Protein AF-A0A833E7H6-F1 (afdb_monomer_lite)

Structure (mmCIF, N/CA/C/O backbone):
data_AF-A0A833E7H6-F1
#
_entry.id   AF-A0A833E7H6-F1
#
loop_
_atom_site.group_PDB
_atom_site.id
_atom_site.type_symbol
_atom_site.label_atom_id
_atom_site.label_alt_id
_atom_site.label_comp_id
_atom_site.label_asym_id
_atom_site.label_entity_id
_atom_site.label_seq_id
_atom_site.pdbx_PDB_ins_code
_atom_site.Cartn_x
_atom_site.Cartn_y
_atom_site.Cartn_z
_atom_site.occupancy
_atom_site.B_iso_or_equiv
_atom_site.auth_seq_id
_atom_site.auth_comp_id
_atom_site.auth_asym_id
_atom_site.auth_atom_id
_atom_site.pdbx_PDB_model_num
ATOM 1 N N . MET A 1 1 ? -9.357 -17.100 -26.228 1.00 89.88 1 MET A N 1
ATOM 2 C CA . MET A 1 1 ? -10.561 -17.830 -25.745 1.00 89.88 1 MET A CA 1
ATOM 3 C C . MET A 1 1 ? -11.397 -16.851 -24.946 1.00 89.88 1 MET A C 1
ATOM 5 O O . MET A 1 1 ? -10.799 -16.116 -24.176 1.00 89.88 1 MET A O 1
ATOM 9 N N . GLU A 1 2 ? -12.723 -16.841 -25.092 1.00 95.12 2 GLU A N 1
ATOM 10 C CA . GLU A 1 2 ? -13.611 -16.024 -24.250 1.00 95.12 2 GLU A CA 1
ATOM 11 C C . GLU A 1 2 ? -14.343 -16.885 -23.213 1.00 95.12 2 GLU A C 1
ATOM 13 O O . GLU A 1 2 ? -14.851 -17.964 -23.531 1.00 95.12 2 GLU A O 1
ATOM 18 N N . ILE A 1 3 ? -14.388 -16.396 -21.975 1.00 95.19 3 ILE A N 1
ATOM 19 C CA . ILE A 1 3 ? -15.046 -17.022 -20.826 1.00 95.19 3 ILE A CA 1
ATOM 20 C C . ILE A 1 3 ? -16.090 -16.046 -20.305 1.00 95.19 3 ILE A C 1
ATOM 22 O O . ILE A 1 3 ? -15.765 -14.931 -19.905 1.00 95.19 3 ILE A O 1
ATOM 26 N N . VAL A 1 4 ? -17.347 -16.464 -20.287 1.00 94.62 4 VAL A N 1
ATOM 27 C CA . VAL A 1 4 ? -18.453 -15.667 -19.765 1.00 94.62 4 VAL A CA 1
ATOM 28 C C . VAL A 1 4 ? -18.667 -16.014 -18.297 1.00 94.62 4 VAL A C 1
ATOM 30 O O . VAL A 1 4 ? -18.978 -17.160 -17.964 1.00 94.62 4 VAL A O 1
ATOM 33 N N . THR A 1 5 ? -18.551 -15.017 -17.424 1.00 91.81 5 THR A N 1
ATOM 34 C CA . THR A 1 5 ? -18.746 -15.173 -15.984 1.00 91.81 5 THR A CA 1
ATOM 35 C C . THR A 1 5 ? -20.045 -14.539 -15.513 1.00 91.81 5 THR A C 1
ATOM 37 O O . THR A 1 5 ? -20.437 -13.461 -15.969 1.00 91.81 5 THR A O 1
ATOM 40 N N . ASN A 1 6 ? -20.688 -15.188 -14.544 1.00 88.00 6 ASN A N 1
ATOM 41 C CA . ASN A 1 6 ? -21.868 -14.642 -13.876 1.00 88.00 6 ASN A CA 1
ATOM 42 C C . ASN A 1 6 ? -21.517 -13.387 -13.050 1.00 88.00 6 ASN A C 1
ATOM 44 O O . ASN A 1 6 ? -20.356 -13.234 -12.646 1.00 88.00 6 ASN A O 1
ATOM 48 N N . PRO A 1 7 ? -22.502 -12.508 -12.775 1.00 88.62 7 PRO A N 1
ATOM 49 C CA . PRO A 1 7 ? -22.343 -11.418 -11.817 1.00 88.62 7 PRO A CA 1
ATOM 50 C C . PRO A 1 7 ? -21.903 -11.931 -10.440 1.00 88.62 7 PRO A C 1
ATOM 52 O O . PRO A 1 7 ? -22.218 -13.058 -10.051 1.00 88.62 7 PRO A O 1
ATOM 55 N N . VAL A 1 8 ? -21.186 -11.092 -9.695 1.00 88.44 8 VAL A N 1
ATOM 56 C CA . VAL A 1 8 ? -20.686 -11.421 -8.354 1.00 88.44 8 VAL A CA 1
ATOM 57 C C . VAL A 1 8 ? -21.486 -10.646 -7.319 1.00 88.44 8 VAL A C 1
ATOM 59 O O . VAL A 1 8 ? -21.563 -9.414 -7.379 1.00 88.44 8 VAL A O 1
ATOM 62 N N . CYS A 1 9 ? -22.040 -11.367 -6.346 1.00 89.25 9 CYS A N 1
ATOM 63 C CA . CYS A 1 9 ? -22.824 -10.801 -5.259 1.00 89.25 9 CYS A CA 1
ATOM 64 C C . CYS A 1 9 ? -22.307 -11.231 -3.891 1.00 89.25 9 CYS A C 1
ATOM 66 O O . CYS A 1 9 ? -21.754 -12.316 -3.724 1.00 89.25 9 CYS A O 1
ATOM 68 N N . ILE A 1 10 ? -22.523 -10.361 -2.910 1.00 91.31 10 ILE A N 1
ATOM 69 C CA . ILE A 1 10 ? -22.258 -10.617 -1.492 1.00 91.31 10 ILE A CA 1
ATOM 70 C C . ILE A 1 10 ? -23.527 -10.386 -0.683 1.00 91.31 10 ILE A C 1
ATOM 72 O O . ILE A 1 10 ? -24.433 -9.674 -1.126 1.00 91.31 10 ILE A O 1
ATOM 76 N N . ARG A 1 11 ? -23.589 -10.970 0.511 1.00 91.44 11 ARG A N 1
ATOM 77 C CA . ARG A 1 11 ? -24.744 -10.825 1.397 1.00 91.44 11 ARG A CA 1
ATOM 78 C C . ARG A 1 11 ? -24.795 -9.435 2.038 1.00 91.44 11 ARG A C 1
ATOM 80 O O . ARG A 1 11 ? -23.822 -8.978 2.648 1.00 91.44 11 ARG A O 1
ATOM 87 N N . SER A 1 12 ? -25.940 -8.767 1.919 1.00 89.94 12 SER A N 1
ATOM 88 C CA . SER A 1 12 ? -26.261 -7.599 2.743 1.00 89.94 12 SER A CA 1
ATOM 89 C C . SER A 1 12 ? -26.571 -8.038 4.172 1.00 89.94 12 SER A C 1
ATOM 91 O O . SER A 1 12 ? -27.183 -9.082 4.396 1.00 89.94 12 SER A O 1
ATOM 93 N N . GLY A 1 13 ? -26.144 -7.228 5.128 1.00 89.62 13 GLY A N 1
ATOM 94 C CA . GLY A 1 13 ? -26.447 -7.385 6.538 1.00 89.62 13 GLY A CA 1
ATOM 95 C C . GLY A 1 13 ? -27.828 -6.840 6.918 1.00 89.62 13 GLY A C 1
ATOM 96 O O . GLY A 1 13 ? -28.670 -6.537 6.066 1.00 89.62 13 GLY A O 1
ATOM 97 N N . LYS A 1 14 ? -28.063 -6.742 8.224 1.00 90.81 14 LYS A N 1
ATOM 98 C CA . LYS A 1 14 ? -29.302 -6.279 8.865 1.00 90.81 14 LYS A CA 1
ATOM 99 C C . LYS A 1 14 ? -29.195 -4.861 9.441 1.00 90.81 14 LYS A C 1
ATOM 101 O O . LYS A 1 14 ? -30.201 -4.158 9.520 1.00 90.81 14 LYS A O 1
ATOM 106 N N . ILE A 1 15 ? -28.003 -4.450 9.851 1.00 89.69 15 ILE A N 1
ATOM 107 C CA . ILE A 1 15 ? -27.682 -3.182 10.491 1.00 89.69 15 ILE A CA 1
ATOM 108 C C . ILE A 1 15 ? -27.697 -2.074 9.447 1.00 89.69 15 ILE A C 1
ATOM 110 O O . ILE A 1 15 ? -27.092 -2.155 8.372 1.00 89.69 15 ILE A O 1
ATOM 114 N N . ARG A 1 16 ? -28.399 -1.002 9.798 1.00 90.25 16 ARG A N 1
ATOM 115 C CA . ARG A 1 16 ? -28.539 0.196 8.986 1.00 90.25 16 ARG A CA 1
ATOM 116 C C . ARG A 1 16 ? -27.966 1.380 9.744 1.00 90.25 16 ARG A C 1
ATOM 118 O O . ARG A 1 16 ? -28.232 1.558 10.927 1.00 90.25 16 ARG A O 1
ATOM 125 N N . VAL A 1 17 ? -27.177 2.179 9.043 1.00 88.50 17 VAL A N 1
ATOM 126 C CA . VAL A 1 17 ? -26.609 3.425 9.547 1.00 88.50 17 VAL A CA 1
ATOM 127 C C . VAL A 1 17 ? -27.271 4.555 8.786 1.00 88.50 17 VAL A C 1
ATOM 129 O O . VAL A 1 17 ? -27.134 4.645 7.562 1.00 88.50 17 VAL A O 1
ATOM 132 N N . GLN A 1 18 ? -28.002 5.408 9.499 1.00 89.69 18 GLN A N 1
ATOM 133 C CA . GLN A 1 18 ? -28.675 6.550 8.900 1.00 89.69 18 GLN A CA 1
ATOM 134 C C . GLN A 1 18 ? -28.070 7.853 9.400 1.00 89.69 18 GLN A C 1
ATOM 136 O O . GLN A 1 18 ? -28.061 8.147 10.594 1.00 89.69 18 GLN A O 1
ATOM 141 N N . GLY A 1 19 ? -27.605 8.661 8.455 1.00 87.19 19 GLY A N 1
ATOM 142 C CA . GLY A 1 19 ? -27.121 10.005 8.715 1.00 87.19 19 GLY A CA 1
ATOM 143 C C . GLY A 1 19 ? -28.239 11.029 8.915 1.00 87.19 19 GLY A C 1
ATOM 144 O O . GLY A 1 19 ? -29.383 10.835 8.494 1.00 87.19 19 GLY A O 1
ATOM 145 N N . SER A 1 20 ? -27.901 12.184 9.487 1.00 85.69 20 SER A N 1
ATOM 146 C CA . SER A 1 20 ? -28.828 13.320 9.615 1.00 85.69 20 SER A CA 1
ATOM 147 C C . SER A 1 20 ? -29.348 13.838 8.266 1.00 85.69 20 SER A C 1
ATOM 149 O O . SER A 1 20 ? -30.483 14.310 8.195 1.00 85.69 20 SER A O 1
ATOM 151 N N . SER A 1 21 ? -28.573 13.654 7.190 1.00 84.69 21 SER A N 1
ATOM 152 C CA . SER A 1 21 ? -28.958 13.926 5.795 1.00 84.69 21 SER A CA 1
ATOM 153 C C . SER A 1 21 ? -30.099 13.039 5.275 1.00 84.69 21 SER A C 1
ATOM 155 O O . SER A 1 21 ? -30.602 13.271 4.180 1.00 84.69 21 SER A O 1
ATOM 157 N N . GLY A 1 22 ? -30.487 11.999 6.022 1.00 82.94 22 GLY A N 1
ATOM 158 C CA . GLY A 1 22 ? -31.432 10.971 5.585 1.00 82.94 22 GLY A CA 1
ATOM 159 C C . GLY A 1 22 ? -30.791 9.861 4.750 1.00 82.94 22 GLY A C 1
ATOM 160 O O . GLY A 1 22 ? -31.457 8.865 4.473 1.00 82.94 22 GLY A O 1
ATOM 161 N N . HIS A 1 23 ? -29.506 9.987 4.393 1.00 86.81 23 HIS A N 1
ATOM 162 C CA . HIS A 1 23 ? -28.776 8.944 3.678 1.00 86.81 23 HIS A CA 1
ATOM 163 C C . HIS A 1 23 ? -28.646 7.685 4.543 1.00 86.81 23 HIS A C 1
ATOM 165 O O . HIS A 1 23 ? -28.210 7.760 5.694 1.00 86.81 23 HIS A O 1
ATOM 171 N N . LEU A 1 24 ? -29.023 6.542 3.971 1.00 87.44 24 LEU A N 1
ATOM 172 C CA . LEU A 1 24 ? -29.066 5.244 4.633 1.00 87.44 24 LEU A CA 1
ATOM 173 C C . LEU A 1 24 ? -28.024 4.312 4.013 1.00 87.44 24 LEU A C 1
ATOM 175 O O . LEU A 1 24 ? -28.060 4.052 2.811 1.00 87.44 24 LEU A O 1
ATOM 179 N N . ILE A 1 25 ? -27.134 3.774 4.841 1.00 88.94 25 ILE A N 1
ATOM 180 C CA . ILE A 1 25 ? -26.169 2.745 4.454 1.00 88.94 25 ILE A CA 1
ATOM 181 C C . ILE A 1 25 ? -26.565 1.452 5.160 1.00 88.94 25 ILE A C 1
ATOM 183 O O . ILE A 1 25 ? -26.648 1.410 6.383 1.00 88.94 25 ILE A O 1
ATOM 187 N N . THR A 1 26 ? -26.813 0.390 4.396 1.00 90.88 26 THR A N 1
ATOM 188 C CA . THR A 1 26 ? -26.965 -0.960 4.961 1.00 90.88 26 THR A CA 1
ATOM 189 C C . THR A 1 26 ? -25.595 -1.618 4.991 1.00 90.88 26 THR A C 1
ATOM 191 O O . THR A 1 26 ? -24.917 -1.660 3.959 1.00 90.88 26 THR A O 1
ATOM 194 N N . LEU A 1 27 ? -25.175 -2.094 6.163 1.00 92.06 27 LEU A N 1
ATOM 195 C CA . LEU A 1 27 ? -23.913 -2.810 6.296 1.00 92.06 27 LEU A CA 1
ATOM 196 C C . LEU A 1 27 ? -23.989 -4.132 5.534 1.00 92.06 27 LEU A C 1
ATOM 198 O O . LEU A 1 27 ? -25.047 -4.739 5.398 1.00 92.06 27 LEU A O 1
ATOM 202 N N . ARG A 1 28 ? -22.858 -4.582 5.003 1.00 93.62 28 ARG A N 1
ATOM 203 C CA . ARG A 1 28 ? -22.706 -5.929 4.437 1.00 93.62 28 ARG A CA 1
ATOM 204 C C . ARG A 1 28 ? -22.421 -6.909 5.563 1.00 93.62 28 ARG A C 1
ATOM 206 O O . ARG A 1 28 ? -21.828 -6.521 6.562 1.00 93.62 28 ARG A O 1
ATOM 213 N N . GLU A 1 29 ? -22.744 -8.184 5.378 1.00 93.94 29 GLU A N 1
ATOM 214 C CA . GLU A 1 29 ? -22.600 -9.189 6.442 1.00 93.94 29 GLU A CA 1
ATOM 215 C C . GLU A 1 29 ? -21.179 -9.233 7.038 1.00 93.94 29 GLU A C 1
ATOM 217 O O . GLU A 1 29 ? -21.009 -9.265 8.251 1.00 93.94 29 GLU A O 1
ATOM 222 N N . PHE A 1 30 ? -20.135 -9.157 6.208 1.00 93.94 30 PHE A N 1
ATOM 223 C CA . PHE A 1 30 ? -18.754 -9.137 6.709 1.00 93.94 30 PHE A CA 1
ATOM 224 C C . PHE A 1 30 ? -18.414 -7.857 7.492 1.00 93.94 30 PHE A C 1
ATOM 226 O O . PHE A 1 30 ? -17.558 -7.885 8.371 1.00 93.94 30 PHE A O 1
ATOM 233 N N . GLN A 1 31 ? -19.059 -6.730 7.169 1.00 95.00 31 GLN A N 1
ATOM 234 C CA . GLN A 1 31 ? -18.886 -5.474 7.900 1.00 95.00 31 GLN A CA 1
ATOM 235 C C . GLN A 1 31 ? -19.543 -5.587 9.279 1.00 95.00 31 GLN A C 1
ATOM 237 O O . GLN A 1 31 ? -18.989 -5.092 10.248 1.00 95.00 31 GLN A O 1
ATOM 242 N N . GLU A 1 32 ? -20.668 -6.299 9.384 1.00 93.69 32 GLU A N 1
ATOM 243 C CA . GLU A 1 32 ? -21.316 -6.602 10.668 1.00 93.69 32 GLU A CA 1
ATOM 244 C C . GLU A 1 32 ? -20.514 -7.580 11.513 1.00 93.69 32 GLU A C 1
ATOM 246 O O . GLU A 1 32 ? -20.383 -7.370 12.711 1.00 93.69 32 GLU A O 1
ATOM 251 N N . LYS A 1 33 ? -19.928 -8.615 10.900 1.00 94.44 33 LYS A N 1
ATOM 252 C CA . LYS A 1 33 ? -18.997 -9.515 11.598 1.00 94.44 33 LYS A CA 1
ATOM 253 C C . LYS A 1 33 ? -17.810 -8.741 12.167 1.00 94.44 33 LYS A C 1
ATOM 255 O O . LYS A 1 33 ? -17.403 -8.972 13.297 1.00 94.44 33 LYS A O 1
ATOM 260 N N . LEU A 1 34 ? -17.284 -7.783 11.404 1.00 93.75 34 LEU A N 1
ATOM 261 C CA . LEU A 1 34 ? -16.202 -6.931 11.883 1.00 93.75 34 LEU A CA 1
ATOM 262 C C . LEU A 1 34 ? -16.662 -5.946 12.966 1.00 93.75 34 LEU A C 1
ATOM 264 O O . LEU A 1 34 ? -15.915 -5.682 13.899 1.00 93.75 34 LEU A O 1
ATOM 268 N N . LEU A 1 35 ? -17.880 -5.419 12.870 1.00 91.88 35 LEU A N 1
ATOM 269 C CA . LEU A 1 35 ? -18.483 -4.614 13.929 1.00 91.88 35 LEU A CA 1
ATOM 270 C C . LEU A 1 35 ? -18.613 -5.417 15.235 1.00 91.88 35 LEU A C 1
ATOM 272 O O . LEU A 1 35 ? -18.211 -4.931 16.284 1.00 91.88 35 LEU A O 1
ATOM 276 N N . ASP A 1 36 ? -19.098 -6.659 15.157 1.00 90.62 36 ASP A N 1
ATOM 277 C CA . ASP A 1 36 ? -19.193 -7.584 16.292 1.00 90.62 36 ASP A CA 1
ATOM 278 C C . ASP A 1 36 ? -17.819 -7.907 16.902 1.00 90.62 36 ASP A C 1
ATOM 280 O O . ASP A 1 36 ? -17.668 -7.905 18.123 1.00 90.62 36 ASP A O 1
ATOM 284 N N . PHE A 1 37 ? -16.792 -8.097 16.068 1.00 91.31 37 PHE A N 1
ATOM 285 C CA . PHE A 1 37 ? -15.405 -8.233 16.524 1.00 91.31 37 PHE A CA 1
ATOM 286 C C . PHE A 1 37 ? -14.963 -7.046 17.395 1.00 91.31 37 PHE A C 1
ATOM 288 O O . PHE A 1 37 ? -14.320 -7.247 18.425 1.00 91.31 37 PHE A O 1
ATOM 295 N N . PHE A 1 38 ? -15.339 -5.815 17.031 1.00 88.81 38 PHE A N 1
ATOM 296 C CA . PHE A 1 38 ? -15.018 -4.632 17.832 1.00 88.81 38 PHE A CA 1
ATOM 297 C C . PHE A 1 38 ? -15.827 -4.531 19.130 1.00 88.81 38 PHE A C 1
ATOM 299 O O . PHE A 1 38 ? -15.328 -3.926 20.075 1.00 88.81 38 PHE A O 1
ATOM 306 N N . SER A 1 39 ? -17.013 -5.142 19.205 1.00 84.88 39 SER A N 1
ATOM 307 C CA . SER A 1 39 ? -17.846 -5.182 20.417 1.00 84.88 39 SER A CA 1
ATOM 308 C C . SER A 1 39 ? -17.448 -6.271 21.424 1.00 84.88 39 SER A C 1
ATOM 310 O O . SER A 1 39 ? -17.945 -6.282 22.549 1.00 84.88 39 SER A O 1
ATOM 312 N N . ARG A 1 40 ? -16.572 -7.213 21.054 1.00 83.25 40 ARG A N 1
ATOM 313 C CA . ARG A 1 40 ? -16.075 -8.280 21.943 1.00 83.25 40 ARG A CA 1
ATOM 314 C C . ARG A 1 40 ? -14.717 -7.919 22.511 1.00 83.25 40 ARG A C 1
ATOM 316 O O . ARG A 1 40 ? -13.913 -7.343 21.806 1.00 83.25 40 ARG A O 1
ATOM 323 N N . THR A 1 41 ? -14.360 -8.344 23.725 1.00 76.06 41 THR A N 1
ATOM 324 C CA . THR A 1 41 ? -13.006 -8.113 24.288 1.00 76.06 41 THR A CA 1
ATOM 325 C C . THR A 1 41 ? -11.910 -8.923 23.590 1.00 76.06 41 THR A C 1
ATOM 327 O O . THR A 1 41 ? -10.779 -8.455 23.465 1.00 76.06 41 THR A O 1
ATOM 330 N N . ARG A 1 42 ? -12.236 -10.108 23.067 1.00 78.00 42 ARG A N 1
ATOM 331 C CA . ARG A 1 42 ? -11.350 -10.950 22.252 1.00 78.00 42 ARG A CA 1
ATOM 332 C C . ARG A 1 42 ? -12.106 -11.567 21.074 1.00 78.00 42 ARG A C 1
ATOM 334 O O . ARG A 1 42 ? -13.311 -11.805 21.204 1.00 78.00 42 ARG A O 1
ATOM 341 N N . PRO A 1 43 ? -11.408 -11.883 19.973 1.00 82.25 43 PRO A N 1
ATOM 342 C CA . PRO A 1 43 ? -9.961 -11.734 19.738 1.00 82.25 43 PRO A CA 1
ATOM 343 C C . PRO A 1 43 ? -9.524 -10.294 19.425 1.00 82.25 43 PRO A C 1
ATOM 345 O O . PRO A 1 43 ? -10.357 -9.464 19.083 1.00 82.25 43 PRO A O 1
ATOM 348 N N . SER A 1 44 ? -8.236 -9.964 19.571 1.00 81.12 44 SER A N 1
ATOM 349 C CA . SER A 1 44 ? -7.692 -8.616 19.306 1.00 81.12 44 SER A CA 1
ATOM 350 C C . SER A 1 44 ? -7.217 -8.393 17.867 1.00 81.12 44 SER A C 1
ATOM 352 O O . SER A 1 44 ? -7.002 -7.245 17.466 1.00 81.12 44 SER A O 1
ATOM 354 N N . VAL A 1 45 ? -7.103 -9.460 17.068 1.00 86.69 45 VAL A N 1
ATOM 355 C CA . VAL A 1 45 ? -6.690 -9.403 15.660 1.00 86.69 45 VAL A CA 1
ATOM 356 C C . VAL A 1 45 ? -7.765 -9.985 14.747 1.00 86.69 45 VAL A C 1
ATOM 358 O O . VAL A 1 45 ? -8.261 -11.081 14.994 1.00 86.69 45 VAL A O 1
ATOM 361 N N . ALA A 1 46 ? -8.074 -9.291 13.652 1.00 90.81 46 ALA A N 1
ATOM 362 C CA . ALA A 1 46 ? -8.947 -9.784 12.592 1.00 90.81 46 ALA A CA 1
ATOM 363 C C . ALA A 1 46 ? -8.235 -9.821 11.231 1.00 90.81 46 ALA A C 1
ATOM 365 O O . ALA A 1 46 ? -7.596 -8.848 10.822 1.00 90.81 46 ALA A O 1
ATOM 366 N N . PHE A 1 47 ? -8.412 -10.911 10.486 1.00 90.50 47 PHE A N 1
ATOM 367 C CA . PHE A 1 47 ? -8.102 -11.004 9.060 1.00 90.50 47 PHE A CA 1
ATOM 368 C C . PHE A 1 47 ? -9.377 -10.828 8.249 1.00 90.50 47 PHE A C 1
ATOM 370 O O . PHE A 1 47 ? -10.209 -11.728 8.168 1.00 90.50 47 PHE A O 1
ATOM 377 N N . LEU A 1 48 ? -9.523 -9.663 7.629 1.00 92.12 48 LEU A N 1
ATOM 378 C CA . LEU A 1 48 ? -10.631 -9.350 6.746 1.00 92.12 48 LEU A CA 1
ATOM 379 C C . LEU A 1 48 ? -10.274 -9.709 5.297 1.00 92.12 48 LEU A C 1
ATOM 381 O O . LEU A 1 48 ? -9.471 -9.033 4.651 1.00 92.12 48 LEU A O 1
ATOM 385 N N . SER A 1 49 ? -10.942 -10.728 4.761 1.00 90.25 49 SER A N 1
ATOM 386 C CA . SER A 1 49 ? -10.870 -11.106 3.350 1.00 90.25 49 SER A CA 1
ATOM 387 C C . SER A 1 49 ? -12.161 -10.726 2.632 1.00 90.25 49 SER A C 1
ATOM 389 O O . SER A 1 49 ? -13.227 -11.277 2.915 1.00 90.25 49 SER A O 1
ATOM 391 N N . ALA A 1 50 ? -12.099 -9.776 1.693 1.00 88.25 50 ALA A N 1
ATOM 392 C CA . ALA A 1 50 ? -13.273 -9.414 0.898 1.00 88.25 50 ALA A CA 1
ATOM 393 C C . ALA A 1 50 ? -12.921 -8.956 -0.532 1.00 88.25 50 ALA A C 1
ATOM 395 O O . ALA A 1 50 ? -11.954 -8.202 -0.715 1.00 88.25 50 ALA A O 1
ATOM 396 N N . PRO A 1 51 ? -13.733 -9.321 -1.550 1.00 83.81 51 PRO A N 1
ATOM 397 C CA . PRO A 1 51 ? -13.469 -8.991 -2.953 1.00 83.81 51 PRO A CA 1
ATOM 398 C C . PRO A 1 51 ? -13.245 -7.495 -3.218 1.00 83.81 51 PRO A C 1
ATOM 400 O O . PRO A 1 51 ? -13.727 -6.619 -2.499 1.00 83.81 51 PRO A O 1
ATOM 403 N N . THR A 1 52 ? -12.540 -7.156 -4.296 1.00 81.19 52 THR A N 1
ATOM 404 C CA . THR A 1 52 ? -12.424 -5.757 -4.741 1.00 81.19 52 THR A CA 1
ATOM 405 C C . THR A 1 52 ? -13.808 -5.159 -5.018 1.00 81.19 52 THR A C 1
ATOM 407 O O . THR A 1 52 ? -14.641 -5.802 -5.651 1.00 81.19 52 THR A O 1
ATOM 410 N N . GLY A 1 53 ? -14.060 -3.928 -4.565 1.00 77.38 53 GLY A N 1
ATOM 411 C CA . GLY A 1 53 ? -15.367 -3.275 -4.730 1.00 77.38 53 GLY A CA 1
ATOM 412 C C . GLY A 1 53 ? -16.435 -3.691 -3.707 1.00 77.38 53 GLY A C 1
ATOM 413 O O . GLY A 1 53 ? -17.510 -3.101 -3.685 1.00 77.38 53 GLY A O 1
ATOM 414 N N . SER A 1 54 ? -16.134 -4.616 -2.787 1.00 83.38 54 SER A N 1
ATOM 415 C CA . SER A 1 54 ? -17.021 -4.986 -1.671 1.00 83.38 54 SER A CA 1
ATOM 416 C C . SER A 1 54 ? -17.133 -3.912 -0.581 1.00 83.38 54 SER A C 1
ATOM 418 O O . SER A 1 54 ? -17.763 -4.156 0.438 1.00 83.38 54 SER A O 1
ATOM 420 N N . GLY A 1 55 ? -16.494 -2.749 -0.771 1.00 84.81 55 GLY A N 1
ATOM 421 C CA . GLY A 1 55 ? -16.419 -1.613 0.153 1.00 84.81 55 GLY A CA 1
ATOM 422 C C . GLY A 1 55 ? -15.723 -1.894 1.483 1.00 84.81 55 GLY A C 1
ATOM 423 O O . GLY A 1 55 ? -16.216 -1.481 2.532 1.00 84.81 55 GLY A O 1
ATOM 424 N N . LYS A 1 56 ? -14.546 -2.526 1.407 1.00 88.88 56 LYS A N 1
ATOM 425 C CA . LYS A 1 56 ? -13.570 -2.612 2.505 1.00 88.88 56 LYS A CA 1
ATOM 426 C C . LYS A 1 56 ? -13.193 -1.240 3.066 1.00 88.88 56 LYS A C 1
ATOM 428 O O . LYS A 1 56 ? -13.106 -1.095 4.264 1.00 88.88 56 LYS A O 1
ATOM 433 N N . THR A 1 57 ? -13.101 -0.188 2.252 1.00 86.88 57 THR A N 1
ATOM 434 C CA . THR A 1 57 ? -12.824 1.176 2.746 1.00 86.88 57 THR A CA 1
ATOM 435 C C . THR A 1 57 ? -13.724 1.586 3.916 1.00 86.88 57 THR A C 1
ATOM 437 O O . THR A 1 57 ? -13.243 2.109 4.916 1.00 86.88 57 THR A O 1
ATOM 440 N N . PHE A 1 58 ? -15.026 1.282 3.837 1.00 89.62 58 PHE A N 1
ATOM 441 C CA . PHE A 1 58 ? -15.988 1.628 4.886 1.00 89.62 58 PHE A CA 1
ATOM 442 C C . PHE A 1 58 ? -15.708 0.912 6.216 1.00 89.62 58 PHE A C 1
ATOM 444 O O . PHE A 1 58 ? -16.149 1.382 7.261 1.00 89.62 58 PHE A O 1
ATOM 451 N N . THR A 1 59 ? -14.958 -0.198 6.214 1.00 92.25 59 THR A N 1
ATOM 452 C CA . THR A 1 59 ? -14.664 -0.927 7.449 1.00 92.25 59 THR A CA 1
ATOM 453 C C . THR A 1 59 ? -13.735 -0.186 8.398 1.00 92.25 59 THR A C 1
ATOM 455 O O . THR A 1 59 ? -13.735 -0.480 9.588 1.00 92.25 59 THR A O 1
ATOM 458 N N . THR A 1 60 ? -13.000 0.813 7.909 1.00 91.12 60 THR A N 1
ATOM 459 C CA . THR A 1 60 ? -12.216 1.725 8.760 1.00 91.12 60 THR A CA 1
ATOM 460 C C . THR A 1 60 ? -13.083 2.506 9.755 1.00 91.12 60 THR A C 1
ATOM 462 O O . THR A 1 60 ? -12.575 2.970 10.768 1.00 91.12 60 THR A O 1
ATOM 465 N N . LEU A 1 61 ? -14.395 2.617 9.505 1.00 91.50 61 LEU A N 1
ATOM 466 C CA . LEU A 1 61 ? -15.361 3.251 10.406 1.00 91.50 61 LEU A CA 1
ATOM 467 C C . LEU A 1 61 ? -16.006 2.273 11.397 1.00 91.50 61 LEU A C 1
ATOM 469 O O . LEU A 1 61 ? -16.763 2.719 12.256 1.00 91.50 61 LEU A O 1
ATOM 473 N N . MET A 1 62 ? -15.749 0.961 11.303 1.00 92.69 62 MET A N 1
ATOM 474 C CA . MET A 1 62 ? -16.380 -0.011 12.211 1.00 92.69 62 MET A CA 1
ATOM 475 C C . MET A 1 62 ? -16.081 0.250 13.689 1.00 92.69 62 MET A C 1
ATOM 477 O O . MET A 1 62 ? -17.029 0.155 14.463 1.00 92.69 62 MET A O 1
ATOM 481 N N . PRO A 1 63 ? -14.859 0.631 14.114 1.00 90.56 63 PRO A N 1
ATOM 482 C CA . PRO A 1 63 ? -14.622 0.882 15.533 1.00 90.56 63 PRO A CA 1
ATOM 483 C C . PRO A 1 63 ? -15.388 2.105 16.041 1.00 90.56 63 PRO A C 1
ATOM 485 O O . PRO A 1 63 ? -15.926 2.075 17.141 1.00 90.56 63 PRO A O 1
ATOM 488 N N . LEU A 1 64 ? -15.514 3.158 15.220 1.00 90.00 64 LEU A N 1
ATOM 489 C CA . LEU A 1 64 ? -16.372 4.303 15.537 1.00 90.00 64 LEU A CA 1
ATOM 490 C C . LEU A 1 64 ? -17.826 3.855 15.718 1.00 90.00 64 LEU A C 1
ATOM 492 O O . LEU A 1 64 ? -18.462 4.210 16.705 1.00 90.00 64 LEU A O 1
ATOM 496 N N . LEU A 1 65 ? -18.358 3.067 14.781 1.00 89.50 65 LEU A N 1
ATOM 497 C CA . LEU A 1 65 ? -19.733 2.575 14.872 1.00 89.50 65 LEU A CA 1
ATOM 498 C C . LEU A 1 65 ? -19.943 1.658 16.083 1.00 89.50 65 LEU A C 1
ATOM 500 O O . LEU A 1 65 ? -20.987 1.767 16.718 1.00 89.50 65 LEU A O 1
ATOM 504 N N . ALA A 1 66 ? -18.968 0.810 16.423 1.00 88.25 66 ALA A N 1
ATOM 505 C CA . ALA A 1 66 ? -19.007 -0.041 17.611 1.00 88.25 66 ALA A CA 1
ATOM 506 C C . ALA A 1 66 ? -19.074 0.802 18.894 1.00 88.25 66 ALA A C 1
ATOM 508 O O . ALA A 1 66 ? -19.989 0.607 19.692 1.00 88.25 66 ALA A O 1
ATOM 509 N N . SER A 1 67 ? -18.199 1.808 19.038 1.00 84.50 67 SER A N 1
ATOM 510 C CA . SER A 1 67 ? -18.229 2.753 20.168 1.00 84.50 67 SER A CA 1
ATOM 511 C C . SER A 1 67 ? -19.581 3.460 20.302 1.00 84.50 67 SER A C 1
ATOM 513 O O . SER A 1 67 ? -20.089 3.649 21.402 1.00 84.50 67 SER A O 1
ATOM 515 N N . LEU A 1 68 ? -20.191 3.863 19.183 1.00 85.12 68 LEU A N 1
ATOM 516 C CA . LEU A 1 68 ? -21.494 4.534 19.208 1.00 85.12 68 LEU A CA 1
ATOM 517 C C . LEU A 1 68 ? -22.641 3.578 19.566 1.00 85.12 68 LEU A C 1
ATOM 519 O O . LEU A 1 68 ? -23.602 3.996 20.204 1.00 85.12 68 LEU A O 1
ATOM 523 N N . LEU A 1 69 ? -22.555 2.315 19.148 1.00 80.81 69 LEU A N 1
ATOM 524 C CA . LEU A 1 69 ? -23.578 1.294 19.374 1.00 80.81 69 LEU A CA 1
ATOM 525 C C . LEU A 1 69 ? -23.587 0.739 20.796 1.00 80.81 69 LEU A C 1
ATOM 527 O O . LEU A 1 69 ? -24.660 0.477 21.334 1.00 80.81 69 LEU A O 1
ATOM 531 N N . ASN A 1 70 ? -22.411 0.567 21.397 1.00 73.94 70 ASN A N 1
ATOM 532 C CA . ASN A 1 70 ? -22.275 -0.041 22.720 1.00 73.94 70 ASN A CA 1
ATOM 533 C C . ASN A 1 70 ? -22.547 0.956 23.867 1.00 73.94 70 ASN A C 1
ATOM 535 O O . ASN A 1 70 ? -22.610 0.551 25.023 1.00 73.94 70 ASN A O 1
ATOM 539 N N . GLY A 1 71 ? -22.743 2.248 23.568 1.00 61.59 71 GLY A N 1
ATOM 540 C CA . GLY A 1 71 ? -23.126 3.275 24.548 1.00 61.59 71 GLY A CA 1
ATOM 541 C C . GLY A 1 71 ? -21.983 3.811 25.421 1.00 61.59 71 GLY A C 1
ATOM 542 O O . GLY A 1 71 ? -22.192 4.773 26.158 1.00 61.59 71 GLY A O 1
ATOM 543 N N . GLU A 1 72 ? -20.773 3.262 25.292 1.00 60.12 72 GLU A N 1
ATOM 544 C CA . GLU A 1 72 ? -19.543 3.741 25.926 1.00 60.12 72 GLU A CA 1
ATOM 545 C C . GLU A 1 72 ? -18.457 3.955 24.859 1.00 60.12 72 GLU A C 1
ATOM 547 O O . GLU A 1 72 ? -18.318 3.169 23.919 1.00 60.12 72 GLU A O 1
ATOM 552 N N . LYS A 1 73 ? -17.672 5.037 24.979 1.00 60.25 73 LYS A N 1
ATOM 553 C CA . LYS A 1 73 ? -16.533 5.292 24.082 1.00 60.25 73 LYS A CA 1
ATOM 554 C C . LYS A 1 73 ? -15.414 4.291 24.386 1.00 60.25 73 LYS A C 1
ATOM 556 O O . LYS A 1 73 ? -14.557 4.571 25.219 1.00 60.25 73 LYS A O 1
ATOM 561 N N . GLU A 1 74 ? -15.425 3.145 23.711 1.00 70.31 74 GLU A N 1
ATOM 562 C CA . GLU A 1 74 ? -14.358 2.141 23.838 1.00 70.31 74 GLU A CA 1
ATOM 563 C C . GLU A 1 74 ? -13.107 2.502 23.032 1.00 70.31 74 GLU A C 1
ATOM 565 O O . GLU A 1 74 ? -12.000 2.224 23.492 1.00 70.31 74 GLU A O 1
ATOM 570 N N . TYR A 1 75 ? -13.281 3.134 21.864 1.00 81.31 75 TYR A N 1
ATOM 571 C CA . TYR A 1 75 ? -12.186 3.447 20.941 1.00 81.31 75 TYR A CA 1
ATOM 572 C C . TYR A 1 75 ? -11.988 4.951 20.735 1.00 81.31 75 TYR A C 1
ATOM 574 O O . TYR A 1 75 ? -12.948 5.665 20.428 1.00 81.31 75 TYR A O 1
ATOM 582 N N . VAL A 1 76 ? -10.740 5.417 20.832 1.00 79.81 76 VAL A N 1
ATOM 583 C CA . VAL A 1 76 ? -10.352 6.825 20.619 1.00 79.81 76 VAL A CA 1
ATOM 584 C C . VAL A 1 76 ? -9.948 7.137 19.175 1.00 79.81 76 VAL A C 1
ATOM 586 O O . VAL A 1 76 ? -9.994 8.299 18.764 1.00 79.81 76 VAL A O 1
ATOM 589 N N . GLY A 1 77 ? -9.585 6.131 18.368 1.00 87.12 77 GLY A N 1
ATOM 590 C CA . GLY A 1 77 ? -9.284 6.367 16.957 1.00 87.12 77 GLY A CA 1
ATOM 591 C C . GLY A 1 77 ? -8.770 5.171 16.160 1.00 87.12 77 GLY A C 1
ATOM 592 O O . GLY A 1 77 ? -8.405 4.134 16.701 1.00 87.12 77 GLY A O 1
ATOM 593 N N . THR A 1 78 ? -8.687 5.340 14.842 1.00 90.62 78 THR A N 1
ATOM 594 C CA . THR A 1 78 ? -8.097 4.364 13.917 1.00 90.62 78 THR A CA 1
ATOM 595 C C . THR A 1 78 ? -6.865 4.932 13.225 1.00 90.62 78 THR A C 1
ATOM 597 O O . THR A 1 78 ? -6.945 5.927 12.507 1.00 90.62 78 THR A O 1
ATOM 600 N N . LEU A 1 79 ? -5.743 4.227 13.335 1.00 89.75 79 LEU A N 1
ATOM 601 C CA . LEU A 1 79 ? -4.582 4.371 12.473 1.00 89.75 79 LEU A CA 1
ATOM 602 C C . LEU A 1 79 ? -4.730 3.453 11.250 1.00 89.75 79 LEU A C 1
ATOM 604 O O . LEU A 1 79 ? -4.464 2.252 11.309 1.00 89.75 79 LEU A O 1
ATOM 608 N N . ALA A 1 80 ? -5.156 4.025 10.129 1.00 92.88 80 ALA A N 1
ATOM 609 C CA . ALA A 1 80 ? -5.319 3.336 8.859 1.00 92.88 80 ALA A CA 1
ATOM 610 C C . ALA A 1 80 ? -4.033 3.409 8.017 1.00 92.88 80 ALA A C 1
ATOM 612 O O . ALA A 1 80 ? -3.595 4.485 7.598 1.00 92.88 80 ALA A O 1
ATOM 613 N N . VAL A 1 81 ? -3.433 2.250 7.753 1.00 90.19 81 VAL A N 1
ATOM 614 C CA . VAL A 1 81 ? -2.141 2.094 7.089 1.00 90.19 81 VAL A CA 1
ATOM 615 C C . VAL A 1 81 ? -2.298 1.441 5.718 1.00 90.19 81 VAL A C 1
ATOM 617 O O . VAL A 1 81 ? -2.869 0.360 5.590 1.00 90.19 81 VAL A O 1
ATOM 620 N N . TYR A 1 82 ? -1.737 2.083 4.695 1.00 87.88 82 TYR A N 1
ATOM 621 C CA . TYR A 1 82 ? -1.898 1.719 3.288 1.00 87.88 82 TYR A CA 1
ATOM 622 C C . TYR A 1 82 ? -0.539 1.537 2.588 1.00 87.88 82 TYR A C 1
ATOM 624 O O . TYR A 1 82 ? 0.435 2.187 2.961 1.00 87.88 82 TYR A O 1
ATOM 632 N N . PRO A 1 83 ? -0.441 0.720 1.520 1.00 77.38 83 PRO A N 1
ATOM 633 C CA . PRO A 1 83 ? 0.816 0.465 0.799 1.00 77.38 83 PRO A CA 1
ATOM 634 C C . PRO A 1 83 ? 1.475 1.716 0.206 1.00 77.38 83 PRO A C 1
ATOM 636 O O . PRO A 1 83 ? 2.701 1.824 0.142 1.00 77.38 83 PRO A O 1
ATOM 639 N N . THR A 1 84 ? 0.668 2.657 -0.287 1.00 75.56 84 THR A N 1
ATOM 640 C CA . THR A 1 84 ? 1.149 3.805 -1.064 1.00 75.56 84 THR A CA 1
ATOM 641 C C . THR A 1 84 ? 0.518 5.099 -0.575 1.00 75.56 84 THR A C 1
ATOM 643 O O . THR A 1 84 ? -0.635 5.116 -0.152 1.00 75.56 84 THR A O 1
ATOM 646 N N . ARG A 1 85 ? 1.249 6.215 -0.701 1.00 77.62 85 ARG A N 1
ATOM 647 C CA . ARG A 1 85 ? 0.723 7.550 -0.366 1.00 77.62 85 ARG A CA 1
ATOM 648 C C . ARG A 1 85 ? -0.481 7.931 -1.233 1.00 77.62 85 ARG A C 1
ATOM 650 O O . ARG A 1 85 ? -1.404 8.570 -0.754 1.00 77.62 85 ARG A O 1
ATOM 657 N N . ALA A 1 86 ? -0.509 7.488 -2.491 1.00 74.31 86 ALA A N 1
ATOM 658 C CA . ALA A 1 86 ? -1.661 7.708 -3.362 1.00 74.31 86 ALA A CA 1
ATOM 659 C C . ALA A 1 86 ? -2.930 7.041 -2.804 1.00 74.31 86 ALA A C 1
ATOM 661 O O . ALA A 1 86 ? -3.986 7.667 -2.792 1.00 74.31 86 ALA A O 1
ATOM 662 N N . LEU A 1 87 ? -2.819 5.808 -2.291 1.00 80.62 87 LEU A N 1
ATOM 663 C CA . LEU A 1 87 ? -3.943 5.142 -1.637 1.00 80.62 87 LEU A CA 1
ATOM 664 C C . LEU A 1 87 ? -4.319 5.833 -0.323 1.00 80.62 87 LEU A C 1
ATOM 666 O O . LEU A 1 87 ? -5.501 6.027 -0.089 1.00 80.62 87 LEU A O 1
ATOM 670 N N . VAL A 1 88 ? -3.349 6.282 0.484 1.00 85.88 88 VAL A N 1
ATOM 671 C CA . VAL A 1 88 ? -3.622 7.100 1.687 1.00 85.88 88 VAL A CA 1
ATOM 672 C C . VAL A 1 88 ? -4.554 8.267 1.356 1.00 85.88 88 VAL A C 1
ATOM 674 O O . VAL A 1 88 ? -5.570 8.452 2.020 1.00 85.88 88 VAL A O 1
ATOM 677 N N . TYR A 1 89 ? -4.229 9.032 0.312 1.00 83.88 89 TYR A N 1
ATOM 678 C CA . TYR A 1 89 ? -4.995 10.214 -0.083 1.00 83.88 89 TYR A CA 1
ATOM 679 C C . TYR A 1 89 ? -6.392 9.862 -0.608 1.00 83.88 89 TYR A C 1
ATOM 681 O O . TYR A 1 89 ? -7.371 10.496 -0.217 1.00 83.88 89 TYR A O 1
ATOM 689 N N . ASP A 1 90 ? -6.503 8.832 -1.450 1.00 81.00 90 ASP A N 1
ATOM 690 C CA . ASP A 1 90 ? -7.793 8.366 -1.972 1.00 81.00 90 ASP A CA 1
ATOM 691 C C . ASP A 1 90 ? -8.714 7.864 -0.852 1.00 81.00 90 ASP A C 1
ATOM 693 O O . ASP A 1 90 ? -9.894 8.213 -0.811 1.00 81.00 90 ASP A O 1
ATOM 697 N N . GLN A 1 91 ? -8.174 7.107 0.106 1.00 88.44 91 GLN A N 1
ATOM 698 C CA . GLN A 1 91 ? -8.952 6.568 1.221 1.00 88.44 91 GLN A CA 1
ATOM 699 C C . GLN A 1 91 ? -9.355 7.665 2.212 1.00 88.44 91 GLN A C 1
ATOM 701 O O . GLN A 1 91 ? -10.510 7.691 2.639 1.00 88.44 91 GLN A O 1
ATOM 706 N N . ALA A 1 92 ? -8.469 8.625 2.503 1.00 89.88 92 ALA A N 1
ATOM 707 C CA . ALA A 1 92 ? -8.805 9.801 3.308 1.00 89.88 92 ALA A CA 1
ATOM 708 C C . ALA A 1 92 ? -9.962 10.601 2.687 1.00 89.88 92 ALA A C 1
ATOM 710 O O . ALA A 1 92 ? -10.944 10.927 3.362 1.00 89.88 92 ALA A O 1
ATOM 711 N N . LEU A 1 93 ? -9.895 10.848 1.375 1.00 86.62 93 LEU A N 1
ATOM 712 C CA . LEU A 1 93 ? -10.951 11.541 0.643 1.00 86.62 93 LEU A CA 1
ATOM 713 C C . LEU A 1 93 ? -12.258 10.734 0.622 1.00 86.62 93 LEU A C 1
ATOM 715 O O . LEU A 1 93 ? -13.330 11.299 0.848 1.00 86.62 93 LEU A O 1
ATOM 719 N N . ALA A 1 94 ? -12.189 9.422 0.383 1.00 87.25 94 ALA A N 1
ATOM 720 C CA . ALA A 1 94 ? -13.356 8.543 0.361 1.00 87.25 94 ALA A CA 1
ATOM 721 C C . ALA A 1 94 ? -14.087 8.521 1.713 1.00 87.25 94 ALA A C 1
ATOM 723 O O . ALA A 1 94 ? -15.320 8.580 1.745 1.00 87.25 94 ALA A O 1
ATOM 724 N N . ILE A 1 95 ? -13.348 8.492 2.825 1.00 92.38 95 ILE A N 1
ATOM 725 C CA . ILE A 1 95 ? -13.922 8.556 4.173 1.00 92.38 95 ILE A CA 1
ATOM 726 C C . ILE A 1 95 ? -14.516 9.935 4.465 1.00 92.38 95 ILE A C 1
ATOM 728 O O . ILE A 1 95 ? -15.679 9.997 4.864 1.00 92.38 95 ILE A O 1
ATOM 732 N N . SER A 1 96 ? -13.806 11.033 4.171 1.00 91.44 96 SER A N 1
ATOM 733 C CA . SER A 1 96 ? -14.348 12.399 4.316 1.00 91.44 96 SER A CA 1
ATOM 734 C C . SER A 1 96 ? -15.666 12.567 3.548 1.00 91.44 96 SER A C 1
ATOM 736 O O . SER A 1 96 ? -16.675 13.016 4.098 1.00 91.44 96 SER A O 1
ATOM 738 N N . GLN A 1 97 ? -15.711 12.123 2.287 1.00 89.31 97 GLN A N 1
ATOM 739 C CA . GLN A 1 97 ? -16.921 12.176 1.461 1.00 89.31 97 GLN A CA 1
ATOM 740 C C . GLN A 1 97 ? -18.046 11.292 2.004 1.00 89.31 97 GLN A C 1
ATOM 742 O O . GLN A 1 97 ? -19.214 11.674 1.935 1.00 89.31 97 GLN A O 1
ATOM 747 N N . THR A 1 98 ? -17.721 10.115 2.538 1.00 90.38 98 THR A N 1
ATOM 748 C CA . THR A 1 98 ? -18.716 9.208 3.120 1.00 90.38 98 THR A CA 1
ATOM 749 C C . THR A 1 98 ? -19.344 9.806 4.377 1.00 90.38 98 THR A C 1
ATOM 751 O O . THR A 1 98 ? -20.569 9.815 4.498 1.00 90.38 98 THR A O 1
ATOM 754 N N . LEU A 1 99 ? -18.535 10.386 5.265 1.00 91.81 99 LEU A N 1
ATOM 755 C CA . LEU A 1 99 ? -19.018 11.090 6.454 1.00 91.81 99 LEU A CA 1
ATOM 756 C C . LEU A 1 99 ? -19.908 12.281 6.065 1.00 91.81 99 LEU A C 1
ATOM 758 O O . LEU A 1 99 ? -21.015 12.418 6.582 1.00 91.81 99 LEU A O 1
ATOM 762 N N . LYS A 1 100 ? -19.497 13.087 5.078 1.00 90.94 100 LYS A N 1
ATOM 763 C CA . LYS A 1 100 ? -20.308 14.199 4.542 1.00 90.94 100 LYS A CA 1
ATOM 764 C C . LYS A 1 100 ? -21.643 13.727 3.956 1.00 90.94 100 LYS A C 1
ATOM 766 O O . LYS A 1 100 ? -22.669 14.360 4.189 1.00 90.94 100 LYS A O 1
ATOM 771 N N . LYS A 1 101 ? -21.673 12.585 3.256 1.00 89.25 101 LYS A N 1
ATOM 772 C CA . LYS A 1 101 ? -22.923 11.972 2.760 1.00 89.25 101 LYS A CA 1
ATOM 773 C C . LYS A 1 101 ? -23.850 11.535 3.891 1.00 89.25 101 LYS A C 1
ATOM 775 O O . LYS A 1 101 ? -25.061 11.699 3.763 1.00 89.25 101 LYS A O 1
ATOM 780 N N . LEU A 1 102 ? -23.301 11.059 5.007 1.00 88.62 102 LEU A N 1
ATOM 781 C CA . LEU A 1 102 ? -24.040 10.798 6.249 1.00 88.62 102 LEU A CA 1
ATOM 782 C C . LEU A 1 102 ? -24.434 12.089 7.002 1.00 88.62 102 LEU A C 1
ATOM 784 O O . LEU A 1 102 ? -25.008 12.035 8.087 1.00 88.62 102 LEU A O 1
ATOM 788 N N . GLY A 1 103 ? -24.186 13.265 6.423 1.00 88.25 103 GLY A N 1
ATOM 789 C CA . GLY A 1 103 ? -24.580 14.555 6.982 1.00 88.25 103 GLY A CA 1
ATOM 790 C C . GLY A 1 103 ? -23.545 15.175 7.914 1.00 88.25 103 GLY A C 1
ATOM 791 O O . GLY A 1 103 ? -23.893 16.104 8.642 1.00 88.25 103 GLY A O 1
ATOM 792 N N . ALA A 1 104 ? -22.297 14.692 7.909 1.00 91.12 104 ALA A N 1
ATOM 793 C CA . ALA A 1 104 ? -21.238 15.330 8.675 1.00 91.12 104 ALA A CA 1
ATOM 794 C C . ALA A 1 104 ? -20.901 16.721 8.120 1.00 91.12 104 ALA A C 1
ATOM 796 O O . ALA A 1 104 ? -20.818 16.910 6.902 1.00 91.12 104 ALA A O 1
ATOM 797 N N . LYS A 1 105 ? -20.686 17.691 9.011 1.00 90.75 105 LYS A N 1
ATOM 798 C CA . LYS A 1 105 ? -20.364 19.080 8.653 1.00 90.75 105 LYS A CA 1
ATOM 799 C C . LYS A 1 105 ? -18.963 19.450 9.139 1.00 90.75 105 LYS A C 1
ATOM 801 O O . LYS A 1 105 ? -18.629 19.099 10.267 1.00 90.75 105 LYS A O 1
ATOM 806 N N . PRO A 1 106 ? -18.149 20.154 8.337 1.00 88.19 106 PRO A N 1
ATOM 807 C CA . PRO A 1 106 ? -16.831 20.587 8.781 1.00 88.19 106 PRO A CA 1
ATOM 808 C C . PRO A 1 106 ? -16.925 21.611 9.916 1.00 88.19 106 PRO A C 1
ATOM 810 O O . PRO A 1 106 ? -17.734 22.538 9.859 1.00 88.19 106 PRO A O 1
ATOM 813 N N . ILE A 1 107 ? -16.080 21.431 10.929 1.00 85.81 107 ILE A N 1
ATOM 814 C CA . ILE A 1 107 ? -15.822 22.389 12.003 1.00 85.81 107 ILE A CA 1
ATOM 815 C C . ILE A 1 107 ? -14.522 23.120 11.652 1.00 85.81 107 ILE A C 1
ATOM 817 O O . ILE A 1 107 ? -13.473 22.498 11.496 1.00 85.81 107 ILE A O 1
ATOM 821 N N . GLY A 1 108 ? -14.587 24.446 11.528 1.00 80.44 108 GLY A N 1
ATOM 822 C CA . GLY A 1 108 ? -13.436 25.263 11.140 1.00 80.44 108 GLY A CA 1
ATOM 823 C C . GLY A 1 108 ? -13.038 25.114 9.665 1.00 80.44 108 GLY A C 1
ATOM 824 O O . GLY A 1 108 ? -13.757 24.530 8.850 1.00 80.44 108 GLY A O 1
ATOM 825 N N . LYS A 1 109 ? -11.891 25.701 9.298 1.00 78.81 109 LYS A N 1
ATOM 826 C CA . LYS A 1 109 ? -11.334 25.597 7.941 1.00 78.81 109 LYS A CA 1
ATOM 827 C C . LYS A 1 109 ? -10.382 24.397 7.864 1.00 78.81 109 LYS A C 1
ATOM 829 O O . LYS A 1 109 ? -9.411 24.376 8.619 1.00 78.81 109 LYS A O 1
ATOM 834 N N . PRO A 1 110 ? -10.598 23.437 6.947 1.00 82.75 110 PRO A N 1
ATOM 835 C CA . PRO A 1 110 ? -9.677 22.322 6.776 1.00 82.75 110 PRO A CA 1
ATOM 836 C C . PRO A 1 110 ? -8.323 22.796 6.234 1.00 82.75 110 PRO A C 1
ATOM 838 O O . PRO A 1 110 ? -8.238 23.730 5.427 1.00 82.75 110 PRO A O 1
ATOM 841 N N . ILE A 1 111 ? -7.249 22.108 6.624 1.00 81.62 111 ILE A N 1
ATOM 842 C CA . ILE A 1 111 ? -5.930 22.305 6.022 1.00 81.62 111 ILE A CA 1
ATOM 843 C C . ILE A 1 111 ? -5.889 21.514 4.718 1.00 81.62 111 ILE A C 1
ATOM 845 O O . ILE A 1 111 ? -5.710 20.301 4.715 1.00 81.62 111 ILE A O 1
ATOM 849 N N . MET A 1 112 ? -6.052 22.214 3.598 1.00 82.62 112 MET A N 1
ATOM 850 C CA . MET A 1 112 ? -5.984 21.611 2.261 1.00 82.62 112 MET A CA 1
ATOM 851 C C . MET A 1 112 ? -4.543 21.439 1.781 1.00 82.62 112 MET A C 1
ATOM 853 O O . MET A 1 112 ? -3.703 22.303 2.067 1.00 82.62 112 MET A O 1
ATOM 857 N N . SER A 1 113 ? -4.281 20.379 1.014 1.00 77.50 113 SER A N 1
ATOM 858 C CA . SER A 1 113 ? -2.984 20.186 0.361 1.00 77.50 113 SER A CA 1
ATOM 859 C C . SER A 1 113 ? -2.753 21.211 -0.753 1.00 77.50 113 SER A C 1
ATOM 861 O O . SER A 1 113 ? -3.646 21.457 -1.563 1.00 77.50 113 SER A O 1
ATOM 863 N N . LYS A 1 114 ? -1.536 21.762 -0.833 1.00 71.56 114 LYS A N 1
ATOM 864 C CA . LYS A 1 114 ? -1.064 22.603 -1.950 1.00 71.56 114 LYS A CA 1
ATOM 865 C C . LYS A 1 114 ? -0.979 21.796 -3.248 1.00 71.56 114 LYS A C 1
ATOM 867 O O . LYS A 1 114 ? -1.330 22.281 -4.316 1.00 71.56 114 LYS A O 1
ATOM 872 N N . SER A 1 115 ? -0.533 20.546 -3.138 1.00 63.16 115 SER A N 1
ATOM 873 C CA . SER A 1 115 ? -0.337 19.648 -4.281 1.00 63.16 115 SER A CA 1
ATOM 874 C C . SER A 1 115 ? -1.641 18.975 -4.732 1.00 63.16 115 SER A C 1
ATOM 876 O O . SER A 1 115 ? -1.789 18.622 -5.899 1.00 63.16 115 SER A O 1
ATOM 878 N N . HIS A 1 116 ? -2.604 18.809 -3.818 1.00 65.69 116 HIS A N 1
ATOM 879 C CA . HIS A 1 116 ? -3.884 18.144 -4.068 1.00 65.69 116 HIS A CA 1
ATOM 880 C C . HIS A 1 116 ? -5.037 18.986 -3.504 1.00 65.69 116 HIS A C 1
ATOM 882 O O . HIS A 1 116 ? -5.540 18.718 -2.418 1.00 65.69 116 HIS A O 1
ATOM 888 N N . HIS A 1 117 ? -5.487 19.992 -4.255 1.00 61.50 117 HIS A N 1
ATOM 889 C CA . HIS A 1 117 ? -6.444 21.016 -3.802 1.00 61.50 117 HIS A CA 1
ATOM 890 C C . HIS A 1 117 ? -7.769 20.489 -3.214 1.00 61.50 117 HIS A C 1
ATOM 892 O O . HIS A 1 117 ? -8.425 21.202 -2.462 1.00 61.50 117 HIS A O 1
ATOM 898 N N . GLN A 1 118 ? -8.178 19.257 -3.538 1.00 69.88 118 GLN A N 1
ATOM 899 C CA . GLN A 1 118 ? -9.394 18.621 -3.006 1.00 69.88 118 GLN A CA 1
ATOM 900 C C . GLN A 1 118 ? -9.149 17.749 -1.765 1.00 69.88 118 GLN A C 1
ATOM 902 O O . GLN A 1 118 ? -10.107 17.277 -1.155 1.00 69.88 118 GLN A O 1
ATOM 907 N N . LEU A 1 119 ? -7.889 17.511 -1.398 1.00 78.31 119 LEU A N 1
ATOM 908 C CA . LEU A 1 119 ? -7.513 16.649 -0.288 1.00 78.31 119 LEU A CA 1
ATOM 909 C C . LEU A 1 119 ? -7.365 17.475 0.999 1.00 78.31 119 LEU A C 1
ATOM 911 O O . LEU A 1 119 ? -6.427 18.277 1.097 1.00 78.31 119 LEU A O 1
ATOM 915 N N . PRO A 1 120 ? -8.234 17.269 2.003 1.00 80.81 120 PRO A N 1
ATOM 916 C CA . PRO A 1 120 ? -7.953 17.747 3.345 1.00 80.81 120 PRO A CA 1
ATOM 917 C C . PRO A 1 120 ? -6.809 16.915 3.937 1.00 80.81 120 PRO A C 1
ATOM 919 O O . PRO A 1 120 ? -6.929 15.703 4.102 1.00 80.81 120 PRO A O 1
ATOM 922 N N . LEU A 1 121 ? -5.693 17.568 4.254 1.00 83.06 121 LEU A N 1
ATOM 923 C CA . LEU A 1 121 ? -4.621 16.980 5.061 1.00 83.06 121 LEU A CA 1
ATOM 924 C C . LEU A 1 121 ? -5.030 16.893 6.533 1.00 83.06 121 LEU A C 1
ATOM 926 O O . LEU A 1 121 ? -4.584 15.995 7.247 1.00 83.06 121 LEU A O 1
ATOM 930 N N . LEU A 1 122 ? -5.883 17.828 6.959 1.00 85.00 122 LEU A N 1
ATOM 931 C CA . LEU A 1 122 ? -6.483 17.865 8.280 1.00 85.00 122 LEU A CA 1
ATOM 932 C C . LEU A 1 122 ? -7.895 18.450 8.212 1.00 85.00 122 LEU A C 1
ATOM 934 O O . LEU A 1 122 ? -8.086 19.547 7.682 1.00 85.00 122 LEU A O 1
ATOM 938 N N . GLU A 1 123 ? -8.877 17.729 8.744 1.00 89.06 123 GLU A N 1
ATOM 939 C CA . GLU A 1 123 ? -10.282 18.150 8.783 1.00 89.06 123 GLU A CA 1
ATOM 940 C C . GLU A 1 123 ? -10.966 17.601 10.041 1.00 89.06 123 GLU A C 1
ATOM 942 O O . GLU A 1 123 ? -10.755 16.449 10.405 1.00 89.06 123 GLU A O 1
ATOM 947 N N . VAL A 1 124 ? -11.806 18.410 10.689 1.00 89.12 124 VAL A N 1
ATOM 948 C CA . VAL A 1 124 ? -12.666 17.972 11.798 1.00 89.12 124 VAL A CA 1
ATOM 949 C C . VAL A 1 124 ? -14.116 18.040 11.334 1.00 89.12 124 VAL A C 1
ATOM 951 O O . VAL A 1 124 ? -14.547 19.053 10.785 1.00 89.12 124 VAL A O 1
ATOM 954 N N . LEU A 1 125 ? -14.870 16.960 11.527 1.00 91.38 125 LEU A N 1
ATOM 955 C CA . LEU A 1 125 ? -16.246 16.808 11.062 1.00 91.38 125 LEU A CA 1
ATOM 956 C C . LEU A 1 125 ? -17.192 16.528 12.237 1.00 91.38 125 LEU A C 1
ATOM 958 O O . LEU A 1 125 ? -16.991 15.569 12.972 1.00 91.38 125 LEU A O 1
ATOM 962 N N . GLU A 1 126 ? -18.265 17.305 12.378 1.00 91.88 126 GLU A N 1
ATOM 963 C CA . GLU A 1 126 ? -19.387 16.991 13.272 1.00 91.88 126 GLU A CA 1
ATOM 964 C C . GLU A 1 126 ? -20.339 16.015 12.567 1.00 91.88 126 GLU A C 1
ATOM 966 O O . GLU A 1 126 ? -21.046 16.406 11.636 1.00 91.88 126 GLU A O 1
ATOM 971 N N . LEU A 1 127 ? -20.363 14.750 12.989 1.00 90.56 127 LEU A N 1
ATOM 972 C CA . LEU A 1 127 ? -21.232 13.703 12.457 1.00 90.56 127 LEU A CA 1
ATOM 973 C C . LEU A 1 127 ? -22.448 13.495 13.367 1.00 90.56 127 LEU A C 1
ATOM 975 O O . LEU A 1 127 ? -22.314 13.090 14.519 1.00 90.56 127 LEU A O 1
ATOM 979 N N . LYS A 1 128 ? -23.644 13.679 12.798 1.00 87.69 128 LYS A N 1
ATOM 980 C CA . LYS A 1 128 ? -24.930 13.383 13.448 1.00 87.69 128 LYS A CA 1
ATOM 981 C C . LYS A 1 128 ? -25.573 12.161 12.805 1.00 87.69 128 LYS A C 1
ATOM 983 O O . LYS A 1 128 ? -25.980 12.231 11.641 1.00 87.69 128 LYS A O 1
ATOM 988 N N . LEU A 1 129 ? -25.672 11.068 13.555 1.00 85.50 129 LEU A N 1
ATOM 989 C CA . LEU A 1 129 ? -26.351 9.836 13.148 1.00 85.50 129 LEU A CA 1
ATOM 990 C C . LEU A 1 129 ? -27.745 9.783 13.773 1.00 85.50 129 LEU A C 1
ATOM 992 O O . LEU A 1 129 ? -27.886 10.070 14.953 1.00 85.50 129 LEU A O 1
ATOM 996 N N . LYS A 1 130 ? -28.760 9.397 12.994 1.00 83.81 130 LYS A N 1
ATOM 997 C CA . LYS A 1 130 ? -30.128 9.134 13.476 1.00 83.81 130 LYS A CA 1
ATOM 998 C C . LYS A 1 130 ? -30.256 7.705 13.997 1.00 83.81 130 LYS A C 1
ATOM 1000 O O . LYS A 1 130 ? -30.726 7.488 15.106 1.00 83.81 130 LYS A O 1
ATOM 1005 N N . GLU A 1 131 ? -29.764 6.750 13.214 1.00 76.75 131 GLU A N 1
ATOM 1006 C CA . GLU A 1 131 ? -29.713 5.326 13.547 1.00 76.75 131 GLU A CA 1
ATOM 1007 C C . GLU A 1 131 ? -28.265 4.837 13.381 1.00 76.75 131 GLU A C 1
ATOM 1009 O O . GLU A 1 131 ? -27.601 5.250 12.422 1.00 76.75 131 GLU A O 1
ATOM 1014 N N . PRO A 1 132 ? -27.750 3.992 14.291 1.00 64.38 132 PRO A N 1
ATOM 1015 C CA . PRO A 1 132 ? -28.505 3.245 15.303 1.00 64.38 132 PRO A CA 1
ATOM 1016 C C . PRO A 1 132 ? -28.604 3.912 16.690 1.00 64.38 132 PRO A C 1
ATOM 1018 O O . PRO A 1 132 ? -29.398 3.462 17.506 1.00 64.38 132 PRO A O 1
ATOM 1021 N N . ALA A 1 133 ? -27.825 4.960 16.975 1.00 67.19 133 ALA A N 1
ATOM 1022 C CA . ALA A 1 133 ? -27.616 5.435 18.352 1.00 67.19 133 ALA A CA 1
ATOM 1023 C C . ALA A 1 133 ? -28.034 6.894 18.625 1.00 67.19 133 ALA A C 1
ATOM 1025 O O . ALA A 1 133 ? -27.705 7.414 19.684 1.00 67.19 133 ALA A O 1
ATOM 1026 N N . ASN A 1 134 ? -28.715 7.571 17.686 1.00 80.12 134 ASN A N 1
ATOM 1027 C CA . ASN A 1 134 ? -28.995 9.016 17.748 1.00 80.12 134 ASN A CA 1
ATOM 1028 C C . ASN A 1 134 ? -27.820 9.831 18.343 1.00 80.12 134 ASN A C 1
ATOM 1030 O O . ASN A 1 134 ? -27.951 10.483 19.379 1.00 80.12 134 ASN A O 1
ATOM 1034 N N . ALA A 1 135 ? -26.643 9.715 17.728 1.00 82.31 135 ALA A N 1
ATOM 1035 C CA . ALA A 1 135 ? -25.387 10.190 18.296 1.00 82.31 135 ALA A CA 1
ATOM 1036 C C . ALA A 1 135 ? -24.845 11.414 17.552 1.00 82.31 135 ALA A C 1
ATOM 1038 O O . ALA A 1 135 ? -24.984 11.532 16.331 1.00 82.31 135 ALA A O 1
ATOM 1039 N N . ASN A 1 136 ? -24.178 12.299 18.295 1.00 86.75 136 ASN A N 1
ATOM 1040 C CA . ASN A 1 136 ? -23.386 13.396 17.751 1.00 86.75 136 ASN A CA 1
ATOM 1041 C C . ASN A 1 136 ? -21.921 13.180 18.134 1.00 86.75 136 ASN A C 1
ATOM 1043 O O . ASN A 1 136 ? -21.621 13.071 19.320 1.00 86.75 136 ASN A O 1
ATOM 1047 N N . VAL A 1 137 ? -21.034 13.098 17.146 1.00 88.69 137 VAL A N 1
ATOM 1048 C CA . VAL A 1 137 ? -19.618 12.787 17.361 1.00 88.69 137 VAL A CA 1
ATOM 1049 C C . VAL A 1 137 ? -18.740 13.650 16.463 1.00 88.69 137 VAL A C 1
ATOM 1051 O O . VAL A 1 137 ? -19.039 13.851 15.285 1.00 88.69 137 VAL A O 1
ATOM 1054 N N . ARG A 1 138 ? -17.644 14.170 17.006 1.00 89.81 138 ARG A N 1
ATOM 1055 C CA . ARG A 1 138 ? -16.647 14.954 16.278 1.00 89.81 138 ARG A CA 1
ATOM 1056 C C . ARG A 1 138 ? -15.513 14.046 15.822 1.00 89.81 138 ARG A C 1
ATOM 1058 O O . ARG A 1 138 ? -14.762 13.515 16.637 1.00 89.81 138 ARG A O 1
ATOM 1065 N N . VAL A 1 139 ? -15.393 13.872 14.510 1.00 91.00 139 VAL A N 1
ATOM 1066 C CA . VAL A 1 139 ? -14.406 12.997 13.874 1.00 91.00 139 VAL A CA 1
ATOM 1067 C C . VAL A 1 139 ? -13.276 13.831 13.280 1.00 91.00 139 VAL A C 1
ATOM 1069 O O . VAL A 1 139 ? -13.513 14.639 12.383 1.00 91.00 139 VAL A O 1
ATOM 1072 N N . GLY A 1 140 ? -12.050 13.627 13.753 1.00 89.44 140 GLY A N 1
ATOM 1073 C CA . GLY A 1 140 ? -10.840 14.190 13.157 1.00 89.44 140 GLY A CA 1
ATOM 1074 C C . GLY A 1 140 ? -10.295 13.281 12.056 1.00 89.44 140 GLY A C 1
ATOM 1075 O O . GLY A 1 140 ? -10.171 12.078 12.255 1.00 89.44 140 GLY A O 1
ATOM 1076 N N . LEU A 1 141 ? -9.950 13.840 10.901 1.00 91.12 141 LEU A N 1
ATOM 1077 C CA . LEU A 1 141 ? -9.286 13.146 9.798 1.00 91.12 141 LEU A CA 1
ATOM 1078 C C . LEU A 1 141 ? -7.893 13.746 9.610 1.00 91.12 141 LEU A C 1
ATOM 1080 O O . LEU A 1 141 ? -7.782 14.944 9.354 1.00 91.12 141 LEU A O 1
ATOM 1084 N N . LEU A 1 142 ? -6.848 12.924 9.715 1.00 88.38 142 LEU A N 1
ATOM 1085 C CA . LEU A 1 142 ? -5.450 13.361 9.656 1.00 88.38 142 LEU A CA 1
ATOM 1086 C C . LEU A 1 142 ? -4.659 12.537 8.635 1.00 88.38 142 LEU A C 1
ATOM 1088 O O . LEU A 1 142 ? -4.612 11.313 8.712 1.00 88.38 142 LEU A O 1
ATOM 1092 N N . VAL A 1 143 ? -3.988 13.201 7.695 1.00 89.06 143 VAL A N 1
ATOM 1093 C CA . VAL A 1 143 ? -3.092 12.556 6.725 1.00 89.06 143 VAL A CA 1
ATOM 1094 C C . VAL A 1 143 ? -1.643 12.659 7.203 1.00 89.06 143 VAL A C 1
ATOM 1096 O O . VAL A 1 143 ? -1.100 13.748 7.361 1.00 89.06 143 VAL A O 1
ATOM 1099 N N . LEU A 1 144 ? -0.989 11.511 7.385 1.00 83.00 144 LEU A N 1
ATOM 1100 C CA . LEU A 1 144 ? 0.375 11.396 7.904 1.00 83.00 144 LEU A CA 1
ATOM 1101 C C . LEU A 1 144 ? 1.330 10.881 6.826 1.00 83.00 144 LEU A C 1
ATOM 1103 O O . LEU A 1 144 ? 1.642 9.690 6.756 1.00 83.00 144 LEU A O 1
ATOM 1107 N N . THR A 1 145 ? 1.815 11.797 5.992 1.00 78.12 145 THR A N 1
ATOM 1108 C CA . THR A 1 145 ? 2.965 11.588 5.092 1.00 78.12 145 THR A CA 1
ATOM 1109 C C . THR A 1 145 ? 3.979 12.713 5.291 1.00 78.12 145 THR A C 1
ATOM 1111 O O . THR A 1 145 ? 3.670 13.703 5.949 1.00 78.12 145 THR A O 1
ATOM 1114 N N . SER A 1 146 ? 5.189 12.602 4.735 1.00 70.50 146 SER A N 1
ATOM 1115 C CA . SER A 1 146 ? 6.195 13.674 4.851 1.00 70.50 146 SER A CA 1
ATOM 1116 C C . SER A 1 146 ? 5.701 14.985 4.254 1.00 70.50 146 SER A C 1
ATOM 1118 O O . SER A 1 146 ? 5.872 16.032 4.863 1.00 70.50 146 SER A O 1
ATOM 1120 N N . GLU A 1 147 ? 5.064 14.917 3.087 1.00 69.75 147 GLU A N 1
ATOM 1121 C CA . GLU A 1 147 ? 4.524 16.081 2.381 1.00 69.75 147 GLU A CA 1
ATOM 1122 C C . GLU A 1 147 ? 3.410 16.717 3.207 1.00 69.75 147 GLU A C 1
ATOM 1124 O O . GLU A 1 147 ? 3.443 17.914 3.469 1.00 69.75 147 GLU A O 1
ATOM 1129 N N . ALA A 1 148 ? 2.472 15.893 3.686 1.00 75.56 148 ALA A N 1
ATOM 1130 C CA . ALA A 1 148 ? 1.361 16.355 4.501 1.00 75.56 148 ALA A CA 1
ATOM 1131 C C . ALA A 1 148 ? 1.846 17.009 5.800 1.00 75.56 148 ALA A C 1
ATOM 1133 O O . ALA A 1 148 ? 1.418 18.109 6.128 1.00 75.56 148 ALA A O 1
ATOM 1134 N N . LEU A 1 149 ? 2.781 16.368 6.510 1.00 73.88 149 LEU A N 1
ATOM 1135 C CA . LEU A 1 149 ? 3.351 16.899 7.746 1.00 73.88 149 LEU A CA 1
ATOM 1136 C C . LEU A 1 149 ? 4.091 18.216 7.511 1.00 73.88 149 LEU A C 1
ATOM 1138 O O . LEU A 1 149 ? 3.901 19.145 8.286 1.00 73.88 149 LEU A O 1
ATOM 1142 N N . ASN A 1 150 ? 4.892 18.323 6.447 1.00 71.75 150 ASN A N 1
ATOM 1143 C CA . ASN A 1 150 ? 5.585 19.567 6.114 1.00 71.75 150 ASN A CA 1
ATOM 1144 C C . ASN A 1 150 ? 4.591 20.691 5.795 1.00 71.75 150 ASN A C 1
ATOM 1146 O O . ASN A 1 150 ? 4.716 21.777 6.351 1.00 71.75 150 ASN A O 1
ATOM 1150 N N . GLU A 1 151 ? 3.576 20.429 4.966 1.00 78.62 151 GLU A N 1
ATOM 1151 C CA . GLU A 1 151 ? 2.553 21.425 4.620 1.00 78.62 151 GLU A CA 1
ATOM 1152 C C . GLU A 1 151 ? 1.717 21.851 5.839 1.00 78.62 151 GLU A C 1
ATOM 1154 O O . GLU A 1 151 ? 1.398 23.032 5.989 1.00 78.62 151 GLU A O 1
ATOM 1159 N N . ILE A 1 152 ? 1.379 20.909 6.727 1.00 74.19 152 ILE A N 1
ATOM 1160 C CA . ILE A 1 152 ? 0.684 21.189 7.989 1.00 74.19 152 ILE A CA 1
ATOM 1161 C C . ILE A 1 152 ? 1.566 22.059 8.895 1.00 74.19 152 ILE A C 1
ATOM 1163 O O . ILE A 1 152 ? 1.111 23.100 9.364 1.00 74.19 152 ILE A O 1
ATOM 1167 N N . ILE A 1 153 ? 2.832 21.676 9.106 1.00 70.81 153 ILE A N 1
ATOM 1168 C CA . ILE A 1 153 ? 3.784 22.421 9.944 1.00 70.81 153 ILE A CA 1
ATOM 1169 C C . ILE A 1 153 ? 4.008 23.830 9.392 1.00 70.81 153 ILE A C 1
ATOM 1171 O O . ILE A 1 153 ? 3.990 24.784 10.161 1.00 70.81 153 ILE A O 1
ATOM 1175 N N . GLU A 1 154 ? 4.189 23.980 8.077 1.00 71.94 154 GLU A N 1
ATOM 1176 C CA . GLU A 1 154 ? 4.333 25.286 7.426 1.00 71.94 154 GLU A CA 1
ATOM 1177 C C . GLU A 1 154 ? 3.127 26.189 7.690 1.00 71.94 154 GLU A C 1
ATOM 1179 O O . GLU A 1 154 ? 3.308 27.352 8.051 1.00 71.94 154 GLU A O 1
ATOM 1184 N N . LYS A 1 155 ? 1.901 25.667 7.543 1.00 72.81 155 LYS A N 1
ATOM 1185 C CA . LYS A 1 155 ? 0.692 26.463 7.784 1.00 72.81 155 LYS A CA 1
ATOM 1186 C C . LYS A 1 155 ? 0.538 26.848 9.248 1.00 72.81 155 LYS A C 1
ATOM 1188 O O . LYS A 1 155 ? 0.274 28.015 9.528 1.00 72.81 155 LYS A O 1
ATOM 1193 N N . ILE A 1 156 ? 0.749 25.909 10.167 1.00 68.44 156 ILE A N 1
ATOM 1194 C CA . ILE A 1 156 ? 0.676 26.204 11.601 1.00 68.44 156 ILE A CA 1
ATOM 1195 C C . ILE A 1 156 ? 1.750 27.229 11.972 1.00 68.44 156 ILE A C 1
ATOM 1197 O O . ILE A 1 156 ? 1.445 28.220 12.625 1.00 68.44 156 ILE A O 1
ATOM 1201 N N . HIS A 1 157 ? 2.986 27.073 11.486 1.00 67.75 157 HIS A N 1
ATOM 1202 C CA . HIS A 1 157 ? 4.036 28.075 11.680 1.00 67.75 157 HIS A CA 1
ATOM 1203 C C . HIS A 1 157 ? 3.627 29.452 11.150 1.00 67.75 157 HIS A C 1
ATOM 1205 O O . HIS A 1 157 ? 3.821 30.432 11.864 1.00 67.75 157 HIS A O 1
ATOM 1211 N N . SER A 1 158 ? 3.060 29.546 9.940 1.00 67.31 158 SER A N 1
ATOM 1212 C CA . SER A 1 158 ? 2.627 30.838 9.389 1.00 67.31 158 SER A CA 1
ATOM 1213 C C . SER A 1 158 ? 1.571 31.518 10.265 1.00 67.31 158 SER A C 1
ATOM 1215 O O . SER A 1 158 ? 1.721 32.692 10.582 1.00 67.31 158 SER A O 1
ATOM 1217 N N . GLN A 1 159 ? 0.588 30.761 10.764 1.00 64.75 159 GLN A N 1
ATOM 1218 C CA . GLN A 1 159 ? -0.450 31.275 11.664 1.00 64.75 159 GLN A CA 1
ATOM 1219 C C . GLN A 1 159 ? 0.125 31.708 13.024 1.00 64.75 159 GLN A C 1
ATOM 1221 O O . GLN A 1 159 ? -0.200 32.778 13.529 1.00 64.75 159 GLN A O 1
ATOM 1226 N N . PHE A 1 160 ? 1.032 30.920 13.609 1.00 58.03 160 PHE A N 1
ATOM 1227 C CA . PHE A 1 160 ? 1.630 31.226 14.914 1.00 58.03 160 PHE A CA 1
ATOM 1228 C C . PHE A 1 160 ? 2.587 32.423 14.898 1.00 58.03 160 PHE A C 1
ATOM 1230 O O . PHE A 1 160 ? 2.657 33.164 15.884 1.00 58.03 160 PHE A O 1
ATOM 1237 N N . VAL A 1 161 ? 3.354 32.593 13.818 1.00 58.78 161 VAL A N 1
ATOM 1238 C CA . VAL A 1 161 ? 4.272 33.731 13.665 1.00 58.78 161 VAL A CA 1
ATOM 1239 C C . VAL A 1 161 ? 3.484 35.030 13.487 1.00 58.78 161 VAL A C 1
ATOM 1241 O O . VAL A 1 161 ? 3.856 36.031 14.099 1.00 58.78 161 VAL A O 1
ATOM 1244 N N . GLU A 1 162 ? 2.385 35.000 12.727 1.00 56.75 162 GLU A N 1
ATOM 1245 C CA . GLU A 1 162 ? 1.493 36.151 12.534 1.00 56.75 162 GLU A CA 1
ATOM 1246 C C . GLU A 1 162 ? 0.748 36.544 13.822 1.00 56.75 162 GLU A C 1
ATOM 1248 O O . GLU A 1 162 ? 0.715 37.726 14.158 1.00 56.75 162 GLU A O 1
ATOM 1253 N N . ASP A 1 163 ? 0.229 35.581 14.594 1.00 54.56 163 ASP A N 1
ATOM 1254 C CA . ASP A 1 163 ? -0.619 35.887 15.757 1.00 54.56 163 ASP A CA 1
ATOM 1255 C C . ASP A 1 163 ? 0.146 36.222 17.050 1.00 54.56 163 ASP A C 1
ATOM 1257 O O . ASP A 1 163 ? -0.403 36.886 17.932 1.00 54.56 163 ASP A O 1
ATOM 1261 N N . LYS A 1 164 ? 1.384 35.730 17.240 1.00 51.81 164 LYS A N 1
ATOM 1262 C CA . LYS A 1 164 ? 2.050 35.792 18.564 1.00 51.81 164 LYS A CA 1
ATOM 1263 C C . LYS A 1 164 ? 3.479 36.328 18.583 1.00 51.81 164 LYS A C 1
ATOM 1265 O O . LYS A 1 164 ? 4.028 36.471 19.675 1.00 51.81 164 LYS A O 1
ATOM 1270 N N . GLY A 1 165 ? 4.104 36.618 17.438 1.00 45.88 165 GLY A N 1
ATOM 1271 C CA . GLY A 1 165 ? 5.463 37.190 17.385 1.00 45.88 165 GLY A CA 1
ATOM 1272 C C . GLY A 1 165 ? 6.546 36.354 18.093 1.00 45.88 165 GLY A C 1
ATOM 1273 O O . GLY A 1 165 ? 7.604 36.871 18.451 1.00 45.88 165 GLY A O 1
ATOM 1274 N N . LEU A 1 166 ? 6.284 35.066 18.339 1.00 44.75 166 LEU A N 1
ATOM 1275 C CA . LEU A 1 166 ? 7.189 34.155 19.038 1.00 44.75 166 LEU A CA 1
ATOM 1276 C C . LEU A 1 166 ? 8.118 33.447 18.038 1.00 44.75 166 LEU A C 1
ATOM 1278 O O . LEU A 1 166 ? 7.690 33.122 16.929 1.00 44.75 166 LEU A O 1
ATOM 1282 N N . PRO A 1 167 ? 9.379 33.154 18.412 1.00 40.56 167 PRO A N 1
ATOM 1283 C CA . PRO A 1 167 ? 10.290 32.421 17.544 1.00 40.56 167 PRO A CA 1
ATOM 1284 C C . PRO A 1 167 ? 9.756 31.006 17.268 1.00 40.56 167 PRO A C 1
ATOM 1286 O O . PRO A 1 167 ? 9.166 30.390 18.165 1.00 40.56 167 PRO A O 1
ATOM 1289 N N . PRO A 1 168 ? 9.987 30.459 16.060 1.00 42.59 168 PRO A N 1
ATOM 1290 C CA . PRO A 1 168 ? 9.439 29.174 15.648 1.00 42.59 168 PRO A CA 1
ATOM 1291 C C . PRO A 1 168 ? 9.950 28.059 16.567 1.00 42.59 168 PRO A C 1
ATOM 1293 O O . PRO A 1 168 ? 11.106 27.635 16.496 1.00 42.59 168 PRO A O 1
ATOM 1296 N N . ARG A 1 169 ? 9.084 27.563 17.458 1.00 45.09 169 ARG A N 1
ATOM 1297 C CA . ARG A 1 169 ? 9.329 26.292 18.143 1.00 45.09 169 ARG A CA 1
ATOM 1298 C C . ARG A 1 169 ? 9.137 25.184 17.120 1.00 45.09 169 ARG A C 1
ATOM 1300 O O . ARG A 1 169 ? 8.151 25.170 16.400 1.00 45.09 169 ARG A O 1
ATOM 1307 N N . ARG A 1 170 ? 10.072 24.236 17.080 1.00 46.09 170 ARG A N 1
ATOM 1308 C CA . ARG A 1 170 ? 9.991 23.037 16.237 1.00 46.09 170 ARG A CA 1
ATOM 1309 C C . ARG A 1 170 ? 8.694 22.287 16.586 1.00 46.09 170 ARG A C 1
ATOM 1311 O O . ARG A 1 170 ? 8.645 21.651 17.638 1.00 46.09 170 ARG A O 1
ATOM 1318 N N . ILE A 1 171 ? 7.652 22.401 15.758 1.00 49.38 171 ILE A N 1
ATOM 1319 C CA . ILE A 1 171 ? 6.382 21.692 15.966 1.00 49.38 171 ILE A CA 1
ATOM 1320 C C . ILE A 1 171 ? 6.664 20.186 15.949 1.00 49.38 171 ILE A C 1
ATOM 1322 O O . ILE A 1 171 ? 7.163 19.630 14.969 1.00 49.38 171 ILE A O 1
ATOM 1326 N N . VAL A 1 172 ? 6.389 19.527 17.072 1.00 55.31 172 VAL A N 1
ATOM 1327 C CA . VAL A 1 172 ? 6.377 18.063 17.200 1.00 55.31 172 VAL A CA 1
ATOM 1328 C C . VAL A 1 172 ? 4.947 17.596 16.911 1.00 55.31 172 VAL A C 1
ATOM 1330 O O . VAL A 1 172 ? 4.021 18.351 17.185 1.00 55.31 172 VAL A O 1
ATOM 1333 N N . LEU A 1 173 ? 4.728 16.378 16.389 1.00 54.56 173 LEU A N 1
ATOM 1334 C CA . LEU A 1 173 ? 3.368 15.853 16.142 1.00 54.56 173 LEU A CA 1
ATOM 1335 C C . LEU A 1 173 ? 2.469 15.977 17.384 1.00 54.56 173 LEU A C 1
ATOM 1337 O O . LEU A 1 173 ? 1.280 16.225 17.261 1.00 54.56 173 LEU A O 1
ATOM 1341 N N . LYS A 1 174 ? 3.055 15.890 18.581 1.00 52.81 174 LYS A N 1
ATOM 1342 C CA . LYS A 1 174 ? 2.373 16.188 19.837 1.00 52.81 174 LYS A CA 1
ATOM 1343 C C . LYS A 1 174 ? 1.709 17.570 19.853 1.00 52.81 174 LYS A C 1
ATOM 1345 O O . LYS A 1 174 ? 0.560 17.636 20.239 1.00 52.81 174 LYS A O 1
ATOM 1350 N N . ASN A 1 175 ? 2.370 18.632 19.394 1.00 56.53 175 ASN A N 1
ATOM 1351 C CA . ASN A 1 175 ? 1.760 19.963 19.328 1.00 56.53 175 ASN A CA 1
ATOM 1352 C C . ASN A 1 175 ? 0.639 20.006 18.286 1.00 56.53 175 ASN A C 1
ATOM 1354 O O . ASN A 1 175 ? -0.372 20.638 18.532 1.00 56.53 175 ASN A O 1
ATOM 1358 N N . LEU A 1 176 ? 0.787 19.299 17.157 1.00 60.22 176 LEU A N 1
ATOM 1359 C CA . LEU A 1 176 ? -0.289 19.172 16.169 1.00 60.22 176 LEU A CA 1
ATOM 1360 C C . LEU A 1 176 ? -1.521 18.485 16.778 1.00 60.22 176 LEU A C 1
ATOM 1362 O O . LEU A 1 176 ? -2.642 18.936 16.582 1.00 60.22 176 LEU A O 1
ATOM 1366 N N . VAL A 1 177 ? -1.302 17.399 17.523 1.00 56.19 177 VAL A N 1
ATOM 1367 C CA . VAL A 1 177 ? -2.335 16.666 18.265 1.00 56.19 177 VAL A CA 1
ATOM 1368 C C . VAL A 1 177 ? -2.917 17.556 19.373 1.00 56.19 177 VAL A C 1
ATOM 1370 O O . VAL A 1 177 ? -4.120 17.721 19.449 1.00 56.19 177 VAL A O 1
ATOM 1373 N N . GLU A 1 178 ? -2.110 18.222 20.190 1.00 58.12 178 GLU A N 1
ATOM 1374 C CA . GLU A 1 178 ? -2.596 19.115 21.253 1.00 58.12 178 GLU A CA 1
ATOM 1375 C C . GLU A 1 178 ? -3.365 20.332 20.702 1.00 58.12 178 GLU A C 1
ATOM 1377 O O . GLU A 1 178 ? -4.362 20.736 21.291 1.00 58.12 178 GLU A O 1
ATOM 1382 N N . GLU A 1 179 ? -2.967 20.884 19.552 1.00 58.03 179 GLU A N 1
ATOM 1383 C CA . GLU A 1 179 ? -3.691 21.963 18.862 1.00 58.03 179 GLU A CA 1
ATOM 1384 C C . GLU A 1 179 ? -5.021 21.481 18.266 1.00 58.03 179 GLU A C 1
ATOM 1386 O O . GLU A 1 179 ? -6.032 22.187 18.325 1.00 58.03 179 GLU A O 1
ATOM 1391 N N . LEU A 1 180 ? -5.041 20.254 17.738 1.00 56.75 180 LEU A N 1
ATOM 1392 C CA . LEU A 1 180 ? -6.258 19.577 17.293 1.00 56.75 180 LEU A CA 1
ATOM 1393 C C . LEU A 1 180 ? -7.211 19.208 18.428 1.00 56.75 180 LEU A C 1
ATOM 1395 O O . LEU A 1 180 ? -8.405 19.046 18.192 1.00 56.75 180 LEU A O 1
ATOM 1399 N N . TRP A 1 181 ? -6.688 19.073 19.642 1.00 56.91 181 TRP A N 1
ATOM 1400 C CA . TRP A 1 181 ? -7.435 18.798 20.865 1.00 56.91 181 TRP A CA 1
ATOM 1401 C C . TRP A 1 181 ? -7.572 20.053 21.742 1.00 56.91 181 TRP A C 1
ATOM 1403 O O . TRP A 1 181 ? -7.598 19.973 22.970 1.00 56.91 181 TRP A O 1
ATOM 1413 N N . THR A 1 182 ? -7.689 21.231 21.124 1.00 55.56 182 THR A N 1
ATOM 1414 C CA . THR A 1 182 ? -8.075 22.453 21.844 1.00 55.56 182 THR A CA 1
ATOM 1415 C C . THR A 1 182 ? -9.493 22.329 22.415 1.00 55.56 182 THR A C 1
ATOM 1417 O O . THR A 1 182 ? -10.342 21.613 21.872 1.00 55.56 182 THR A O 1
ATOM 1420 N N . GLU A 1 183 ? -9.780 23.050 23.507 1.00 47.22 183 GLU A N 1
ATOM 1421 C CA . GLU A 1 183 ? -11.110 23.060 24.150 1.00 47.22 183 GLU A CA 1
ATOM 1422 C C . GLU A 1 183 ? -12.241 23.450 23.177 1.00 47.22 183 G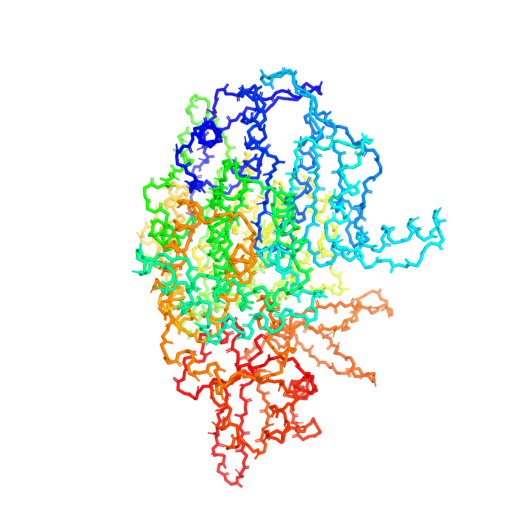LU A C 1
ATOM 1424 O O . GLU A 1 183 ? -13.377 23.010 23.341 1.00 47.22 183 GLU A O 1
ATOM 1429 N N . GLU A 1 184 ? -11.932 24.212 22.123 1.00 46.19 184 GLU A N 1
ATOM 1430 C CA . GLU A 1 184 ? -12.888 24.623 21.089 1.00 46.19 184 GLU A CA 1
ATOM 1431 C C . GLU A 1 184 ? -13.216 23.502 20.081 1.00 46.19 184 GLU A C 1
ATOM 1433 O O . GLU A 1 184 ? -14.351 23.409 19.601 1.00 46.19 184 GLU A O 1
ATOM 1438 N N . THR A 1 185 ? -12.264 22.610 19.775 1.00 59.12 185 THR A N 1
ATOM 1439 C CA . THR A 1 185 ? -12.432 21.560 18.753 1.00 59.12 185 THR A CA 1
ATOM 1440 C C . THR A 1 185 ? -12.886 20.215 19.317 1.00 59.12 185 THR A C 1
ATOM 1442 O O . THR A 1 185 ? -13.674 19.563 18.633 1.00 59.12 185 THR A O 1
ATOM 1445 N N . GLN A 1 186 ? -12.510 19.835 20.550 1.00 70.81 186 GLN A N 1
ATOM 1446 C CA . GLN A 1 186 ? -12.897 18.583 21.245 1.00 70.81 186 GLN A CA 1
ATOM 1447 C C . GLN A 1 186 ? -13.168 17.396 20.297 1.00 70.81 186 GLN A C 1
ATOM 1449 O O . GLN A 1 186 ? -14.315 17.051 20.025 1.00 70.81 186 GLN A O 1
ATOM 1454 N N . ILE A 1 187 ? -12.118 16.778 19.756 1.00 79.94 187 ILE A N 1
ATOM 1455 C CA . ILE A 1 187 ? -12.261 15.608 18.879 1.00 79.94 187 ILE A CA 1
ATOM 1456 C C . ILE A 1 187 ? -12.641 14.382 19.717 1.00 79.94 187 ILE A C 1
ATOM 1458 O O . ILE A 1 187 ? -11.946 14.029 20.671 1.00 79.94 187 ILE A O 1
ATOM 1462 N N . ASP A 1 188 ? -13.732 13.717 19.336 1.00 84.12 188 ASP A N 1
ATOM 1463 C CA . ASP A 1 188 ? -14.220 12.505 19.996 1.00 84.12 188 ASP A CA 1
ATOM 1464 C C . ASP A 1 188 ? -13.573 11.232 19.439 1.00 84.12 188 ASP A C 1
ATOM 1466 O O . ASP A 1 188 ? -13.455 10.244 20.161 1.00 84.12 188 ASP A O 1
ATOM 1470 N N . TYR A 1 189 ? -13.202 11.245 18.155 1.00 87.56 189 TYR A N 1
ATOM 1471 C CA . TYR A 1 189 ? -12.625 10.104 17.448 1.00 87.56 189 TYR A CA 1
ATOM 1472 C C . TYR A 1 189 ? -11.691 10.566 16.325 1.00 87.56 189 TYR A C 1
ATOM 1474 O O . TYR A 1 189 ? -12.083 11.412 15.522 1.00 87.56 189 TYR A O 1
ATOM 1482 N N . ILE A 1 190 ? -10.485 10.007 16.215 1.00 87.81 190 ILE A N 1
ATOM 1483 C CA . ILE A 1 190 ? -9.538 10.351 15.138 1.00 87.81 190 ILE A CA 1
ATOM 1484 C C . ILE A 1 190 ? -9.357 9.208 14.137 1.00 87.81 190 ILE A C 1
ATOM 1486 O O . ILE A 1 190 ? -9.291 8.041 14.507 1.00 87.81 190 ILE A O 1
ATOM 1490 N N . ILE A 1 191 ? -9.238 9.535 12.852 1.00 92.12 191 ILE A N 1
ATOM 1491 C CA . ILE A 1 191 ? -8.818 8.606 11.804 1.00 92.12 191 ILE A CA 1
ATOM 1492 C C . ILE A 1 191 ? -7.557 9.161 11.153 1.00 92.12 191 ILE A C 1
ATOM 1494 O O . ILE A 1 191 ? -7.591 10.172 10.447 1.00 92.12 191 ILE A O 1
ATOM 1498 N N . SER A 1 192 ? -6.444 8.477 11.389 1.00 90.62 192 SER A N 1
ATOM 1499 C CA . SER A 1 192 ? -5.136 8.813 10.841 1.00 90.62 192 SER A CA 1
ATOM 1500 C C . SER A 1 192 ? -4.844 7.942 9.620 1.00 90.62 192 SER A C 1
ATOM 1502 O O . SER A 1 192 ? -4.826 6.722 9.727 1.00 90.62 192 SER A O 1
ATOM 1504 N N . PHE A 1 193 ? -4.581 8.542 8.461 1.00 92.06 193 PHE A N 1
ATOM 1505 C CA . PHE A 1 193 ? -4.266 7.841 7.213 1.00 92.06 193 PHE A CA 1
ATOM 1506 C C . PHE A 1 193 ? -2.770 7.930 6.931 1.00 92.06 193 PHE A C 1
ATOM 1508 O O . PHE A 1 193 ? -2.207 9.025 6.883 1.00 92.06 193 PHE A O 1
ATOM 1515 N N . THR A 1 194 ? -2.105 6.798 6.709 1.00 89.31 194 THR A N 1
ATOM 1516 C CA . THR A 1 194 ? -0.645 6.785 6.573 1.00 89.31 194 THR A CA 1
ATOM 1517 C C . THR A 1 194 ? -0.103 5.600 5.776 1.00 89.31 194 THR A C 1
ATOM 1519 O O . THR A 1 194 ? -0.834 4.689 5.400 1.00 89.31 194 THR A O 1
ATOM 1522 N N . VAL A 1 195 ? 1.203 5.614 5.521 1.00 83.25 195 VAL A N 1
ATOM 1523 C CA . VAL A 1 195 ? 1.967 4.462 5.024 1.00 83.25 195 VAL A CA 1
ATOM 1524 C C . VAL A 1 195 ? 2.821 3.877 6.167 1.00 83.25 195 VAL A C 1
ATOM 1526 O O . VAL A 1 195 ? 3.085 4.594 7.138 1.00 83.25 195 VAL A O 1
ATOM 1529 N N . PRO A 1 196 ? 3.249 2.601 6.090 1.00 77.00 196 PRO A N 1
ATOM 1530 C CA . PRO A 1 196 ? 3.828 1.848 7.206 1.00 77.00 196 PRO A CA 1
ATOM 1531 C C . PRO A 1 196 ? 4.913 2.543 8.028 1.00 77.00 196 PRO A C 1
ATOM 1533 O O . PRO A 1 196 ? 4.995 2.325 9.233 1.00 77.00 196 PRO A O 1
ATOM 1536 N N . GLU A 1 197 ? 5.757 3.363 7.408 1.00 70.88 197 GLU A N 1
ATOM 1537 C CA . GLU A 1 197 ? 6.928 3.939 8.062 1.00 70.88 197 GLU A CA 1
ATOM 1538 C C . GLU A 1 197 ? 6.635 5.115 9.010 1.00 70.88 197 GLU A C 1
ATOM 1540 O O . GLU A 1 197 ? 7.362 5.308 9.987 1.00 70.88 197 GLU A O 1
ATOM 1545 N N . TYR A 1 198 ? 5.598 5.919 8.757 1.00 73.94 198 TYR A N 1
ATOM 1546 C CA . TYR A 1 198 ? 5.413 7.182 9.488 1.00 73.94 198 TYR A CA 1
ATOM 1547 C C . TYR A 1 198 ? 4.946 7.025 10.930 1.00 73.94 198 TYR A C 1
ATOM 1549 O O . TYR A 1 198 ? 5.492 7.757 11.759 1.00 73.94 198 TYR A O 1
ATOM 1557 N N . PRO A 1 199 ? 4.029 6.098 11.279 1.00 74.38 199 PRO A N 1
ATOM 1558 C CA . PRO A 1 199 ? 3.646 5.876 12.673 1.00 74.38 199 PRO A CA 1
ATOM 1559 C C . PRO A 1 199 ? 4.859 5.732 13.587 1.00 74.38 199 PRO A C 1
ATOM 1561 O O . PRO A 1 199 ? 4.924 6.339 14.651 1.00 74.38 199 PRO A O 1
ATOM 1564 N N . TYR A 1 200 ? 5.883 5.024 13.116 1.00 67.69 200 TYR A N 1
ATOM 1565 C CA . TYR A 1 200 ? 7.128 4.848 13.848 1.00 67.69 200 TYR A CA 1
ATOM 1566 C C . TYR A 1 200 ? 8.045 6.029 13.815 1.00 67.69 200 TYR A C 1
ATOM 1568 O O . TYR A 1 200 ? 8.618 6.353 14.846 1.00 67.69 200 TYR A O 1
ATOM 1576 N N . LEU A 1 201 ? 8.266 6.633 12.646 1.00 65.00 201 LEU A N 1
ATOM 1577 C CA . LEU A 1 201 ? 9.149 7.792 12.561 1.00 65.00 201 LEU A CA 1
ATOM 1578 C C . LEU A 1 201 ? 8.688 8.842 13.567 1.00 65.00 201 LEU A C 1
ATOM 1580 O O . LEU A 1 201 ? 9.498 9.347 14.343 1.00 65.00 201 LEU A O 1
ATOM 1584 N N . VAL A 1 202 ? 7.376 9.046 13.641 1.00 66.12 202 VAL A N 1
ATOM 1585 C CA . VAL A 1 202 ? 6.735 9.858 14.662 1.00 66.12 202 VAL A CA 1
ATOM 1586 C C . VAL A 1 202 ? 6.967 9.278 16.069 1.00 66.12 202 VAL A C 1
ATOM 1588 O O . VAL A 1 202 ? 7.558 9.961 16.907 1.00 66.12 202 VAL A O 1
ATOM 1591 N N . ALA A 1 203 ? 6.566 8.031 16.332 1.00 63.41 203 ALA A N 1
ATOM 1592 C CA . ALA A 1 203 ? 6.612 7.410 17.662 1.00 63.41 203 ALA A CA 1
ATOM 1593 C C . ALA A 1 203 ? 8.015 7.067 18.192 1.00 63.41 203 ALA A C 1
ATOM 1595 O O . ALA A 1 203 ? 8.167 6.624 19.320 1.00 63.41 203 ALA A O 1
ATOM 1596 N N . SER A 1 204 ? 9.068 7.237 17.405 1.00 59.09 204 SER A N 1
ATOM 1597 C CA . SER A 1 204 ? 10.448 6.954 17.817 1.00 59.09 204 SER A CA 1
ATOM 1598 C C . SER A 1 204 ? 11.293 8.224 17.914 1.00 59.09 204 SER A C 1
ATOM 1600 O O . SER A 1 204 ? 12.440 8.176 18.363 1.00 59.09 204 SER A O 1
ATOM 1602 N N . ARG A 1 205 ? 10.749 9.378 17.485 1.00 61.03 205 ARG A N 1
ATOM 1603 C CA . ARG A 1 205 ? 11.455 10.670 17.379 1.00 61.03 205 ARG A CA 1
ATOM 1604 C C . ARG A 1 205 ? 12.782 10.585 16.611 1.00 61.03 205 ARG A C 1
ATOM 1606 O O . ARG A 1 205 ? 13.610 11.493 16.705 1.00 61.03 205 ARG A O 1
ATOM 1613 N N . LEU A 1 206 ? 12.985 9.526 15.818 1.00 56.53 206 LEU A N 1
ATOM 1614 C CA . LEU A 1 206 ? 14.208 9.299 15.040 1.00 56.53 206 LEU A CA 1
ATOM 1615 C C . LEU A 1 206 ? 14.461 10.425 14.029 1.00 56.53 206 LEU A C 1
ATOM 1617 O O . LEU A 1 206 ? 15.607 10.691 13.673 1.00 56.53 206 LEU A O 1
ATOM 1621 N N . TYR A 1 207 ? 13.404 11.124 13.612 1.00 52.88 207 TYR A N 1
ATOM 1622 C CA . TYR A 1 207 ? 13.486 12.260 12.695 1.00 52.88 207 TYR A CA 1
ATOM 1623 C C . TYR A 1 207 ? 14.022 13.551 13.341 1.00 52.88 207 TYR A C 1
ATOM 1625 O O . TYR A 1 207 ? 14.554 14.407 12.636 1.00 52.88 207 TYR A O 1
ATOM 1633 N N . SER A 1 208 ? 13.898 13.721 14.664 1.00 50.41 208 SER A N 1
ATOM 1634 C CA . SER A 1 208 ? 14.129 15.012 15.336 1.00 50.41 208 SER A CA 1
ATOM 1635 C C . SER A 1 208 ? 15.120 14.971 16.503 1.00 50.41 208 SER A C 1
ATOM 1637 O O . SER A 1 208 ? 15.640 16.027 16.877 1.00 50.41 208 SER A O 1
ATOM 1639 N N . ASN A 1 209 ? 15.413 13.792 17.065 1.00 54.91 209 ASN A N 1
ATOM 1640 C CA . ASN A 1 209 ? 16.185 13.650 18.298 1.00 54.91 209 ASN A CA 1
ATOM 1641 C C . ASN A 1 209 ? 17.695 13.429 18.043 1.00 54.91 209 ASN A C 1
ATOM 1643 O O . ASN A 1 209 ? 18.069 12.407 17.470 1.00 54.91 209 ASN A O 1
ATOM 1647 N N . PRO A 1 210 ? 18.598 14.296 18.540 1.00 56.94 210 PRO A N 1
ATOM 1648 C CA . PRO A 1 210 ? 20.046 14.089 18.414 1.00 56.94 210 PRO A CA 1
ATOM 1649 C C . PRO A 1 210 ? 20.572 12.848 19.166 1.00 56.94 210 PRO A C 1
ATOM 1651 O O . PRO A 1 210 ? 21.662 12.370 18.866 1.00 56.94 210 PRO A O 1
ATOM 1654 N N . TYR A 1 211 ? 19.808 12.292 20.115 1.00 56.41 211 TYR A N 1
ATOM 1655 C CA . TYR A 1 211 ? 20.155 11.085 20.880 1.00 56.41 211 TYR A CA 1
ATOM 1656 C C . TYR A 1 211 ? 19.594 9.786 20.285 1.00 56.41 211 TYR A C 1
ATOM 1658 O O . TYR A 1 211 ? 20.017 8.702 20.691 1.00 56.41 211 TYR A O 1
ATOM 1666 N N . ALA A 1 212 ? 18.687 9.872 19.306 1.00 60.28 212 ALA A N 1
ATOM 1667 C CA . ALA A 1 212 ? 18.159 8.715 18.584 1.00 60.28 212 ALA A CA 1
ATOM 1668 C C . ALA A 1 212 ? 19.261 7.788 18.031 1.00 60.28 212 ALA A C 1
ATOM 1670 O O . ALA A 1 212 ? 19.158 6.578 18.227 1.00 60.28 212 ALA A O 1
ATOM 1671 N N . PRO A 1 213 ? 20.360 8.303 17.441 1.00 62.09 213 PRO A N 1
ATOM 1672 C CA . PRO A 1 213 ? 21.450 7.456 16.969 1.00 62.09 213 PRO A CA 1
ATOM 1673 C C . PRO A 1 213 ? 22.130 6.663 18.086 1.00 62.09 213 PRO A C 1
ATOM 1675 O O . PRO A 1 213 ? 22.518 5.522 17.866 1.00 62.09 213 PRO A O 1
ATOM 1678 N N . LYS A 1 214 ? 22.250 7.232 19.293 1.00 67.38 214 LYS A N 1
ATOM 1679 C CA . LYS A 1 214 ? 22.852 6.550 20.449 1.00 67.38 214 LYS A CA 1
ATOM 1680 C C . LYS A 1 214 ? 21.934 5.454 20.992 1.00 67.38 214 LYS A C 1
ATOM 1682 O O . LYS A 1 214 ? 22.416 4.382 21.345 1.00 67.38 214 LYS A O 1
ATOM 1687 N N . LEU A 1 215 ? 20.622 5.703 21.022 1.00 64.62 215 LEU A N 1
ATOM 1688 C CA . LEU A 1 215 ? 19.622 4.699 21.399 1.00 64.62 215 LEU A CA 1
ATOM 1689 C C . LEU A 1 215 ? 19.579 3.551 20.386 1.00 64.62 215 LEU A C 1
ATOM 1691 O O . LEU A 1 215 ? 19.635 2.394 20.788 1.00 64.62 215 LEU A O 1
ATOM 1695 N N . LEU A 1 216 ? 19.565 3.872 19.089 1.00 66.56 216 LEU A N 1
ATOM 1696 C CA . LEU A 1 216 ? 19.653 2.896 18.001 1.00 66.56 216 LEU A CA 1
ATOM 1697 C C . LEU A 1 216 ? 20.940 2.080 18.085 1.00 66.56 216 LEU A C 1
ATOM 1699 O O . LEU A 1 216 ? 20.894 0.856 18.036 1.00 66.56 216 LEU A O 1
ATOM 1703 N N . PHE A 1 217 ? 22.082 2.746 18.248 1.00 69.88 217 PHE A N 1
ATOM 1704 C CA . PHE A 1 217 ? 23.372 2.082 18.370 1.00 69.88 217 PHE A CA 1
ATOM 1705 C C . PHE A 1 217 ? 23.375 1.111 19.553 1.00 69.88 217 PHE A C 1
ATOM 1707 O O . PHE A 1 217 ? 23.672 -0.063 19.375 1.00 69.88 217 PHE A O 1
ATOM 1714 N N . ASN A 1 218 ? 22.964 1.553 20.743 1.00 68.62 218 ASN A N 1
ATOM 1715 C CA . ASN A 1 218 ? 22.958 0.697 21.929 1.00 68.62 218 ASN A CA 1
ATOM 1716 C C . ASN A 1 218 ? 21.952 -0.455 21.832 1.00 68.62 218 ASN A C 1
ATOM 1718 O O . ASN A 1 218 ? 22.265 -1.572 22.242 1.00 68.62 218 ASN A O 1
ATOM 1722 N N . ALA A 1 219 ? 20.772 -0.206 21.261 1.00 68.38 219 ALA A N 1
ATOM 1723 C CA . ALA A 1 219 ? 19.807 -1.248 20.952 1.00 68.38 219 ALA A CA 1
ATOM 1724 C C . ALA A 1 219 ? 20.450 -2.328 20.083 1.00 68.38 219 ALA A C 1
ATOM 1726 O O . ALA A 1 219 ? 20.486 -3.496 20.477 1.00 68.38 219 ALA A O 1
ATOM 1727 N N . LEU A 1 220 ? 20.979 -1.923 18.930 1.00 66.56 220 LEU A N 1
ATOM 1728 C CA . LEU A 1 220 ? 21.542 -2.826 17.938 1.00 66.56 220 LEU A CA 1
ATOM 1729 C C . LEU A 1 220 ? 22.770 -3.577 18.489 1.00 66.56 220 LEU A C 1
ATOM 1731 O O . LEU A 1 220 ? 22.951 -4.755 18.196 1.00 66.56 220 LEU A O 1
ATOM 1735 N N . MET A 1 221 ? 23.562 -2.951 19.364 1.00 66.88 221 MET A N 1
ATOM 1736 C CA . MET A 1 221 ? 24.688 -3.587 20.063 1.00 66.88 221 MET A CA 1
ATOM 1737 C C . MET A 1 221 ? 24.265 -4.679 21.070 1.00 66.88 221 MET A C 1
ATOM 1739 O O . MET A 1 221 ? 25.121 -5.277 21.720 1.00 66.88 221 MET A O 1
ATOM 1743 N N . GLY A 1 222 ? 22.967 -4.980 21.193 1.00 66.00 222 GLY A N 1
ATOM 1744 C CA . GLY A 1 222 ? 22.427 -6.076 22.000 1.00 66.00 222 GLY A CA 1
ATOM 1745 C C . GLY A 1 222 ? 22.307 -5.763 23.489 1.00 66.00 222 GLY A C 1
ATOM 1746 O O . GLY A 1 222 ? 21.949 -6.649 24.259 1.00 66.00 222 GLY A O 1
ATOM 1747 N N . LEU A 1 223 ? 22.563 -4.515 23.900 1.00 63.50 223 LEU A N 1
ATOM 1748 C CA . LEU A 1 223 ? 22.417 -4.091 25.295 1.00 63.50 223 LEU A CA 1
ATOM 1749 C C . LEU A 1 223 ? 20.972 -4.289 25.767 1.00 63.50 223 LEU A C 1
ATOM 1751 O O . LEU A 1 223 ? 20.745 -4.810 26.850 1.00 63.50 223 LEU A O 1
ATOM 1755 N N . VAL A 1 224 ? 19.986 -3.949 24.929 1.00 65.94 224 VAL A N 1
ATOM 1756 C CA . VAL A 1 224 ? 18.557 -4.094 25.267 1.00 65.94 224 VAL A CA 1
ATOM 1757 C C . VAL A 1 224 ? 18.184 -5.550 25.494 1.00 65.94 224 VAL A C 1
ATOM 1759 O O . VAL A 1 224 ? 17.631 -5.874 26.539 1.00 65.94 224 VAL A O 1
ATOM 1762 N N . GLU A 1 225 ? 18.500 -6.434 24.548 1.00 68.69 225 GLU A N 1
ATOM 1763 C CA . GLU A 1 225 ? 18.234 -7.863 24.703 1.00 68.69 225 GLU A CA 1
ATOM 1764 C C . GLU A 1 225 ? 18.921 -8.430 25.948 1.00 68.69 225 GLU A C 1
ATOM 1766 O O . GLU A 1 225 ? 18.283 -9.137 26.722 1.00 68.69 225 GLU A O 1
ATOM 1771 N N . GLU A 1 226 ? 20.188 -8.089 26.183 1.00 68.94 226 GLU A N 1
ATOM 1772 C CA . GLU A 1 226 ? 20.934 -8.570 27.344 1.00 68.94 226 GLU A CA 1
ATOM 1773 C C . GLU A 1 226 ? 20.300 -8.105 28.665 1.00 68.94 226 GLU A C 1
ATOM 1775 O O . GLU A 1 226 ? 20.121 -8.910 29.583 1.00 68.94 226 GLU A O 1
ATOM 1780 N N . TYR A 1 227 ? 19.906 -6.833 28.758 1.00 67.00 227 TYR A N 1
ATOM 1781 C CA . TYR A 1 227 ? 19.229 -6.291 29.934 1.00 67.00 227 TYR A CA 1
ATOM 1782 C C . TYR A 1 227 ? 17.839 -6.902 30.133 1.00 67.00 227 TYR A C 1
ATOM 1784 O O . TYR A 1 227 ? 17.479 -7.253 31.257 1.00 67.00 227 TYR A O 1
ATOM 1792 N N . VAL A 1 228 ? 17.081 -7.114 29.056 1.00 66.88 228 VAL A N 1
ATOM 1793 C CA . VAL A 1 228 ? 15.757 -7.744 29.116 1.00 66.88 228 VAL A CA 1
ATOM 1794 C C . VAL A 1 228 ? 15.858 -9.229 29.477 1.00 66.88 228 VAL A C 1
ATOM 1796 O O . VAL A 1 228 ? 15.093 -9.709 30.309 1.00 66.88 228 VAL A O 1
ATOM 1799 N N . LEU A 1 229 ? 16.813 -9.972 28.913 1.00 70.62 229 LEU A N 1
ATOM 1800 C CA . LEU A 1 229 ? 17.065 -11.371 29.267 1.00 70.62 229 LEU A CA 1
ATOM 1801 C C . LEU A 1 229 ? 17.448 -11.507 30.739 1.00 70.62 229 LEU A C 1
ATOM 1803 O O . LEU A 1 229 ? 16.959 -12.420 31.405 1.00 70.62 229 LEU A O 1
ATOM 1807 N N . LYS A 1 230 ? 18.287 -10.599 31.254 1.00 65.94 230 LYS A N 1
ATOM 1808 C CA . LYS A 1 230 ? 18.604 -10.525 32.686 1.00 65.94 230 LYS A CA 1
ATOM 1809 C C . LYS A 1 230 ? 17.338 -10.260 33.508 1.00 65.94 230 LYS A C 1
ATOM 1811 O O . LYS A 1 230 ? 17.089 -11.001 34.453 1.00 65.94 230 LYS A O 1
ATOM 1816 N N . ALA A 1 231 ? 16.503 -9.301 33.105 1.00 62.88 231 ALA A N 1
ATOM 1817 C CA . ALA A 1 231 ? 15.256 -8.966 33.799 1.00 62.88 231 ALA A CA 1
ATOM 1818 C C . ALA A 1 231 ? 14.210 -10.101 33.789 1.00 62.88 231 ALA A C 1
ATOM 1820 O O . ALA A 1 231 ? 13.522 -10.307 34.781 1.00 62.88 231 ALA A O 1
ATOM 1821 N N . VAL A 1 232 ? 14.086 -10.861 32.694 1.00 66.75 232 VAL A N 1
ATOM 1822 C CA . VAL A 1 232 ? 13.086 -11.940 32.557 1.00 66.75 232 VAL A CA 1
ATOM 1823 C C . VAL A 1 232 ? 13.538 -13.253 33.209 1.00 66.75 232 VAL A C 1
ATOM 1825 O O . VAL A 1 232 ? 12.699 -14.024 33.677 1.00 66.75 232 VAL A O 1
ATOM 1828 N N . ARG A 1 233 ? 14.847 -13.546 33.227 1.00 64.31 233 ARG A N 1
ATOM 1829 C CA . ARG A 1 233 ? 15.396 -14.790 33.807 1.00 64.31 233 ARG A CA 1
ATOM 1830 C C . ARG A 1 233 ? 15.506 -14.746 35.326 1.00 64.31 233 ARG A C 1
ATOM 1832 O O . ARG A 1 233 ? 15.439 -15.793 35.966 1.00 64.31 233 ARG A O 1
ATOM 1839 N N . LEU A 1 234 ? 15.702 -13.564 35.897 1.00 55.69 234 LEU A N 1
ATOM 1840 C CA . LEU A 1 234 ? 15.835 -13.402 37.334 1.00 55.69 234 LEU A CA 1
ATOM 1841 C C . LEU A 1 234 ? 14.436 -13.294 37.942 1.00 55.69 234 LEU A C 1
ATOM 1843 O O . LEU A 1 234 ? 13.785 -12.260 37.865 1.00 55.69 234 LEU A O 1
ATOM 1847 N N . LYS A 1 235 ? 13.976 -14.381 38.571 1.00 54.91 235 LYS A N 1
ATOM 1848 C CA . LYS A 1 235 ? 12.849 -14.325 39.517 1.00 54.91 235 LYS A CA 1
ATOM 1849 C C . LYS A 1 235 ? 13.202 -13.534 40.799 1.00 54.91 235 LYS A C 1
ATOM 1851 O O . LYS A 1 235 ? 12.307 -13.315 41.606 1.00 54.91 235 LYS A O 1
ATOM 1856 N N . ASP A 1 236 ? 14.454 -13.074 40.945 1.00 48.28 236 ASP A N 1
ATOM 1857 C CA . ASP A 1 236 ? 14.982 -12.325 42.093 1.00 48.28 236 ASP A CA 1
ATOM 1858 C C . ASP A 1 236 ? 15.358 -10.862 41.777 1.00 48.28 236 ASP A C 1
ATOM 1860 O O . ASP A 1 236 ? 16.333 -10.583 41.079 1.00 48.28 236 ASP A O 1
ATOM 1864 N N . TYR A 1 237 ? 14.536 -9.977 42.353 1.00 56.41 237 TYR A N 1
ATOM 1865 C CA . TYR A 1 237 ? 14.810 -8.802 43.198 1.00 56.41 237 TYR A CA 1
ATOM 1866 C C . TYR A 1 237 ? 15.719 -7.604 42.740 1.00 56.41 237 TYR A C 1
ATOM 1868 O O . TYR A 1 237 ? 16.660 -7.736 41.964 1.00 56.41 237 TYR A O 1
ATOM 1876 N N . PRO A 1 238 ? 15.415 -6.377 43.229 1.00 58.88 238 PRO A N 1
ATOM 1877 C CA . PRO A 1 238 ? 15.536 -5.055 42.578 1.00 58.88 238 PRO A CA 1
ATOM 1878 C C . PRO A 1 238 ? 16.900 -4.489 42.163 1.00 58.88 238 PRO A C 1
ATOM 1880 O O . PRO A 1 238 ? 16.911 -3.529 41.398 1.00 58.88 238 PRO A O 1
ATOM 1883 N N . GLU A 1 239 ? 18.037 -4.990 42.644 1.00 60.09 239 GLU A N 1
ATOM 1884 C CA . GLU A 1 239 ? 19.323 -4.273 42.502 1.00 60.09 239 GLU A CA 1
ATOM 1885 C C . GLU A 1 239 ? 19.852 -4.251 41.062 1.00 60.09 239 GLU A C 1
ATOM 1887 O O . GLU A 1 239 ? 20.202 -3.194 40.540 1.00 60.09 239 GLU A O 1
ATOM 1892 N N . LYS A 1 240 ? 19.820 -5.394 40.364 1.00 59.72 240 LYS A N 1
ATOM 1893 C CA . LYS A 1 240 ? 20.172 -5.461 38.932 1.00 59.72 240 LYS A CA 1
ATOM 1894 C C . LYS A 1 240 ? 19.167 -4.716 38.057 1.00 59.72 240 LYS A C 1
ATOM 1896 O O . LYS A 1 240 ? 19.517 -4.223 36.989 1.00 59.72 240 LYS A O 1
ATOM 1901 N N . LEU A 1 241 ? 17.914 -4.625 38.502 1.00 60.31 241 LEU A N 1
ATOM 1902 C CA . LEU A 1 241 ? 16.899 -3.813 37.834 1.00 60.31 241 LEU A CA 1
ATOM 1903 C C . LEU A 1 241 ? 17.185 -2.326 38.020 1.00 60.31 241 LEU A C 1
ATOM 1905 O O . LEU A 1 241 ? 16.991 -1.564 37.081 1.00 60.31 241 LEU A O 1
ATOM 1909 N N . GLU A 1 242 ? 17.677 -1.913 39.185 1.00 65.44 242 GLU A N 1
ATOM 1910 C CA . GLU A 1 242 ? 18.090 -0.534 39.422 1.00 65.44 242 GLU A CA 1
ATOM 1911 C C . GLU A 1 242 ? 19.366 -0.180 38.651 1.00 65.44 242 GLU A C 1
ATOM 1913 O O . GLU A 1 242 ? 19.476 0.934 38.154 1.00 65.44 242 GLU A O 1
ATOM 1918 N N . GLU A 1 243 ? 20.275 -1.132 38.433 1.00 70.31 243 GLU A N 1
ATOM 1919 C CA . GLU A 1 243 ? 21.410 -0.976 37.513 1.00 70.31 243 GLU A CA 1
ATOM 1920 C C . GLU A 1 243 ? 20.934 -0.773 36.063 1.00 70.31 243 GLU A C 1
ATOM 1922 O O . GLU A 1 243 ? 21.318 0.201 35.412 1.00 70.31 243 GLU A O 1
ATOM 1927 N N . ILE A 1 244 ? 20.027 -1.635 35.579 1.00 66.12 244 ILE A N 1
ATOM 1928 C CA . ILE A 1 244 ? 19.408 -1.506 34.248 1.00 66.12 244 ILE A CA 1
ATOM 1929 C C . ILE A 1 244 ? 18.681 -0.167 34.127 1.00 66.12 244 ILE A C 1
ATOM 1931 O O . ILE A 1 244 ? 18.840 0.536 33.131 1.00 66.12 244 ILE A O 1
ATOM 1935 N N . ARG A 1 245 ? 17.901 0.216 35.143 1.00 67.62 245 ARG A N 1
ATOM 1936 C CA . ARG A 1 245 ? 17.207 1.505 35.193 1.00 67.62 245 ARG A CA 1
ATOM 1937 C C . ARG A 1 245 ? 18.184 2.652 35.210 1.00 67.62 245 ARG A C 1
ATOM 1939 O O . ARG A 1 245 ? 17.944 3.611 34.504 1.00 67.62 245 ARG A O 1
ATOM 1946 N N . SER A 1 246 ? 19.247 2.594 35.998 1.00 72.12 246 SER A N 1
ATOM 1947 C CA . SER A 1 246 ? 20.249 3.652 36.078 1.00 72.12 246 SER A CA 1
ATOM 1948 C C . SER A 1 246 ? 20.916 3.846 34.726 1.00 72.12 246 SER A C 1
ATOM 1950 O O . SER A 1 246 ? 21.027 4.974 34.260 1.00 72.12 246 SER A O 1
ATOM 1952 N N . GLU A 1 247 ? 21.246 2.761 34.028 1.00 70.88 247 GLU A N 1
ATOM 1953 C CA . GLU A 1 247 ? 21.857 2.823 32.706 1.00 70.88 247 GLU A CA 1
ATOM 1954 C C . GLU A 1 247 ? 20.869 3.303 31.633 1.00 70.88 247 GLU A C 1
ATOM 1956 O O . GLU A 1 247 ? 21.175 4.222 30.875 1.00 70.88 247 GLU A O 1
ATOM 1961 N N . VAL A 1 248 ? 19.644 2.770 31.603 1.00 66.31 248 VAL A N 1
ATOM 1962 C CA . VAL A 1 248 ? 18.587 3.222 30.684 1.00 66.31 248 VAL A CA 1
ATOM 1963 C C . VAL A 1 248 ? 18.187 4.665 30.984 1.00 66.31 248 VAL A C 1
ATOM 1965 O O . VAL A 1 248 ? 18.093 5.463 30.058 1.00 66.31 248 VAL A O 1
ATOM 1968 N N . ARG A 1 249 ? 18.038 5.055 32.254 1.00 69.12 249 ARG A N 1
ATOM 1969 C CA . ARG A 1 249 ? 17.848 6.447 32.677 1.00 69.12 249 ARG A CA 1
ATOM 1970 C C . ARG A 1 249 ? 19.050 7.272 32.280 1.00 69.12 249 ARG A C 1
ATOM 1972 O O . ARG A 1 249 ? 18.833 8.343 31.777 1.00 69.12 249 ARG A O 1
ATOM 1979 N N . ARG A 1 250 ? 20.297 6.830 32.399 1.00 70.38 250 ARG A N 1
ATOM 1980 C CA . ARG A 1 250 ? 21.469 7.595 31.936 1.00 70.38 250 ARG A CA 1
ATOM 1981 C C . ARG A 1 250 ? 21.441 7.806 30.421 1.00 70.38 250 ARG A C 1
ATOM 1983 O O . ARG A 1 250 ? 21.774 8.891 29.944 1.00 70.38 250 ARG A O 1
ATOM 1990 N N . LEU A 1 251 ? 21.002 6.801 29.660 1.00 62.38 251 LEU A N 1
ATOM 1991 C CA . LEU A 1 251 ? 20.778 6.903 28.214 1.00 62.38 251 LEU A CA 1
ATOM 1992 C C . LEU A 1 251 ? 19.603 7.828 27.869 1.00 62.38 251 LEU A C 1
ATOM 1994 O O . LEU A 1 251 ? 19.670 8.564 26.886 1.00 62.38 251 LEU A O 1
ATOM 1998 N N . LEU A 1 252 ? 18.564 7.823 28.701 1.00 62.06 252 LEU A N 1
ATOM 1999 C CA . LEU A 1 252 ? 17.327 8.588 28.570 1.00 62.06 252 LEU A CA 1
ATOM 2000 C C . LEU A 1 252 ? 17.278 9.807 29.513 1.00 62.06 252 LEU A C 1
ATOM 2002 O O . LEU A 1 252 ? 16.194 10.304 29.789 1.00 62.06 252 LEU A O 1
ATOM 2006 N N . GLY A 1 253 ? 18.408 10.306 30.028 1.00 52.09 253 GLY A N 1
ATOM 2007 C CA . GLY A 1 253 ? 18.518 11.027 31.323 1.00 52.09 253 GLY A CA 1
ATOM 2008 C C . GLY A 1 253 ? 17.847 12.376 31.481 1.00 52.09 253 GLY A C 1
ATOM 2009 O O . GLY A 1 253 ? 18.140 13.098 32.426 1.00 52.09 253 GLY A O 1
ATOM 2010 N N . ARG A 1 254 ? 16.941 12.730 30.575 1.00 50.84 254 ARG A N 1
ATOM 2011 C CA . ARG A 1 254 ? 16.085 13.917 30.628 1.00 50.84 254 ARG A CA 1
ATOM 2012 C C . ARG A 1 254 ? 14.638 13.638 30.182 1.00 50.84 254 ARG A C 1
ATOM 2014 O O . ARG A 1 254 ? 13.916 14.568 29.849 1.00 50.84 254 ARG A O 1
ATOM 2021 N N . ALA A 1 255 ? 14.205 12.375 30.125 1.00 52.75 255 ALA A N 1
ATOM 2022 C CA . ALA A 1 255 ? 13.168 11.951 29.183 1.00 52.75 255 ALA A CA 1
ATOM 2023 C C . ALA A 1 255 ? 11.900 11.300 29.781 1.00 52.75 255 ALA A C 1
ATOM 2025 O O . ALA A 1 255 ? 11.208 10.600 29.048 1.00 52.75 255 ALA A O 1
ATOM 2026 N N . ARG A 1 256 ? 11.506 11.565 31.043 1.00 52.09 256 ARG A N 1
ATOM 2027 C CA . ARG A 1 256 ? 10.132 11.213 31.505 1.00 52.09 256 ARG A CA 1
ATOM 2028 C C . ARG A 1 256 ? 9.063 11.791 30.564 1.00 52.09 256 ARG A C 1
ATOM 2030 O O . ARG A 1 256 ? 8.063 11.138 30.284 1.00 52.09 256 ARG A O 1
ATOM 2037 N N . PHE A 1 257 ? 9.325 12.992 30.041 1.00 56.00 257 PHE A N 1
ATOM 2038 C CA . PHE A 1 257 ? 8.533 13.625 28.988 1.00 56.00 257 PHE A CA 1
ATOM 2039 C C . PHE A 1 257 ? 8.442 12.754 27.732 1.00 56.00 257 PHE A C 1
ATOM 2041 O O . PHE A 1 257 ? 7.358 12.616 27.196 1.00 56.00 257 PHE A O 1
ATOM 2048 N N . VAL A 1 258 ? 9.535 12.103 27.321 1.00 55.62 258 VAL A N 1
ATOM 2049 C CA . VAL A 1 258 ? 9.579 11.276 26.108 1.00 55.62 258 VAL A CA 1
ATOM 2050 C C . VAL A 1 258 ? 8.710 10.040 26.257 1.00 55.62 258 VAL A C 1
ATOM 2052 O O . VAL A 1 258 ? 7.936 9.770 25.362 1.00 55.62 258 VAL A O 1
ATOM 2055 N N . CYS A 1 259 ? 8.777 9.305 27.368 1.00 54.88 259 CYS A N 1
ATOM 2056 C CA . CYS A 1 259 ? 7.975 8.082 27.511 1.00 54.88 259 CYS A CA 1
ATOM 2057 C C . CYS A 1 259 ? 6.472 8.383 27.516 1.00 54.88 259 CYS A C 1
ATOM 2059 O O . CYS A 1 259 ? 5.706 7.700 26.842 1.00 54.88 259 CYS A O 1
ATOM 2061 N N . ARG A 1 260 ? 6.065 9.430 28.250 1.00 58.22 260 ARG A N 1
ATOM 2062 C CA . ARG A 1 260 ? 4.676 9.896 28.261 1.00 58.22 260 ARG A CA 1
ATOM 2063 C C . ARG A 1 260 ? 4.262 10.391 26.885 1.00 58.22 260 ARG A C 1
ATOM 2065 O O . ARG A 1 260 ? 3.228 9.992 26.397 1.00 58.22 260 ARG A O 1
ATOM 2072 N N . GLU A 1 261 ? 5.109 11.166 26.228 1.00 60.62 261 GLU A N 1
ATOM 2073 C CA . GLU A 1 261 ? 4.838 11.673 24.892 1.00 60.62 261 GLU A CA 1
ATOM 2074 C C . GLU A 1 261 ? 4.781 10.590 23.815 1.00 60.62 261 GLU A C 1
ATOM 2076 O O . GLU A 1 261 ? 3.987 10.716 22.898 1.00 60.62 261 GLU A O 1
ATOM 2081 N N . LEU A 1 262 ? 5.597 9.538 23.886 1.00 63.41 262 LEU A N 1
ATOM 2082 C CA . LEU A 1 262 ? 5.511 8.434 22.931 1.00 63.41 262 LEU A CA 1
ATOM 2083 C C . LEU A 1 262 ? 4.196 7.673 23.088 1.00 63.41 262 LEU A C 1
ATOM 2085 O O . LEU A 1 262 ? 3.584 7.313 22.086 1.00 63.41 262 LEU A O 1
ATOM 2089 N N . LEU A 1 263 ? 3.753 7.476 24.332 1.00 61.53 263 LEU A N 1
ATOM 2090 C CA . LEU A 1 263 ? 2.423 6.953 24.615 1.00 61.53 263 LEU A CA 1
ATOM 2091 C C . LEU A 1 263 ? 1.347 7.928 24.119 1.00 61.53 263 LEU A C 1
ATOM 2093 O O . LEU A 1 263 ? 0.516 7.495 23.338 1.00 61.53 263 LEU A O 1
ATOM 2097 N N . ASP A 1 264 ? 1.416 9.219 24.462 1.00 62.38 264 ASP A N 1
ATOM 2098 C CA . ASP A 1 264 ? 0.468 10.262 24.027 1.00 62.38 264 ASP A CA 1
ATOM 2099 C C . ASP A 1 264 ? 0.365 10.341 22.489 1.00 62.38 264 ASP A C 1
ATOM 2101 O O . ASP A 1 264 ? -0.715 10.517 21.937 1.00 62.38 264 ASP A O 1
ATOM 2105 N N . ILE A 1 265 ? 1.490 10.209 21.779 1.00 67.06 265 ILE A N 1
ATOM 2106 C CA . ILE A 1 265 ? 1.535 10.180 20.314 1.00 67.06 265 ILE A CA 1
ATOM 2107 C C . ILE A 1 265 ? 0.819 8.936 19.803 1.00 67.06 265 ILE A C 1
ATOM 2109 O O . ILE A 1 265 ? -0.025 9.042 18.924 1.00 67.06 265 ILE A O 1
ATOM 2113 N N . LEU A 1 266 ? 1.151 7.753 20.321 1.00 67.00 266 LEU A N 1
ATOM 2114 C CA . LEU A 1 266 ? 0.578 6.504 19.824 1.00 67.00 266 LEU A CA 1
ATOM 2115 C C . LEU A 1 266 ? -0.909 6.376 20.159 1.00 67.00 266 LEU A C 1
ATOM 2117 O O . LEU A 1 266 ? -1.662 5.906 19.313 1.00 67.00 266 LEU A O 1
ATOM 2121 N N . THR A 1 267 ? -1.341 6.847 21.329 1.00 64.06 267 THR A N 1
ATOM 2122 C CA . THR A 1 267 ? -2.764 6.944 21.676 1.00 64.06 267 THR A CA 1
ATOM 2123 C C . THR A 1 267 ? -3.474 8.006 20.844 1.00 64.06 267 THR A C 1
ATOM 2125 O O . THR A 1 267 ? -4.583 7.764 20.379 1.00 64.06 267 THR A O 1
ATOM 2128 N N . GLY A 1 268 ? -2.820 9.141 20.580 1.00 66.75 268 GLY A N 1
ATOM 2129 C CA . GLY A 1 268 ? -3.332 10.201 19.711 1.00 66.75 268 GLY A CA 1
ATOM 2130 C C . GLY A 1 268 ? -3.427 9.810 18.233 1.00 66.75 268 GLY A C 1
ATOM 2131 O O . GLY A 1 268 ? -4.147 10.458 17.482 1.00 66.75 268 GLY A O 1
ATOM 2132 N N . LEU A 1 269 ? -2.734 8.751 17.798 1.00 71.25 269 LEU A N 1
ATOM 2133 C CA . LEU A 1 269 ? -2.855 8.202 16.444 1.00 71.25 269 LEU A CA 1
ATOM 2134 C C . LEU A 1 269 ? -4.036 7.232 16.286 1.00 71.25 269 LEU A C 1
ATOM 2136 O O . LEU A 1 269 ? -4.532 7.077 15.167 1.00 71.25 269 LEU A O 1
ATOM 2140 N N . GLY A 1 270 ? -4.481 6.609 17.380 1.00 76.38 270 GLY A N 1
ATOM 2141 C CA . GLY A 1 270 ? -5.583 5.651 17.421 1.00 76.38 270 GLY A CA 1
ATOM 2142 C C . GLY A 1 270 ? -5.225 4.351 18.147 1.00 76.38 270 GLY A C 1
ATOM 2143 O O . GLY A 1 270 ? -4.084 3.889 18.123 1.00 76.38 270 GLY A O 1
ATOM 2144 N N . ASP A 1 271 ? -6.226 3.744 18.776 1.00 80.50 271 ASP A N 1
ATOM 2145 C CA . ASP A 1 271 ? -6.165 2.446 19.454 1.00 80.50 271 ASP A CA 1
ATOM 2146 C C . ASP A 1 271 ? -6.579 1.268 18.557 1.00 80.50 271 ASP A C 1
ATOM 2148 O O . ASP A 1 271 ? -6.446 0.106 18.943 1.00 80.50 271 ASP A O 1
ATOM 2152 N N . VAL A 1 272 ? -7.001 1.546 17.325 1.00 87.69 272 VAL A N 1
ATOM 2153 C CA . VAL A 1 272 ? -7.191 0.541 16.277 1.00 87.69 272 VAL A CA 1
ATOM 2154 C C . VAL A 1 272 ? -6.168 0.741 15.169 1.00 87.69 272 VAL A C 1
ATOM 2156 O O . VAL A 1 272 ? -6.045 1.834 14.628 1.00 87.69 272 VAL A O 1
ATOM 2159 N N . VAL A 1 273 ? -5.466 -0.317 14.766 1.00 88.81 273 VAL A N 1
ATOM 2160 C CA . VAL A 1 273 ? -4.605 -0.310 13.576 1.00 88.81 273 VAL A CA 1
ATOM 2161 C C . VAL A 1 273 ? -5.279 -1.091 12.458 1.00 88.81 273 VAL A C 1
ATOM 2163 O O . VAL A 1 273 ? -5.445 -2.308 12.534 1.00 88.81 273 VAL A O 1
ATOM 2166 N N . PHE A 1 274 ? -5.653 -0.379 11.398 1.00 91.88 274 PHE A N 1
ATOM 2167 C CA . PHE A 1 274 ? -6.262 -0.954 10.205 1.00 91.88 274 PHE A CA 1
ATOM 2168 C C . PHE A 1 274 ? -5.234 -1.002 9.077 1.00 91.88 274 PHE A C 1
ATOM 2170 O O . PHE A 1 274 ? -4.820 0.026 8.556 1.00 91.88 274 PHE A O 1
ATOM 2177 N N . VAL A 1 275 ? -4.815 -2.196 8.691 1.00 89.88 275 VAL A N 1
ATOM 2178 C CA . VAL A 1 275 ? -3.819 -2.453 7.654 1.00 89.88 275 VAL A CA 1
ATOM 2179 C C . VAL A 1 275 ? -4.529 -2.890 6.379 1.00 89.88 275 VAL A C 1
ATOM 2181 O O . VAL A 1 275 ? -5.094 -3.978 6.345 1.00 89.88 275 VAL A O 1
ATOM 2184 N N . ASP A 1 276 ? -4.487 -2.078 5.324 1.00 88.50 276 ASP A N 1
ATOM 2185 C CA . ASP A 1 276 ? -5.180 -2.379 4.067 1.00 88.50 276 ASP A CA 1
ATOM 2186 C C . ASP A 1 276 ? -4.243 -2.847 2.946 1.00 88.50 276 ASP A C 1
ATOM 2188 O O . ASP A 1 276 ? -3.071 -2.466 2.862 1.00 88.50 276 ASP A O 1
ATOM 2192 N N . GLU A 1 277 ? -4.793 -3.674 2.059 1.00 81.56 277 GLU A N 1
ATOM 2193 C CA . GLU A 1 277 ? -4.139 -4.278 0.896 1.00 81.56 277 GLU A CA 1
ATOM 2194 C C . GLU A 1 277 ? -2.757 -4.892 1.205 1.00 81.56 277 GLU A C 1
ATOM 2196 O O . GLU A 1 277 ? -1.858 -4.860 0.373 1.00 81.56 277 GLU A O 1
ATOM 2201 N N . TYR A 1 278 ? -2.557 -5.495 2.381 1.00 76.88 278 TYR A N 1
ATOM 2202 C CA . TYR A 1 278 ? -1.228 -5.949 2.839 1.00 76.88 278 TYR A CA 1
ATOM 2203 C C . TYR A 1 278 ? -0.535 -7.000 1.953 1.00 76.88 278 TYR A C 1
ATOM 2205 O O . TYR A 1 278 ? 0.660 -7.257 2.092 1.00 76.88 278 TYR A O 1
ATOM 2213 N N . HIS A 1 279 ? -1.260 -7.625 1.029 1.00 73.31 279 HIS A N 1
ATOM 2214 C CA . HIS A 1 279 ? -0.710 -8.577 0.066 1.00 73.31 279 HIS A CA 1
ATOM 2215 C C . HIS A 1 279 ? 0.140 -7.912 -1.026 1.00 73.31 279 HIS A C 1
ATOM 2217 O O . HIS A 1 279 ? 1.043 -8.556 -1.556 1.00 73.31 279 HIS A O 1
ATOM 2223 N N . VAL A 1 280 ? -0.111 -6.635 -1.356 1.00 69.06 280 VAL A N 1
ATOM 2224 C CA . VAL A 1 280 ? 0.691 -5.885 -2.349 1.00 69.06 280 VAL A CA 1
ATOM 2225 C C . VAL A 1 280 ? 1.980 -5.323 -1.754 1.00 69.06 280 VAL A C 1
ATOM 2227 O O . VAL A 1 280 ? 2.769 -4.680 -2.442 1.00 69.06 280 VAL A O 1
ATOM 2230 N N . TRP A 1 281 ? 2.191 -5.524 -0.457 1.00 67.75 281 TRP A N 1
ATOM 2231 C CA . TRP A 1 281 ? 3.322 -4.960 0.257 1.00 67.75 281 TRP A CA 1
ATOM 2232 C C . TRP A 1 281 ? 4.583 -5.711 -0.123 1.00 67.75 281 TRP A C 1
ATOM 2234 O O . TRP A 1 281 ? 4.602 -6.945 -0.173 1.00 67.75 281 TRP A O 1
ATOM 2244 N N . SER A 1 282 ? 5.655 -4.969 -0.390 1.00 59.81 282 SER A N 1
ATOM 2245 C CA . SER A 1 282 ? 6.932 -5.602 -0.682 1.00 59.81 282 SER A CA 1
ATOM 2246 C C . SER A 1 282 ? 7.510 -6.223 0.593 1.00 59.81 282 SER A C 1
ATOM 2248 O O . SER A 1 282 ? 6.989 -6.041 1.700 1.00 59.81 282 SER A O 1
ATOM 2250 N N . GLY A 1 283 ? 8.630 -6.941 0.465 1.00 57.84 283 GLY A N 1
ATOM 2251 C CA . GLY A 1 283 ? 9.320 -7.483 1.638 1.00 57.84 283 GLY A CA 1
ATOM 2252 C C . GLY A 1 283 ? 9.678 -6.405 2.671 1.00 57.84 283 GLY A C 1
ATOM 2253 O O . GLY A 1 283 ? 9.751 -6.681 3.865 1.00 57.84 283 GLY A O 1
ATOM 2254 N N . PHE A 1 284 ? 9.826 -5.163 2.212 1.00 60.16 284 PHE A N 1
ATOM 2255 C CA . PHE A 1 284 ? 10.132 -4.013 3.036 1.00 60.16 284 PHE A CA 1
ATOM 2256 C C . PHE A 1 284 ? 8.933 -3.520 3.885 1.00 60.16 284 PHE A C 1
ATOM 2258 O O . PHE A 1 284 ? 9.028 -3.435 5.115 1.00 60.16 284 PHE A O 1
ATOM 2265 N N . GLU A 1 285 ? 7.780 -3.237 3.271 1.00 68.25 285 GLU A N 1
ATOM 2266 C CA . GLU A 1 285 ? 6.578 -2.820 4.008 1.00 68.25 285 GLU A CA 1
ATOM 2267 C C . GLU A 1 285 ? 6.074 -3.924 4.951 1.00 68.25 285 GLU A C 1
ATOM 2269 O O . GLU A 1 285 ? 5.649 -3.630 6.070 1.00 68.25 285 GLU A O 1
ATOM 2274 N N . LYS A 1 286 ? 6.201 -5.200 4.557 1.00 69.25 286 LYS A N 1
ATOM 2275 C CA . LYS A 1 286 ? 5.844 -6.349 5.407 1.00 69.25 286 LYS A CA 1
ATOM 2276 C C . LYS A 1 286 ? 6.638 -6.372 6.719 1.00 69.25 286 LYS A C 1
ATOM 2278 O O . LYS A 1 286 ? 6.040 -6.527 7.782 1.00 69.25 286 LYS A O 1
ATOM 2283 N N . GLN A 1 287 ? 7.956 -6.149 6.675 1.00 66.75 287 GLN A N 1
ATOM 2284 C CA . GLN A 1 287 ? 8.787 -6.018 7.887 1.00 66.75 287 GLN A CA 1
ATOM 2285 C C . GLN A 1 287 ? 8.353 -4.832 8.750 1.00 66.75 287 GLN A C 1
ATOM 2287 O O . GLN A 1 287 ? 8.300 -4.933 9.976 1.00 66.75 287 GLN A O 1
ATOM 2292 N N . THR A 1 288 ? 8.010 -3.721 8.099 1.00 69.44 288 THR A N 1
ATOM 2293 C CA . THR A 1 288 ? 7.589 -2.494 8.776 1.00 69.44 288 THR A CA 1
ATOM 2294 C C . THR A 1 288 ? 6.285 -2.704 9.524 1.00 69.44 288 THR A C 1
ATOM 2296 O O . THR A 1 288 ? 6.113 -2.167 10.603 1.00 69.44 288 THR A O 1
ATOM 2299 N N . ILE A 1 289 ? 5.362 -3.511 9.021 1.00 73.94 289 ILE A N 1
ATOM 2300 C CA . ILE A 1 289 ? 4.090 -3.720 9.723 1.00 73.94 289 ILE A CA 1
ATOM 2301 C C . ILE A 1 289 ? 4.140 -4.846 10.713 1.00 73.94 289 ILE A C 1
ATOM 2303 O O . ILE A 1 289 ? 3.489 -4.750 11.754 1.00 73.94 289 ILE A O 1
ATOM 2307 N N . LEU A 1 290 ? 4.971 -5.850 10.457 1.00 72.19 290 LEU A N 1
ATOM 2308 C CA . LEU A 1 290 ? 5.320 -6.800 11.491 1.00 72.19 290 LEU A CA 1
ATOM 2309 C C . LEU A 1 290 ? 5.840 -6.051 12.718 1.00 72.19 290 LEU A C 1
ATOM 2311 O O . LEU A 1 290 ? 5.274 -6.192 13.794 1.00 72.19 290 LEU A O 1
ATOM 2315 N N . ALA A 1 291 ? 6.828 -5.169 12.555 1.00 72.44 291 ALA A N 1
ATOM 2316 C CA . ALA A 1 291 ? 7.317 -4.373 13.671 1.00 72.44 291 ALA A CA 1
ATOM 2317 C C . ALA A 1 291 ? 6.202 -3.512 14.323 1.00 72.44 291 ALA A C 1
ATOM 2319 O O . ALA A 1 291 ? 6.312 -3.209 15.508 1.00 72.44 291 ALA A O 1
ATOM 2320 N N . LEU A 1 292 ? 5.119 -3.146 13.608 1.00 74.56 292 LEU A N 1
ATOM 2321 C CA . LEU A 1 292 ? 4.160 -2.120 14.063 1.00 74.56 292 LEU A CA 1
ATOM 2322 C C . LEU A 1 292 ? 3.177 -2.829 14.954 1.00 74.56 292 LEU A C 1
ATOM 2324 O O . LEU A 1 292 ? 3.026 -2.501 16.123 1.00 74.56 292 LEU A O 1
ATOM 2328 N N . SER A 1 293 ? 2.634 -3.906 14.404 1.00 74.56 293 SER A N 1
ATOM 2329 C CA . SER A 1 293 ? 1.818 -4.891 15.093 1.00 74.56 293 SER A CA 1
ATOM 2330 C C . SER A 1 293 ? 2.502 -5.360 16.380 1.00 74.56 293 SER A C 1
ATOM 2332 O O . SER A 1 293 ? 1.888 -5.370 17.444 1.00 74.56 293 SER A O 1
ATOM 2334 N N . LEU A 1 294 ? 3.803 -5.663 16.314 1.00 72.12 294 LEU A N 1
ATOM 2335 C CA . LEU A 1 294 ? 4.600 -6.074 17.471 1.00 72.12 294 LEU A CA 1
ATOM 2336 C C . LEU A 1 294 ? 4.821 -4.953 18.493 1.00 72.12 294 LEU A C 1
ATOM 2338 O O . LEU A 1 294 ? 4.778 -5.197 19.697 1.00 72.12 294 LEU A O 1
ATOM 2342 N N . SER A 1 295 ? 5.043 -3.728 18.027 1.00 71.69 295 SER A N 1
ATOM 2343 C CA . SER A 1 295 ? 5.195 -2.552 18.886 1.00 71.69 295 SER A CA 1
ATOM 2344 C C . SER A 1 295 ? 3.923 -2.277 19.675 1.00 71.69 295 SER A C 1
ATOM 2346 O O . SER A 1 295 ? 3.969 -2.039 20.879 1.00 71.69 295 SER A O 1
ATOM 2348 N N . TYR A 1 296 ? 2.774 -2.373 19.018 1.00 71.44 296 TYR A N 1
ATOM 2349 C CA . TYR A 1 296 ? 1.492 -2.174 19.671 1.00 71.44 296 TYR A CA 1
ATOM 2350 C C . TYR A 1 296 ? 1.133 -3.310 20.635 1.00 71.44 296 TYR A C 1
ATOM 2352 O O . TYR A 1 296 ? 0.651 -3.030 21.729 1.00 71.44 296 TYR A O 1
ATOM 2360 N N . LEU A 1 297 ? 1.460 -4.568 20.318 1.00 67.81 297 LEU A N 1
ATOM 2361 C CA . LEU A 1 297 ? 1.358 -5.688 21.270 1.00 67.81 297 LEU A CA 1
ATOM 2362 C C . LEU A 1 297 ? 2.138 -5.450 22.565 1.00 67.81 297 LEU A C 1
ATOM 2364 O O . LEU A 1 297 ? 1.710 -5.839 23.653 1.00 67.81 297 LEU A O 1
ATOM 2368 N N . VAL A 1 298 ? 3.324 -4.867 22.418 1.00 65.31 298 VAL A N 1
ATOM 2369 C CA . VAL A 1 298 ? 4.219 -4.497 23.511 1.00 65.31 298 VAL A CA 1
ATOM 2370 C C . VAL A 1 298 ? 3.641 -3.340 24.331 1.00 65.31 298 VAL A C 1
ATOM 2372 O O . VAL A 1 298 ? 3.810 -3.295 25.545 1.00 65.31 298 VAL A O 1
ATOM 2375 N N . LEU A 1 299 ? 2.949 -2.404 23.690 1.00 67.06 299 LEU A N 1
ATOM 2376 C CA . LEU A 1 299 ? 2.421 -1.207 24.341 1.00 67.06 299 LEU A CA 1
ATOM 2377 C C . LEU A 1 299 ? 1.025 -1.390 24.937 1.00 67.06 299 LEU A C 1
ATOM 2379 O O . LEU A 1 299 ? 0.663 -0.638 25.841 1.00 67.06 299 LEU A O 1
ATOM 2383 N N . GLN A 1 300 ? 0.271 -2.389 24.474 1.00 66.75 300 GLN A N 1
ATOM 2384 C CA . GLN A 1 300 ? -1.103 -2.679 24.891 1.00 66.75 300 GLN A CA 1
ATOM 2385 C C . GLN A 1 300 ? -1.307 -2.582 26.417 1.00 66.75 300 GLN A C 1
ATOM 2387 O O . GLN A 1 300 ? -2.247 -1.905 26.836 1.00 66.75 300 GLN A O 1
ATOM 2392 N N . PRO A 1 301 ? -0.433 -3.138 27.283 1.00 61.78 301 PRO A N 1
ATOM 2393 C CA . PRO A 1 301 ? -0.681 -3.090 28.723 1.00 61.78 301 PRO A CA 1
ATOM 2394 C C . PRO A 1 301 ? -0.451 -1.715 29.370 1.00 61.78 301 PRO A C 1
ATOM 2396 O O . PRO A 1 301 ? -0.941 -1.471 30.468 1.00 61.78 301 PRO A O 1
ATOM 2399 N N . TYR A 1 302 ? 0.263 -0.803 28.702 1.00 60.47 302 TYR A N 1
ATOM 2400 C CA . TYR A 1 302 ? 0.539 0.550 29.205 1.00 60.47 302 TYR A CA 1
ATOM 2401 C C . TYR A 1 302 ? -0.508 1.575 28.806 1.00 60.47 302 TYR A C 1
ATOM 2403 O O . TYR A 1 302 ? -0.670 2.581 29.499 1.00 60.47 302 TYR A O 1
ATOM 2411 N N . ILE A 1 303 ? -1.170 1.336 27.677 1.00 58.72 303 ILE A N 1
ATOM 2412 C CA . ILE A 1 303 ? -2.164 2.245 27.119 1.00 58.72 303 ILE A CA 1
ATOM 2413 C C . ILE A 1 303 ? -3.501 2.098 27.862 1.00 58.72 303 ILE A C 1
ATOM 2415 O O . ILE A 1 303 ? -4.240 3.068 27.986 1.00 58.72 303 ILE A O 1
ATOM 2419 N N . GLY A 1 304 ? -3.788 0.919 28.429 1.00 53.69 304 GLY A N 1
ATOM 2420 C CA . GLY A 1 304 ? -5.002 0.691 29.219 1.00 53.69 304 GLY A CA 1
ATOM 2421 C C . GLY A 1 304 ? -6.297 0.680 28.397 1.00 53.69 304 GLY A C 1
ATOM 2422 O O . GLY A 1 304 ? -7.370 0.643 28.989 1.00 53.69 304 GLY A O 1
ATOM 2423 N N . THR A 1 305 ? -6.205 0.690 27.062 1.00 56.34 305 THR A N 1
ATOM 2424 C CA . THR A 1 305 ? -7.335 0.565 26.129 1.00 56.34 305 THR A CA 1
ATOM 2425 C C . THR A 1 305 ? -7.300 -0.773 25.384 1.00 56.34 305 THR A C 1
ATOM 2427 O O . THR A 1 305 ? -6.266 -1.451 25.315 1.00 56.34 305 THR A O 1
ATOM 2430 N N . TYR A 1 306 ? -8.445 -1.171 24.822 1.00 65.75 306 TYR A N 1
ATOM 2431 C CA . TYR A 1 306 ? -8.550 -2.351 23.968 1.00 65.75 306 TYR A CA 1
ATOM 2432 C C . TYR A 1 306 ? -7.917 -2.063 22.610 1.00 65.75 306 TYR A C 1
ATOM 2434 O O . TYR A 1 306 ? -8.550 -1.529 21.707 1.00 65.75 306 TYR A O 1
ATOM 2442 N N . PHE A 1 307 ? -6.647 -2.421 22.459 1.00 77.62 307 PHE A N 1
ATOM 2443 C CA . PHE A 1 307 ? -5.987 -2.317 21.166 1.00 77.62 307 PHE A CA 1
ATOM 2444 C C . PHE A 1 307 ? -6.495 -3.383 20.185 1.00 77.62 307 PHE A C 1
ATOM 2446 O O . PHE A 1 307 ? -6.609 -4.555 20.557 1.00 77.62 307 PHE A O 1
ATOM 2453 N N . ARG A 1 308 ? -6.753 -2.992 18.931 1.00 85.06 308 ARG A N 1
ATOM 2454 C CA . ARG A 1 308 ? -7.232 -3.895 17.869 1.00 85.06 308 ARG A CA 1
ATOM 2455 C C . ARG A 1 308 ? -6.402 -3.790 16.604 1.00 85.06 308 ARG A C 1
ATOM 2457 O O . ARG A 1 308 ? -6.056 -2.693 16.172 1.00 85.06 308 ARG A O 1
ATOM 2464 N N . LEU A 1 309 ? -6.168 -4.924 15.955 1.00 87.44 309 LEU A N 1
ATOM 2465 C CA . LEU A 1 309 ? -5.530 -5.006 14.642 1.00 87.44 309 LEU A CA 1
ATOM 2466 C C . LEU A 1 309 ? -6.497 -5.590 13.625 1.00 87.44 309 LEU A C 1
ATOM 2468 O O . LEU A 1 309 ? -7.100 -6.631 13.866 1.00 87.44 309 LEU A O 1
ATOM 2472 N N . VAL A 1 310 ? -6.592 -4.965 12.457 1.00 91.31 310 VAL A N 1
ATOM 2473 C CA . VAL A 1 310 ? -7.350 -5.508 11.327 1.00 91.31 310 VAL A CA 1
ATOM 2474 C C . VAL A 1 310 ? -6.466 -5.538 10.096 1.00 91.31 310 VAL A C 1
ATOM 2476 O O . VAL A 1 310 ? -5.998 -4.498 9.646 1.00 91.31 310 VAL A O 1
ATOM 2479 N N . PHE A 1 311 ? -6.268 -6.720 9.524 1.00 89.31 311 PHE A N 1
ATOM 2480 C CA . PHE A 1 311 ? -5.572 -6.924 8.260 1.00 89.31 311 PHE A CA 1
ATOM 2481 C C . PHE A 1 311 ? -6.597 -7.156 7.152 1.00 89.31 311 PHE A C 1
ATOM 2483 O O . PHE A 1 311 ? -7.228 -8.205 7.087 1.00 89.31 311 PHE A O 1
ATOM 2490 N N . SER A 1 312 ? -6.765 -6.171 6.279 1.00 90.88 312 SER A N 1
ATOM 2491 C CA . SER A 1 312 ? -7.726 -6.150 5.179 1.00 90.88 312 SER A CA 1
ATOM 2492 C C . SER A 1 312 ? -7.048 -6.458 3.845 1.00 90.88 312 SER A C 1
ATOM 2494 O O . SER A 1 312 ? -6.027 -5.866 3.494 1.00 90.88 312 SER A O 1
ATOM 2496 N N . SER A 1 313 ? -7.606 -7.398 3.077 1.00 86.25 313 SER A N 1
ATOM 2497 C CA . SER A 1 313 ? -7.100 -7.755 1.749 1.00 86.25 313 SER A CA 1
ATOM 2498 C C . SER A 1 313 ? -8.176 -8.407 0.876 1.00 86.25 313 SER A C 1
ATOM 2500 O O . SER A 1 313 ? -9.079 -9.076 1.368 1.00 86.25 313 SER A O 1
ATOM 2502 N N . ALA A 1 314 ? -8.092 -8.233 -0.447 1.00 79.44 314 ALA A N 1
ATOM 2503 C CA . ALA A 1 314 ? -8.861 -9.063 -1.388 1.00 79.44 314 ALA A CA 1
ATOM 2504 C C . ALA A 1 314 ? -8.245 -10.453 -1.606 1.00 79.44 314 ALA A C 1
ATOM 2506 O O . ALA A 1 314 ? -8.951 -11.397 -1.949 1.00 79.44 314 ALA A O 1
ATOM 2507 N N . THR A 1 315 ? -6.933 -10.560 -1.425 1.00 74.12 315 THR A N 1
ATOM 2508 C CA . THR A 1 315 ? -6.141 -11.773 -1.638 1.00 74.12 315 THR A CA 1
ATOM 2509 C C . THR A 1 315 ? -5.174 -11.895 -0.466 1.00 74.12 315 THR A C 1
ATOM 2511 O O . THR A 1 315 ? -4.027 -11.459 -0.580 1.00 74.12 315 THR A O 1
ATOM 2514 N N . PRO A 1 316 ? -5.645 -12.311 0.721 1.00 73.94 316 PRO A N 1
ATOM 2515 C CA . PRO A 1 316 ? -4.798 -12.410 1.905 1.00 73.94 316 PRO A CA 1
ATOM 2516 C C . PRO A 1 316 ? -3.591 -13.306 1.614 1.00 73.94 316 PRO A C 1
ATOM 2518 O O . PRO A 1 316 ? -3.745 -14.380 1.043 1.00 73.94 316 PRO A O 1
ATOM 2521 N N . ASP A 1 317 ? -2.394 -12.845 1.977 1.00 70.31 317 ASP A N 1
ATOM 2522 C CA . ASP A 1 317 ? -1.171 -13.639 1.847 1.00 70.31 317 ASP A CA 1
ATOM 2523 C C . ASP A 1 317 ? -1.136 -14.681 2.980 1.00 70.31 317 ASP A C 1
ATOM 2525 O O . ASP A 1 317 ? -0.984 -14.271 4.139 1.00 70.31 317 ASP A O 1
ATOM 2529 N N . PRO A 1 318 ? -1.279 -15.993 2.693 1.00 68.81 318 PRO A N 1
ATOM 2530 C CA . PRO A 1 318 ? -1.345 -17.020 3.731 1.00 68.81 318 PRO A CA 1
ATOM 2531 C C . PRO A 1 318 ? -0.092 -17.048 4.606 1.00 68.81 318 PRO A C 1
ATOM 2533 O O . PRO A 1 318 ? -0.187 -17.296 5.799 1.00 68.81 318 PRO A O 1
ATOM 2536 N N . GLU A 1 319 ? 1.076 -16.710 4.050 1.00 62.62 319 GLU A N 1
ATOM 2537 C CA . GLU A 1 319 ? 2.340 -16.721 4.795 1.00 62.62 319 GLU A CA 1
ATOM 2538 C C . GLU A 1 319 ? 2.375 -15.607 5.848 1.00 62.62 319 GLU A C 1
ATOM 2540 O O . GLU A 1 319 ? 2.880 -15.797 6.954 1.00 62.62 319 GLU A O 1
ATOM 2545 N N . VAL A 1 320 ? 1.806 -14.439 5.528 1.00 65.94 320 VAL A N 1
ATOM 2546 C CA . VAL A 1 320 ? 1.667 -13.331 6.486 1.00 65.94 320 VAL A CA 1
ATOM 2547 C C . VAL A 1 320 ? 0.636 -13.680 7.555 1.00 65.94 320 VAL A C 1
ATOM 2549 O O . VAL A 1 320 ? 0.868 -13.403 8.730 1.00 65.94 320 VAL A O 1
ATOM 2552 N N . VAL A 1 321 ? -0.474 -14.312 7.163 1.00 70.62 321 VAL A N 1
ATOM 2553 C CA . VAL A 1 321 ? -1.502 -14.789 8.098 1.00 70.62 321 VAL A CA 1
ATOM 2554 C C . VAL A 1 321 ? -0.903 -15.804 9.073 1.00 70.62 321 VAL A C 1
ATOM 2556 O O . VAL A 1 321 ? -1.055 -15.640 10.279 1.00 70.62 321 VAL A O 1
ATOM 2559 N N . ASP A 1 322 ? -0.153 -16.791 8.586 1.00 70.44 322 ASP A N 1
ATOM 2560 C CA . ASP A 1 322 ? 0.477 -17.821 9.416 1.00 70.44 322 ASP A CA 1
ATOM 2561 C C . ASP A 1 322 ? 1.575 -17.253 10.330 1.00 70.44 322 ASP A C 1
ATOM 2563 O O . ASP A 1 322 ? 1.665 -17.627 11.504 1.00 70.44 322 ASP A O 1
ATOM 2567 N N . LEU A 1 323 ? 2.370 -16.291 9.844 1.00 67.50 323 LEU A N 1
ATOM 2568 C CA . LEU A 1 323 ? 3.348 -15.575 10.670 1.00 67.50 323 LEU A CA 1
ATOM 2569 C C . LEU A 1 323 ? 2.663 -14.821 11.814 1.00 67.50 323 LEU A C 1
ATOM 2571 O O . LEU A 1 323 ? 3.095 -14.900 12.963 1.00 67.50 323 LEU A O 1
ATOM 2575 N N . LEU A 1 324 ? 1.593 -14.091 11.515 1.00 69.50 324 LEU A N 1
ATOM 2576 C CA . LEU A 1 324 ? 0.850 -13.336 12.516 1.00 69.50 324 LEU A CA 1
ATOM 2577 C C . LEU A 1 324 ? 0.111 -14.275 13.478 1.00 69.50 324 LEU A C 1
ATOM 2579 O O . LEU A 1 324 ? 0.183 -14.061 14.679 1.00 69.50 324 LEU A O 1
ATOM 2583 N N . ARG A 1 325 ? -0.485 -15.375 13.014 1.00 73.12 325 ARG A N 1
ATOM 2584 C CA . ARG A 1 325 ? -1.031 -16.424 13.896 1.00 73.12 325 ARG A CA 1
ATOM 2585 C C . ARG A 1 325 ? 0.030 -16.999 14.831 1.00 73.12 325 ARG A C 1
ATOM 2587 O O . ARG A 1 325 ? -0.245 -17.225 16.000 1.00 73.12 325 ARG A O 1
ATOM 2594 N N . THR A 1 326 ? 1.264 -17.170 14.359 1.00 67.00 326 THR A N 1
ATOM 2595 C CA . THR A 1 326 ? 2.381 -17.607 15.214 1.00 67.00 326 THR A CA 1
ATOM 2596 C C . THR A 1 326 ? 2.706 -16.577 16.305 1.00 67.00 326 THR A C 1
ATOM 2598 O O . THR A 1 326 ? 3.098 -16.941 17.410 1.00 67.00 326 THR A O 1
ATOM 2601 N N . VAL A 1 327 ? 2.556 -15.284 16.006 1.00 65.69 327 VAL A N 1
ATOM 2602 C CA . VAL A 1 327 ? 2.853 -14.177 16.930 1.00 65.69 327 VAL A CA 1
ATOM 2603 C C . VAL A 1 327 ? 1.712 -13.915 17.920 1.00 65.69 327 VAL A C 1
ATOM 2605 O O . VAL A 1 327 ? 1.978 -13.617 19.084 1.00 65.69 327 VAL A O 1
ATOM 2608 N N . PHE A 1 328 ? 0.465 -14.000 17.457 1.00 69.62 328 PHE A N 1
ATOM 2609 C CA . PHE A 1 328 ? -0.749 -13.641 18.195 1.00 69.62 328 PHE A CA 1
ATOM 2610 C C . PHE A 1 328 ? -1.509 -14.859 18.761 1.00 69.62 328 PHE A C 1
ATOM 2612 O O . PHE A 1 328 ? -2.432 -14.684 19.550 1.00 69.62 328 PHE A O 1
ATOM 2619 N N . GLU A 1 329 ? -1.086 -16.083 18.429 1.00 72.00 329 GLU A N 1
ATOM 2620 C CA . GLU A 1 329 ? -1.654 -17.355 18.904 1.00 72.00 329 GLU A CA 1
ATOM 2621 C C . GLU A 1 329 ? -3.188 -17.416 18.674 1.00 72.00 329 GLU A C 1
ATOM 2623 O O . GLU A 1 329 ? -3.651 -17.152 17.564 1.00 72.00 329 GLU A O 1
ATOM 2628 N N . GLU A 1 330 ? -3.989 -17.764 19.690 1.00 66.06 330 GLU A N 1
ATOM 2629 C CA . GLU A 1 330 ? -5.461 -17.888 19.603 1.00 66.06 330 GLU A CA 1
ATOM 2630 C C . GLU A 1 330 ? -6.208 -16.538 19.527 1.00 66.06 330 GLU A C 1
ATOM 2632 O O . GLU A 1 330 ? -7.436 -16.502 19.476 1.00 66.06 330 GLU A O 1
ATOM 2637 N N . ASP A 1 331 ? -5.496 -15.409 19.521 1.00 77.62 331 ASP A N 1
ATOM 2638 C CA . ASP A 1 331 ? -6.078 -14.062 19.556 1.00 77.62 331 ASP A CA 1
ATOM 2639 C C . ASP A 1 331 ? -6.405 -13.506 18.154 1.00 77.62 331 ASP A C 1
ATOM 2641 O O . ASP A 1 331 ? -6.287 -12.305 17.901 1.00 77.62 331 ASP A O 1
ATOM 2645 N N . VAL A 1 332 ? -6.797 -14.393 17.232 1.00 85.06 332 VAL A N 1
ATOM 2646 C CA . VAL A 1 332 ? -7.000 -14.112 15.803 1.00 85.06 332 VAL A CA 1
ATOM 2647 C C . VAL A 1 332 ? -8.365 -14.617 15.327 1.00 85.06 332 VAL A C 1
ATOM 2649 O O . VAL A 1 332 ? -8.714 -15.773 15.547 1.00 85.06 332 VAL A O 1
ATOM 2652 N N . GLU A 1 333 ? -9.095 -13.788 14.584 1.00 89.88 333 GLU A N 1
ATOM 2653 C CA . GLU A 1 333 ? -10.340 -14.154 13.896 1.00 89.88 333 GLU A CA 1
ATOM 2654 C C . GLU A 1 333 ? -10.262 -13.911 12.392 1.00 89.88 333 GLU A C 1
ATOM 2656 O O . GLU A 1 333 ? -9.687 -12.927 11.930 1.00 89.88 333 GLU A O 1
ATOM 2661 N N . GLU A 1 334 ? -10.872 -14.798 11.609 1.00 89.88 334 GLU A N 1
ATOM 2662 C CA . GLU A 1 334 ? -11.008 -14.621 10.167 1.00 89.88 334 GLU A CA 1
ATOM 2663 C C . GLU A 1 334 ? -12.417 -14.180 9.802 1.00 89.88 334 GLU A C 1
ATOM 2665 O O . GLU A 1 334 ? -13.408 -14.836 10.118 1.00 89.88 334 GLU A O 1
ATOM 2670 N N . ILE A 1 335 ? -12.495 -13.076 9.071 1.00 92.25 335 ILE A N 1
ATOM 2671 C CA . ILE A 1 335 ? -13.739 -12.486 8.606 1.00 92.25 335 ILE A CA 1
ATOM 2672 C C . ILE A 1 335 ? -13.707 -12.505 7.085 1.00 92.25 335 ILE A C 1
ATOM 2674 O O . ILE A 1 335 ? -13.018 -11.712 6.444 1.00 92.25 335 ILE A O 1
ATOM 2678 N N . VAL A 1 336 ? -14.461 -13.427 6.491 1.00 90.38 336 VAL A N 1
ATOM 2679 C CA . VAL A 1 336 ? -14.517 -13.607 5.036 1.00 90.38 336 VAL A CA 1
ATOM 2680 C C . VAL A 1 336 ? -15.865 -13.134 4.501 1.00 90.38 336 VAL A C 1
ATOM 2682 O O . VAL A 1 336 ? -16.922 -13.491 5.027 1.00 90.38 336 VAL A O 1
ATOM 2685 N N . ALA A 1 337 ? -15.842 -12.331 3.438 1.00 89.88 337 ALA A N 1
ATOM 2686 C CA . ALA A 1 337 ? -17.047 -11.966 2.707 1.00 89.88 337 ALA A CA 1
ATOM 2687 C C . ALA A 1 337 ? -17.538 -13.147 1.859 1.00 89.88 337 ALA A C 1
ATOM 2689 O O . ALA A 1 337 ? -16.898 -13.533 0.881 1.00 89.88 337 ALA A O 1
ATOM 2690 N N . GLU A 1 338 ? -18.695 -13.693 2.227 1.00 87.12 338 GLU A N 1
ATOM 2691 C CA . GLU A 1 338 ? -19.323 -14.805 1.518 1.00 87.12 338 GLU A CA 1
ATOM 2692 C C . GLU A 1 338 ? -19.851 -14.349 0.149 1.00 87.12 338 GLU A C 1
ATOM 2694 O O . GLU A 1 338 ? -20.602 -13.371 0.038 1.00 87.12 338 GLU A O 1
ATOM 2699 N N . LEU A 1 339 ? -19.452 -15.073 -0.900 1.00 87.06 339 LEU A N 1
ATOM 2700 C CA . LEU A 1 339 ? -20.021 -14.925 -2.233 1.00 87.06 339 LEU A CA 1
ATOM 2701 C C . LEU A 1 339 ? -21.309 -15.733 -2.311 1.00 87.06 339 LEU A C 1
ATOM 2703 O O . LEU A 1 339 ? -21.298 -16.939 -2.079 1.00 87.06 339 LEU A O 1
ATOM 2707 N N . ILE A 1 340 ? -22.401 -15.072 -2.680 1.00 87.50 340 ILE A N 1
ATOM 2708 C CA . ILE A 1 340 ? -23.715 -15.703 -2.793 1.00 87.50 340 ILE A CA 1
ATOM 2709 C C . ILE A 1 340 ? -24.260 -15.576 -4.217 1.00 87.50 340 ILE A C 1
ATOM 2711 O O . ILE A 1 340 ? -23.923 -14.621 -4.927 1.00 87.50 340 ILE A O 1
ATOM 2715 N N . PRO A 1 341 ? -25.137 -16.497 -4.649 1.00 86.12 341 PRO A N 1
ATOM 2716 C CA . PRO A 1 341 ? -25.860 -16.348 -5.903 1.00 86.12 341 PRO A CA 1
ATOM 2717 C C . PRO A 1 341 ? -26.632 -15.023 -5.945 1.00 86.12 341 PRO A C 1
ATOM 2719 O O . PRO A 1 341 ? -27.324 -14.667 -4.990 1.00 86.12 341 PRO A O 1
ATOM 2722 N N . CYS A 1 342 ? -26.553 -14.293 -7.059 1.00 85.44 342 CYS A N 1
ATOM 2723 C CA . CYS A 1 342 ? -27.186 -12.975 -7.188 1.00 85.44 342 CYS A CA 1
ATOM 2724 C C . CYS A 1 342 ? -28.723 -12.991 -7.175 1.00 85.44 342 CYS A C 1
ATOM 2726 O O . CYS A 1 342 ? -29.339 -11.945 -7.009 1.00 85.44 342 CYS A O 1
ATOM 2728 N N . ASN A 1 343 ? -29.345 -14.161 -7.332 1.00 84.69 343 ASN A N 1
ATOM 2729 C CA . ASN A 1 343 ? -30.787 -14.361 -7.176 1.00 84.69 343 ASN A CA 1
ATOM 2730 C C . ASN A 1 343 ? -31.220 -14.571 -5.710 1.00 84.69 343 ASN A C 1
ATOM 2732 O O . ASN A 1 343 ? -32.412 -14.709 -5.444 1.00 84.69 343 ASN A O 1
ATOM 2736 N N . THR A 1 344 ? -30.282 -14.607 -4.760 1.00 86.19 344 THR A N 1
ATOM 2737 C CA . THR A 1 344 ? -30.583 -14.745 -3.329 1.00 86.19 344 THR A CA 1
ATOM 2738 C C . THR A 1 344 ? -31.214 -13.460 -2.786 1.00 86.19 344 THR A C 1
ATOM 2740 O O . THR A 1 344 ? -30.796 -12.352 -3.127 1.00 86.19 344 THR A O 1
ATOM 2743 N N . GLN A 1 345 ? -32.192 -13.585 -1.887 1.00 78.12 345 GLN A N 1
ATOM 2744 C CA . GLN A 1 345 ? -32.749 -12.435 -1.171 1.00 78.12 345 GLN A CA 1
ATOM 2745 C C . GLN A 1 345 ? -31.638 -11.720 -0.376 1.00 78.12 345 GLN A C 1
ATOM 2747 O O . GLN A 1 345 ? -30.836 -12.369 0.291 1.00 78.12 345 GLN A O 1
ATOM 2752 N N . ASN A 1 346 ? -31.590 -10.384 -0.443 1.00 82.62 346 ASN A N 1
ATOM 2753 C CA . ASN A 1 346 ? -30.536 -9.537 0.145 1.00 82.62 346 ASN A CA 1
ATOM 2754 C C . ASN A 1 346 ? -29.144 -9.662 -0.510 1.00 82.62 346 ASN A C 1
ATOM 2756 O O . ASN A 1 346 ? -28.145 -9.270 0.097 1.00 82.62 346 ASN A O 1
ATOM 2760 N N . ALA A 1 347 ? -29.054 -10.159 -1.746 1.00 86.12 347 ALA A N 1
ATOM 2761 C CA . ALA A 1 347 ? -27.822 -10.097 -2.524 1.00 86.12 347 ALA A CA 1
ATOM 2762 C C . ALA A 1 347 ? -27.503 -8.666 -2.978 1.00 86.12 347 ALA A C 1
ATOM 2764 O O . ALA A 1 347 ? -28.337 -7.971 -3.556 1.00 86.12 347 ALA A O 1
ATOM 2765 N N . HIS A 1 348 ? -26.266 -8.232 -2.743 1.00 85.38 348 HIS A N 1
ATOM 2766 C CA . HIS A 1 348 ? -25.731 -6.974 -3.245 1.00 85.38 348 HIS A CA 1
ATOM 2767 C C . HIS A 1 348 ? -24.739 -7.252 -4.376 1.00 85.38 348 HIS A C 1
ATOM 2769 O O . HIS A 1 348 ? -23.662 -7.810 -4.142 1.00 85.38 348 HIS A O 1
ATOM 2775 N N . VAL A 1 349 ? -25.067 -6.811 -5.593 1.00 86.62 349 VAL A N 1
ATOM 2776 C CA . VAL A 1 349 ? -24.188 -6.931 -6.766 1.00 86.62 349 VAL A CA 1
ATOM 2777 C C . VAL A 1 349 ? -22.955 -6.052 -6.575 1.00 86.62 349 VAL A C 1
ATOM 2779 O O . VAL A 1 349 ? -23.053 -4.833 -6.442 1.00 86.62 349 VAL A O 1
ATOM 2782 N N . ILE A 1 350 ? -21.779 -6.671 -6.555 1.00 86.44 350 ILE A N 1
ATOM 2783 C CA . ILE A 1 350 ? -20.491 -5.964 -6.512 1.00 86.44 350 ILE A CA 1
ATOM 2784 C C . ILE A 1 350 ? -19.793 -5.947 -7.873 1.00 86.44 350 ILE A C 1
ATOM 2786 O O . ILE A 1 350 ? -18.914 -5.109 -8.090 1.00 86.44 350 ILE A O 1
ATOM 2790 N N . ARG A 1 351 ? -20.198 -6.838 -8.786 1.00 88.31 351 ARG A N 1
ATOM 2791 C CA . ARG A 1 351 ? -19.666 -6.943 -10.146 1.00 88.31 351 ARG A CA 1
ATOM 2792 C C . ARG A 1 351 ? -20.728 -7.457 -11.118 1.00 88.31 351 ARG A C 1
ATOM 2794 O O . ARG A 1 351 ? -21.406 -8.432 -10.797 1.00 88.31 351 ARG A O 1
ATOM 2801 N N . GLY A 1 352 ? -20.824 -6.845 -12.297 1.00 88.88 352 GLY A N 1
ATOM 2802 C CA . GLY A 1 352 ? -21.704 -7.284 -13.381 1.00 88.88 352 GLY A CA 1
ATOM 2803 C C . GLY A 1 352 ? -21.167 -8.509 -14.125 1.00 88.88 352 GLY A C 1
ATOM 2804 O O . GLY A 1 352 ? -20.134 -9.087 -13.762 1.00 88.88 352 GLY A O 1
ATOM 2805 N N . ARG A 1 353 ? -21.861 -8.910 -15.193 1.00 92.38 353 ARG A N 1
ATOM 2806 C CA . ARG A 1 353 ? -21.421 -10.013 -16.054 1.00 92.38 353 ARG A CA 1
ATOM 2807 C C . ARG A 1 353 ? -20.091 -9.634 -16.704 1.00 92.38 353 ARG A C 1
ATOM 2809 O O . ARG A 1 353 ? -19.932 -8.531 -17.219 1.00 92.38 353 ARG A O 1
ATOM 2816 N N . THR A 1 354 ? -19.113 -10.535 -16.674 1.00 95.00 354 THR A N 1
ATOM 2817 C CA . THR A 1 354 ? -17.778 -10.257 -17.224 1.00 95.00 354 THR A CA 1
ATOM 2818 C C . THR A 1 354 ? -17.421 -11.271 -18.302 1.00 95.00 354 THR A C 1
ATOM 2820 O O . THR A 1 354 ? -17.630 -12.467 -18.124 1.00 95.00 354 THR A O 1
ATOM 2823 N N . ILE A 1 355 ? -16.876 -10.803 -19.421 1.00 97.12 355 ILE A N 1
ATOM 2824 C CA . ILE A 1 355 ? -16.249 -11.645 -20.441 1.00 97.12 355 ILE A CA 1
ATOM 2825 C C . ILE A 1 355 ? -14.737 -11.558 -20.240 1.00 97.12 355 ILE A C 1
ATOM 2827 O O . ILE A 1 355 ? -14.160 -10.486 -20.397 1.00 97.12 355 ILE A O 1
ATOM 2831 N N . LEU A 1 356 ? -14.096 -12.666 -19.876 1.00 97.00 356 LEU A N 1
ATOM 2832 C CA . LEU A 1 356 ? -12.640 -12.770 -19.800 1.00 97.00 356 LEU A CA 1
ATOM 2833 C C . LEU A 1 356 ? -12.120 -13.331 -21.127 1.00 97.00 356 LEU A C 1
ATOM 2835 O O . LEU A 1 356 ? -12.381 -14.485 -21.461 1.00 97.00 356 LEU A O 1
ATOM 2839 N N . GLU A 1 357 ? -11.398 -12.519 -21.891 1.00 97.56 357 GLU A N 1
ATOM 2840 C CA . GLU A 1 357 ? -10.722 -12.925 -23.119 1.00 97.56 357 GLU A CA 1
ATOM 2841 C C . GLU A 1 357 ? -9.246 -13.204 -22.831 1.00 97.56 357 GLU A C 1
ATOM 2843 O O . GLU A 1 357 ? -8.488 -12.303 -22.485 1.00 97.56 357 GLU A O 1
ATOM 2848 N N . LEU A 1 358 ? -8.810 -14.448 -23.015 1.00 96.75 358 LEU A N 1
ATOM 2849 C CA . LEU A 1 358 ? -7.390 -14.788 -23.007 1.00 96.75 358 LEU A CA 1
ATOM 2850 C C . LEU A 1 358 ? -6.776 -14.438 -24.365 1.00 96.75 358 LEU A C 1
ATOM 2852 O O . LEU A 1 358 ? -7.156 -15.046 -25.375 1.00 96.75 358 LEU A O 1
ATOM 2856 N N . TYR A 1 359 ? -5.825 -13.501 -24.369 1.00 96.81 359 TYR A N 1
ATOM 2857 C CA . TYR A 1 359 ? -5.103 -13.036 -25.553 1.00 96.81 359 TYR A CA 1
ATOM 2858 C C . TYR A 1 359 ? -3.657 -13.523 -25.529 1.00 96.81 359 TYR A C 1
ATOM 2860 O O . TYR A 1 359 ? -2.867 -13.169 -24.653 1.00 96.81 359 TYR A O 1
ATOM 2868 N N . GLN A 1 360 ? -3.318 -14.363 -26.497 1.00 95.81 360 GLN A N 1
ATOM 2869 C CA . GLN A 1 360 ? -2.031 -15.037 -26.562 1.00 95.81 360 GLN A CA 1
ATOM 2870 C C . GLN A 1 360 ? -0.942 -14.122 -27.136 1.00 95.81 360 GLN A C 1
ATOM 2872 O O . GLN A 1 360 ? -1.136 -13.515 -28.186 1.00 95.81 360 GLN A O 1
ATOM 2877 N N . VAL A 1 361 ? 0.232 -14.088 -26.498 1.00 95.88 361 VAL A N 1
ATOM 2878 C CA . VAL A 1 361 ? 1.413 -13.360 -27.001 1.00 95.88 361 VAL A CA 1
ATOM 2879 C C . VAL A 1 361 ? 2.667 -14.228 -27.030 1.00 95.88 361 VAL A C 1
ATOM 2881 O O . VAL A 1 361 ? 2.852 -15.129 -26.204 1.00 95.88 361 VAL A O 1
ATOM 2884 N N . GLU A 1 362 ? 3.553 -13.956 -27.985 1.00 93.00 362 GLU A N 1
ATOM 2885 C CA . GLU A 1 362 ? 4.847 -14.630 -28.076 1.00 93.00 362 GLU A CA 1
ATOM 2886 C C . GLU A 1 362 ? 5.875 -13.995 -27.133 1.00 93.00 362 GLU A C 1
ATOM 2888 O O . GLU A 1 362 ? 5.935 -12.780 -26.960 1.00 93.00 362 GLU A O 1
ATOM 2893 N N . THR A 1 363 ? 6.698 -14.830 -26.500 1.00 86.69 363 THR A N 1
ATOM 2894 C CA . THR A 1 363 ? 7.750 -14.398 -25.566 1.00 86.69 363 THR A CA 1
ATOM 2895 C C . THR A 1 363 ? 9.027 -15.180 -25.845 1.00 86.69 363 THR A C 1
ATOM 2897 O O . THR A 1 363 ? 8.971 -16.319 -26.307 1.00 86.69 363 THR A O 1
ATOM 2900 N N . LYS A 1 364 ? 10.192 -14.574 -25.580 1.00 81.19 364 LYS A N 1
ATOM 2901 C CA . LYS A 1 364 ? 11.495 -15.140 -25.978 1.00 81.19 364 LYS A CA 1
ATOM 2902 C C . LYS A 1 364 ? 11.930 -16.323 -25.118 1.00 81.19 364 LYS A C 1
ATOM 2904 O O . LYS A 1 364 ? 12.733 -17.134 -25.561 1.00 81.19 364 LYS A O 1
ATOM 2909 N N . VAL A 1 365 ? 11.455 -16.385 -23.878 1.00 76.94 365 VAL A N 1
ATOM 2910 C CA . VAL A 1 365 ? 11.793 -17.438 -22.914 1.00 76.94 365 VAL A CA 1
ATOM 2911 C C . VAL A 1 365 ? 10.514 -18.023 -22.339 1.00 76.94 365 VAL A C 1
ATOM 2913 O O . VAL A 1 365 ? 9.525 -17.305 -22.217 1.00 76.94 365 VAL A O 1
ATOM 2916 N N . ALA A 1 366 ? 10.546 -19.302 -21.972 1.00 73.81 366 ALA A N 1
ATOM 2917 C CA . ALA A 1 366 ? 9.489 -19.949 -21.201 1.00 73.81 366 ALA A CA 1
ATOM 2918 C C . ALA A 1 366 ? 9.650 -19.674 -19.691 1.00 73.81 366 ALA A C 1
ATOM 2920 O O . ALA A 1 366 ? 10.634 -19.074 -19.249 1.00 73.81 366 ALA A O 1
ATOM 2921 N N . GLY A 1 367 ? 8.686 -20.124 -18.885 1.00 68.94 367 GLY A N 1
ATOM 2922 C CA . GLY A 1 367 ? 8.740 -20.008 -17.424 1.00 68.94 367 GLY A CA 1
ATOM 2923 C C . GLY A 1 367 ? 8.273 -18.645 -16.883 1.00 68.94 367 GLY A C 1
ATOM 2924 O O . GLY A 1 367 ? 7.734 -17.830 -17.639 1.00 68.94 367 GLY A O 1
ATOM 2925 N N . PRO A 1 368 ? 8.495 -18.354 -15.586 1.00 66.25 368 PRO A N 1
ATOM 2926 C CA . PRO A 1 368 ? 7.993 -17.143 -14.920 1.00 66.25 368 PRO A CA 1
ATOM 2927 C C . PRO A 1 368 ? 8.399 -15.833 -15.609 1.00 66.25 368 PRO A C 1
ATOM 2929 O O . PRO A 1 368 ? 7.616 -14.889 -15.696 1.00 66.25 368 PRO A O 1
ATOM 2932 N N . SER A 1 369 ? 9.605 -15.789 -16.179 1.00 67.50 369 SER A N 1
ATOM 2933 C CA . SER A 1 369 ? 10.113 -14.633 -16.925 1.00 67.50 369 SER A CA 1
ATOM 2934 C C . SER A 1 369 ? 9.283 -14.292 -18.168 1.00 67.50 369 SER A C 1
ATOM 2936 O O . SER A 1 369 ? 9.297 -13.140 -18.601 1.00 67.50 369 SER A O 1
ATOM 2938 N N . SER A 1 370 ? 8.539 -15.248 -18.735 1.00 80.50 370 SER A N 1
ATOM 2939 C CA . SER A 1 370 ? 7.656 -15.006 -19.883 1.00 80.50 370 SER A CA 1
ATOM 2940 C C . SER A 1 370 ? 6.488 -14.078 -19.530 1.00 80.50 370 SER A C 1
ATOM 2942 O O . SER A 1 370 ? 6.180 -13.167 -20.295 1.00 80.50 370 SER A O 1
ATOM 2944 N N . TRP A 1 371 ? 5.917 -14.204 -18.328 1.00 81.50 371 TRP A N 1
ATOM 2945 C CA . TRP A 1 371 ? 4.866 -13.314 -17.828 1.00 81.50 371 TRP A CA 1
ATOM 2946 C C . TRP A 1 371 ? 5.355 -11.867 -17.670 1.00 81.50 371 TRP A C 1
ATOM 2948 O O . TRP A 1 371 ? 4.643 -10.919 -17.990 1.00 81.50 371 TRP A O 1
ATOM 2958 N N . LEU A 1 372 ? 6.614 -11.678 -17.259 1.00 77.06 372 LEU A N 1
ATOM 2959 C CA . LEU A 1 372 ? 7.255 -10.356 -17.227 1.00 77.06 372 LEU A CA 1
ATOM 2960 C C . LEU A 1 372 ? 7.555 -9.814 -18.634 1.00 77.06 372 LEU A C 1
ATOM 2962 O O . LEU A 1 372 ? 7.595 -8.599 -18.842 1.00 77.06 372 LEU A O 1
ATOM 2966 N N . GLN A 1 373 ? 7.816 -10.698 -19.599 1.00 82.12 373 GLN A N 1
ATOM 2967 C CA . GLN A 1 373 ? 8.074 -10.319 -20.988 1.00 82.12 373 GLN A CA 1
ATOM 2968 C C . GLN A 1 373 ? 6.803 -9.961 -21.754 1.00 82.12 373 GLN A C 1
ATOM 2970 O O . GLN A 1 373 ? 6.896 -9.105 -22.628 1.00 82.12 373 GLN A O 1
ATOM 2975 N N . ALA A 1 374 ? 5.646 -10.523 -21.391 1.00 87.94 374 ALA A N 1
ATOM 2976 C CA . ALA A 1 374 ? 4.354 -10.232 -22.021 1.00 87.94 374 ALA A CA 1
ATOM 2977 C C . ALA A 1 374 ? 4.003 -8.730 -22.030 1.00 87.94 374 ALA A C 1
ATOM 2979 O O . ALA A 1 374 ? 3.370 -8.246 -22.961 1.00 87.94 374 ALA A O 1
ATOM 2980 N N . ASP A 1 375 ? 4.506 -7.962 -21.056 1.00 88.88 375 ASP A N 1
ATOM 2981 C CA . ASP A 1 375 ? 4.397 -6.495 -21.005 1.00 88.88 375 ASP A CA 1
ATOM 2982 C C . ASP A 1 375 ? 5.018 -5.771 -22.212 1.00 88.88 375 ASP A C 1
ATOM 2984 O O . ASP A 1 375 ? 4.684 -4.622 -22.488 1.00 88.88 375 ASP A O 1
ATOM 2988 N N . ALA A 1 376 ? 5.946 -6.414 -22.932 1.00 87.94 376 ALA A N 1
ATOM 2989 C CA . ALA A 1 376 ? 6.506 -5.872 -24.172 1.00 87.94 376 ALA A CA 1
ATOM 2990 C C . ALA A 1 376 ? 5.464 -5.790 -25.292 1.00 87.94 376 ALA A C 1
ATOM 2992 O O . ALA A 1 376 ? 5.565 -4.916 -26.142 1.00 87.94 376 ALA A O 1
ATOM 2993 N N . SER A 1 377 ? 4.493 -6.702 -25.287 1.00 94.38 377 SER A N 1
ATOM 2994 C CA . SER A 1 377 ? 3.490 -6.832 -26.343 1.00 94.38 377 SER A CA 1
ATOM 2995 C C . SER A 1 377 ? 2.294 -5.906 -26.136 1.00 94.38 377 SER A C 1
ATOM 2997 O O . SER A 1 377 ? 1.429 -5.853 -27.001 1.00 94.38 377 SER A O 1
ATOM 2999 N N . LEU A 1 378 ? 2.221 -5.174 -25.015 1.00 96.00 378 LEU A N 1
ATOM 3000 C CA . LEU A 1 378 ? 1.088 -4.303 -24.695 1.00 96.00 378 LEU A CA 1
ATOM 3001 C C . LEU A 1 378 ? 0.726 -3.319 -25.826 1.00 96.00 378 LEU A C 1
ATOM 3003 O O . LEU A 1 378 ? -0.461 -3.245 -26.141 1.00 96.00 378 LEU A O 1
ATOM 3007 N N . PRO A 1 379 ? 1.679 -2.610 -26.471 1.00 96.06 379 PRO A N 1
ATOM 3008 C CA . PRO A 1 379 ? 1.343 -1.707 -27.571 1.00 96.06 379 PRO A CA 1
ATOM 3009 C C . PRO A 1 379 ? 0.682 -2.427 -28.752 1.00 96.06 379 PRO A C 1
ATOM 3011 O O . PRO A 1 379 ? -0.260 -1.906 -29.340 1.00 96.06 379 PRO A O 1
ATOM 3014 N N . ASP A 1 380 ? 1.131 -3.643 -29.065 1.00 96.56 380 ASP A N 1
ATOM 3015 C CA . ASP A 1 380 ? 0.588 -4.439 -30.170 1.00 96.56 380 ASP A CA 1
ATOM 3016 C C . ASP A 1 380 ? -0.789 -5.020 -29.821 1.00 96.56 380 ASP A C 1
ATOM 3018 O O . ASP A 1 380 ? -1.670 -5.086 -30.674 1.00 96.56 380 ASP A O 1
ATOM 3022 N N . VAL A 1 381 ? -1.017 -5.385 -28.551 1.00 97.25 381 VAL A N 1
ATOM 3023 C CA . VAL A 1 381 ? -2.352 -5.786 -28.073 1.00 97.25 381 VAL A CA 1
ATOM 3024 C C . VAL A 1 381 ? -3.332 -4.616 -28.154 1.00 97.25 381 VAL A C 1
ATOM 3026 O O . VAL A 1 381 ? -4.468 -4.809 -28.577 1.00 97.25 381 VAL A O 1
ATOM 3029 N N . VAL A 1 382 ? -2.914 -3.406 -27.771 1.00 97.31 382 VAL A N 1
ATOM 3030 C CA . VAL A 1 382 ? -3.758 -2.203 -27.872 1.00 97.31 382 VAL A CA 1
ATOM 3031 C C . VAL A 1 382 ? -4.117 -1.907 -29.325 1.00 97.31 382 VAL A C 1
ATOM 3033 O O . VAL A 1 382 ? -5.282 -1.649 -29.613 1.00 97.31 382 VAL A O 1
ATOM 3036 N N . GLU A 1 383 ? -3.154 -2.009 -30.240 1.00 96.25 383 GLU A N 1
ATOM 3037 C CA . GLU A 1 383 ? -3.390 -1.830 -31.676 1.00 96.25 383 GLU A CA 1
ATOM 3038 C C . GLU A 1 383 ? -4.364 -2.886 -32.228 1.00 96.25 383 GLU A C 1
ATOM 3040 O O . GLU A 1 383 ? -5.315 -2.542 -32.924 1.00 96.25 383 GLU A O 1
ATOM 3045 N N . ALA A 1 384 ? -4.213 -4.154 -31.835 1.00 97.00 384 ALA A N 1
ATOM 3046 C CA . ALA A 1 384 ? -5.125 -5.229 -32.234 1.00 97.00 384 ALA A CA 1
ATOM 3047 C C . ALA A 1 384 ? -6.543 -5.097 -31.644 1.00 97.00 384 ALA A C 1
ATOM 3049 O O . ALA A 1 384 ? -7.491 -5.662 -32.187 1.00 97.00 384 ALA A O 1
ATOM 3050 N N . LYS A 1 385 ? -6.700 -4.381 -30.524 1.00 97.25 385 LYS A N 1
ATOM 3051 C CA . LYS A 1 385 ? -7.972 -4.205 -29.799 1.00 97.25 385 LYS A CA 1
ATOM 3052 C C . LYS A 1 385 ? -8.571 -2.808 -29.938 1.00 97.25 385 LYS A C 1
ATOM 3054 O O . LYS A 1 385 ? -9.479 -2.457 -29.185 1.00 97.25 385 LYS A O 1
ATOM 3059 N N . LEU A 1 386 ? -8.086 -2.021 -30.895 1.00 96.06 386 LEU A N 1
ATOM 3060 C CA . LEU A 1 386 ? -8.428 -0.610 -31.030 1.00 96.06 386 LEU A CA 1
ATOM 3061 C C . LEU A 1 386 ? -9.934 -0.366 -31.189 1.00 96.06 386 LEU A C 1
ATOM 3063 O O . LEU A 1 386 ? -10.493 0.483 -30.500 1.00 96.06 386 LEU A O 1
ATOM 3067 N N . GLU A 1 387 ? -10.598 -1.141 -32.047 1.00 95.19 387 GLU A N 1
ATOM 3068 C CA . GLU A 1 387 ? -12.036 -0.998 -32.305 1.00 95.19 387 GLU A CA 1
ATOM 3069 C C . GLU A 1 387 ? -12.869 -1.239 -31.039 1.00 95.19 387 GLU A C 1
ATOM 3071 O O . GLU A 1 387 ? -13.736 -0.433 -30.700 1.00 95.19 387 GLU A O 1
ATOM 3076 N N . GLU A 1 388 ? -12.564 -2.308 -30.298 1.00 96.19 388 GLU A N 1
ATOM 3077 C CA . GLU A 1 388 ? -13.253 -2.646 -29.048 1.00 96.19 388 GLU A CA 1
ATOM 3078 C C . GLU A 1 388 ? -13.018 -1.573 -27.968 1.00 96.19 388 GLU A C 1
ATOM 3080 O O . GLU A 1 388 ? -13.943 -1.195 -27.245 1.00 96.19 388 GLU A O 1
ATOM 3085 N N . LEU A 1 389 ? -11.794 -1.034 -27.885 1.00 95.56 389 LEU A N 1
ATOM 3086 C CA . LEU A 1 389 ? -11.447 0.057 -26.970 1.00 95.56 389 LEU A CA 1
ATOM 3087 C C . LEU A 1 389 ? -12.246 1.330 -27.282 1.00 95.56 389 LEU A C 1
ATOM 3089 O O . LEU A 1 389 ? -12.818 1.934 -26.372 1.00 95.56 389 LEU A O 1
ATOM 3093 N N . CYS A 1 390 ? -12.330 1.720 -28.556 1.00 93.19 390 CYS A N 1
ATOM 3094 C CA . CYS A 1 390 ? -13.099 2.887 -28.988 1.00 93.19 390 CYS A CA 1
ATOM 3095 C C . CYS A 1 390 ? -14.598 2.728 -28.702 1.00 93.19 390 CYS A C 1
ATOM 3097 O O . CYS A 1 390 ? -15.215 3.656 -28.185 1.00 93.19 390 CYS A O 1
ATOM 3099 N N . GLN A 1 391 ? -15.170 1.549 -28.968 1.00 94.06 391 GLN A N 1
ATOM 3100 C CA . GLN A 1 391 ? -16.585 1.262 -28.701 1.00 94.06 391 GLN A CA 1
ATOM 3101 C C . GLN A 1 391 ? -16.936 1.304 -27.208 1.00 94.06 391 GLN A C 1
ATOM 3103 O O . GLN A 1 391 ? -18.063 1.633 -26.842 1.00 94.06 391 GLN A O 1
ATOM 3108 N N . ALA A 1 392 ? -15.991 0.964 -26.328 1.00 92.12 392 ALA A N 1
ATOM 3109 C CA . ALA A 1 392 ? -16.242 0.930 -24.894 1.00 92.12 392 ALA A CA 1
ATOM 3110 C C . ALA A 1 392 ? -16.362 2.320 -24.248 1.00 92.12 392 ALA A C 1
ATOM 3112 O O . ALA A 1 392 ? -16.986 2.420 -23.188 1.00 92.12 392 ALA A O 1
ATOM 3113 N N . GLU A 1 393 ? -15.745 3.354 -24.843 1.00 89.81 393 GLU A N 1
ATOM 3114 C CA . GLU A 1 393 ? -15.591 4.751 -24.370 1.00 89.81 393 GLU A CA 1
ATOM 3115 C C . GLU A 1 393 ? -14.889 4.943 -23.006 1.00 89.81 393 GLU A C 1
ATOM 3117 O O . GLU A 1 393 ? -14.159 5.917 -22.798 1.00 89.81 393 GLU A O 1
ATOM 3122 N N . ARG A 1 394 ? -15.117 4.036 -22.051 1.00 94.50 394 ARG A N 1
ATOM 3123 C CA . ARG A 1 394 ? -14.539 3.988 -20.705 1.00 94.50 394 ARG A CA 1
ATOM 3124 C C . ARG A 1 394 ? -13.814 2.666 -20.517 1.00 94.50 394 ARG A C 1
ATOM 3126 O O . ARG A 1 394 ? -14.432 1.633 -20.228 1.00 94.50 394 ARG A O 1
ATOM 3133 N N . PHE A 1 395 ? -12.495 2.719 -20.638 1.00 96.19 395 PHE A N 1
ATOM 3134 C CA . PHE A 1 395 ? -11.643 1.547 -20.562 1.00 96.19 395 PHE A CA 1
ATOM 3135 C C . PHE A 1 395 ? -10.363 1.817 -19.780 1.00 96.19 395 PHE A C 1
ATOM 3137 O O . PHE A 1 395 ? -9.948 2.961 -19.597 1.00 96.19 395 PHE A O 1
ATOM 3144 N N . ILE A 1 396 ? -9.731 0.743 -19.312 1.00 96.44 396 ILE A N 1
ATOM 3145 C CA . ILE A 1 396 ? -8.423 0.828 -18.662 1.00 96.44 396 ILE A CA 1
ATOM 3146 C C . ILE A 1 396 ? -7.450 -0.160 -19.302 1.00 96.44 396 ILE A C 1
ATOM 3148 O O . ILE A 1 396 ? -7.750 -1.344 -19.436 1.00 96.44 396 ILE A O 1
ATOM 3152 N N . VAL A 1 397 ? -6.264 0.323 -19.654 1.00 97.44 397 VAL A N 1
ATOM 3153 C CA . VAL A 1 397 ? -5.140 -0.475 -20.142 1.00 97.44 397 VAL A CA 1
ATOM 3154 C C . VAL A 1 397 ? -4.057 -0.508 -19.065 1.00 97.44 397 VAL A C 1
ATOM 3156 O O . VAL A 1 397 ? -3.487 0.523 -18.706 1.00 97.44 397 VAL A O 1
ATOM 3159 N N . PHE A 1 398 ? -3.771 -1.703 -18.552 1.00 95.75 398 PHE A N 1
ATOM 3160 C CA . PHE A 1 398 ? -2.768 -1.943 -17.521 1.00 95.75 398 PHE A CA 1
ATOM 3161 C C . PHE A 1 398 ? -1.490 -2.550 -18.102 1.00 95.75 398 PHE A C 1
ATOM 3163 O O . PHE A 1 398 ? -1.467 -3.715 -18.511 1.00 95.75 398 PHE A O 1
ATOM 3170 N N . GLY A 1 399 ? -0.401 -1.787 -18.030 1.00 92.50 399 GLY A N 1
ATOM 3171 C CA . GLY A 1 399 ? 0.967 -2.268 -18.234 1.00 92.50 399 GLY A CA 1
ATOM 3172 C C . GLY A 1 399 ? 1.730 -2.417 -16.922 1.00 92.50 399 GLY A C 1
ATOM 3173 O O . GLY A 1 399 ? 1.256 -2.058 -15.846 1.00 92.50 399 GLY A O 1
ATOM 3174 N N . ARG A 1 400 ? 2.919 -3.007 -16.959 1.00 86.50 400 ARG A N 1
ATOM 3175 C CA . ARG A 1 400 ? 3.833 -3.064 -15.809 1.00 86.50 400 ARG A CA 1
ATOM 3176 C C . ARG A 1 400 ? 4.832 -1.916 -15.860 1.00 86.50 400 ARG A C 1
ATOM 3178 O O . ARG A 1 400 ? 5.010 -1.209 -14.869 1.00 86.50 400 ARG A O 1
ATOM 3185 N N . ARG A 1 401 ? 5.491 -1.723 -17.004 1.00 84.06 401 ARG A N 1
ATOM 3186 C CA . ARG A 1 401 ? 6.508 -0.681 -17.189 1.00 84.06 401 ARG A CA 1
ATOM 3187 C C . ARG A 1 401 ? 5.879 0.627 -17.643 1.00 84.06 401 ARG A C 1
ATOM 3189 O O . ARG A 1 401 ? 5.007 0.619 -18.504 1.00 84.06 401 ARG A O 1
ATOM 3196 N N . ALA A 1 402 ? 6.368 1.747 -17.108 1.00 86.94 402 ALA A N 1
ATOM 3197 C CA . ALA A 1 402 ? 5.922 3.072 -17.540 1.00 86.94 402 ALA A CA 1
ATOM 3198 C C . ALA A 1 402 ? 6.144 3.258 -19.051 1.00 86.94 402 ALA A C 1
ATOM 3200 O O . ALA A 1 402 ? 5.232 3.674 -19.749 1.00 86.94 402 ALA A O 1
ATOM 3201 N N . SER A 1 403 ? 7.292 2.802 -19.566 1.00 88.62 403 SER A N 1
ATOM 3202 C CA . SER A 1 403 ? 7.602 2.836 -21.003 1.00 88.62 403 SER A CA 1
ATOM 3203 C C . SER A 1 403 ? 6.591 2.083 -21.875 1.00 88.62 403 SER A C 1
ATOM 3205 O O . SER A 1 403 ? 6.099 2.640 -22.847 1.00 88.62 403 SER A O 1
ATOM 3207 N N . SER A 1 404 ? 6.242 0.839 -21.527 1.00 92.38 404 SER A N 1
ATOM 3208 C CA . SER A 1 404 ? 5.238 0.065 -22.277 1.00 92.38 404 SER A CA 1
ATOM 3209 C C . SER A 1 404 ? 3.864 0.745 -22.279 1.00 92.38 404 SER A C 1
ATOM 3211 O O . SER A 1 404 ? 3.147 0.664 -23.271 1.00 92.38 404 SER A O 1
ATOM 3213 N N . VAL A 1 405 ? 3.495 1.400 -21.173 1.00 95.00 405 VAL A N 1
ATOM 3214 C CA . VAL A 1 405 ? 2.230 2.138 -21.046 1.00 95.00 405 VAL A CA 1
ATOM 3215 C C . VAL A 1 405 ? 2.231 3.391 -21.919 1.00 95.00 405 VAL A C 1
ATOM 3217 O O . VAL A 1 405 ? 1.261 3.601 -22.640 1.00 95.00 405 VAL A O 1
ATOM 3220 N N . GLU A 1 406 ? 3.298 4.197 -21.874 1.00 94.81 406 GLU A N 1
ATOM 3221 C CA . GLU A 1 406 ? 3.420 5.409 -22.698 1.00 94.81 406 GLU A CA 1
ATOM 3222 C C . GLU A 1 406 ? 3.379 5.059 -24.192 1.00 94.81 406 GLU A C 1
ATOM 3224 O O . GLU A 1 406 ? 2.531 5.583 -24.904 1.00 94.81 406 GLU A O 1
ATOM 3229 N N . ILE A 1 407 ? 4.169 4.074 -24.639 1.00 95.06 407 ILE A N 1
ATOM 3230 C CA . ILE A 1 407 ? 4.192 3.636 -26.048 1.00 95.06 407 ILE A CA 1
ATOM 3231 C C . ILE A 1 407 ? 2.811 3.129 -26.501 1.00 95.06 407 ILE A C 1
ATOM 3233 O O . ILE A 1 407 ? 2.375 3.389 -27.620 1.00 95.06 407 ILE A O 1
ATOM 3237 N N . ALA A 1 408 ? 2.096 2.394 -25.644 1.00 96.94 408 ALA A N 1
ATOM 3238 C CA . ALA A 1 408 ? 0.750 1.925 -25.963 1.00 96.94 408 ALA A CA 1
ATOM 3239 C C . ALA A 1 408 ? -0.265 3.081 -26.063 1.00 96.94 408 ALA A C 1
ATOM 3241 O O . ALA A 1 408 ? -1.147 3.048 -26.922 1.00 96.94 408 ALA A O 1
ATOM 3242 N N . ALA A 1 409 ? -0.136 4.096 -25.205 1.00 97.00 409 ALA A N 1
ATOM 3243 C CA . ALA A 1 409 ? -0.969 5.293 -25.234 1.00 97.00 409 ALA A CA 1
ATOM 3244 C C . ALA A 1 409 ? -0.688 6.154 -26.478 1.00 97.00 409 ALA A C 1
ATOM 3246 O O . ALA A 1 409 ? -1.629 6.618 -27.119 1.00 97.00 409 ALA A O 1
ATOM 3247 N N . GLU A 1 410 ? 0.582 6.311 -26.857 1.00 95.38 410 GLU A N 1
ATOM 3248 C CA . GLU A 1 410 ? 1.003 6.989 -28.089 1.00 95.38 410 GLU A CA 1
ATOM 3249 C C . GLU A 1 410 ? 0.421 6.293 -29.324 1.00 95.38 410 GLU A C 1
ATOM 3251 O O . GLU A 1 410 ? -0.283 6.936 -30.098 1.00 95.38 410 GLU A O 1
ATOM 3256 N N . LYS A 1 411 ? 0.578 4.965 -29.451 1.00 96.00 411 LYS A N 1
ATOM 3257 C CA . LYS A 1 411 ? -0.044 4.193 -30.544 1.00 96.00 411 LYS A CA 1
ATOM 3258 C C . LYS A 1 411 ? -1.563 4.376 -30.596 1.00 96.00 411 LYS A C 1
ATOM 3260 O O . LYS A 1 411 ? -2.137 4.533 -31.672 1.00 96.00 411 LYS A O 1
ATOM 3265 N N . PHE A 1 412 ? -2.236 4.348 -29.444 1.00 97.31 412 PHE A N 1
ATOM 3266 C CA . PHE A 1 412 ? -3.678 4.593 -29.381 1.00 97.31 412 PHE A CA 1
ATOM 3267 C C . PHE A 1 412 ? -4.029 5.996 -29.896 1.00 97.31 412 PHE A C 1
ATOM 3269 O O . PHE A 1 412 ? -4.948 6.140 -30.704 1.00 97.31 412 PHE A O 1
ATOM 3276 N N . TYR A 1 413 ? -3.287 7.019 -29.468 1.00 96.75 413 TYR A N 1
ATOM 3277 C CA . TYR A 1 413 ? -3.491 8.399 -29.899 1.00 96.75 413 TYR A CA 1
ATOM 3278 C C . TYR A 1 413 ? -3.248 8.575 -31.402 1.00 96.75 413 TYR A C 1
ATOM 3280 O O . TYR A 1 413 ? -4.103 9.126 -32.087 1.00 96.75 413 TYR A O 1
ATOM 3288 N N . GLU A 1 414 ? -2.148 8.046 -31.938 1.00 95.69 414 GLU A N 1
ATOM 3289 C CA . GLU A 1 414 ? -1.809 8.121 -33.366 1.00 95.69 414 GLU A CA 1
ATOM 3290 C C . GLU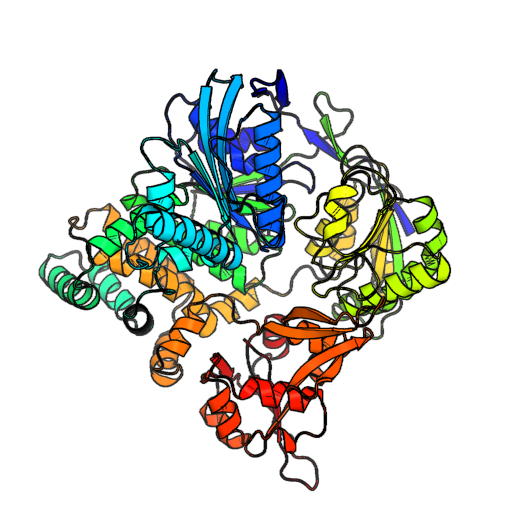 A 1 414 ? -2.898 7.523 -34.265 1.00 95.69 414 GLU A C 1
ATOM 3292 O O . GLU A 1 414 ? -3.150 8.019 -35.363 1.00 95.69 414 GLU A O 1
ATOM 3297 N N . ARG A 1 415 ? -3.560 6.455 -33.805 1.00 95.75 415 ARG A N 1
ATOM 3298 C CA . ARG A 1 415 ? -4.591 5.755 -34.581 1.00 95.75 415 ARG A CA 1
ATOM 3299 C C . ARG A 1 415 ? -5.994 6.331 -34.421 1.00 95.75 415 ARG A C 1
ATOM 3301 O O . ARG A 1 415 ? -6.813 6.157 -35.318 1.00 95.75 415 ARG A O 1
ATOM 3308 N N . THR A 1 416 ? -6.292 6.973 -33.293 1.00 95.25 416 THR A N 1
ATOM 3309 C CA . THR A 1 416 ? -7.666 7.399 -32.952 1.00 95.25 416 THR A CA 1
ATOM 3310 C C . THR A 1 416 ? -7.837 8.907 -32.860 1.00 95.25 416 THR A C 1
ATOM 3312 O O . THR A 1 416 ? -8.965 9.392 -32.891 1.00 95.25 416 THR A O 1
ATOM 3315 N N . ASN A 1 417 ? -6.739 9.650 -32.717 1.00 93.94 417 ASN A N 1
ATOM 3316 C CA . ASN A 1 417 ? -6.707 11.070 -32.376 1.00 93.94 417 ASN A CA 1
ATOM 3317 C C . ASN A 1 417 ? -7.424 11.414 -31.046 1.00 93.94 417 ASN A C 1
ATOM 3319 O O . ASN A 1 417 ? -7.737 12.573 -30.772 1.00 93.94 417 ASN A O 1
ATOM 3323 N N . ILE A 1 418 ? -7.697 10.418 -30.193 1.00 93.50 418 ILE A N 1
ATOM 3324 C CA . ILE A 1 418 ? -8.312 10.609 -28.875 1.00 93.50 418 ILE A CA 1
ATOM 3325 C C . ILE A 1 418 ? -7.195 10.707 -27.839 1.00 93.50 418 ILE A C 1
ATOM 3327 O O . ILE A 1 418 ? -6.492 9.725 -27.609 1.00 93.50 418 ILE A O 1
ATOM 3331 N N . LYS A 1 419 ? -7.041 11.866 -27.181 1.00 93.50 419 LYS A N 1
ATOM 3332 C CA . LYS A 1 419 ? -6.012 12.062 -26.142 1.00 93.50 419 LYS A CA 1
ATOM 3333 C C . LYS A 1 419 ? -6.219 11.062 -24.978 1.00 93.50 419 LYS A C 1
ATOM 3335 O O . LYS A 1 419 ? -7.234 11.170 -24.275 1.00 93.50 419 LYS A O 1
ATOM 3340 N N . PRO A 1 420 ? -5.296 10.104 -24.754 1.00 96.00 420 PRO A N 1
ATOM 3341 C CA . PRO A 1 420 ? -5.366 9.179 -23.630 1.00 96.00 420 PRO A CA 1
ATOM 3342 C C . PRO A 1 420 ? -5.030 9.892 -22.316 1.00 96.00 420 PRO A C 1
ATOM 3344 O O . PRO A 1 420 ? -4.368 10.926 -22.304 1.00 96.00 420 PRO A O 1
ATOM 3347 N N . ILE A 1 421 ? -5.467 9.321 -21.196 1.00 95.06 421 ILE A N 1
ATOM 3348 C CA . ILE A 1 421 ? -5.009 9.714 -19.860 1.00 95.06 421 ILE A CA 1
ATOM 3349 C C . ILE A 1 421 ? -3.905 8.740 -19.467 1.00 95.06 421 ILE A C 1
ATOM 3351 O O . ILE A 1 421 ? -4.145 7.533 -19.438 1.00 95.06 421 ILE A O 1
ATOM 3355 N N . VAL A 1 422 ? -2.711 9.244 -19.159 1.00 93.50 422 VAL A N 1
ATOM 3356 C CA . VAL A 1 422 ? -1.542 8.413 -18.853 1.00 93.50 422 VAL A CA 1
ATOM 3357 C C . VAL A 1 422 ? -1.122 8.611 -17.411 1.00 93.50 422 VAL A C 1
ATOM 3359 O O . VAL A 1 422 ? -0.655 9.670 -17.002 1.00 93.50 422 VAL A O 1
ATOM 3362 N N . VAL A 1 423 ? -1.266 7.550 -16.624 1.00 89.56 423 VAL A N 1
ATOM 3363 C CA . VAL A 1 423 ? -0.947 7.561 -15.202 1.00 89.56 423 VAL A CA 1
ATOM 3364 C C . VAL A 1 423 ? 0.128 6.533 -14.902 1.00 89.56 423 VAL A C 1
ATOM 3366 O O . VAL A 1 423 ? -0.130 5.342 -14.710 1.00 89.56 423 VAL A O 1
ATOM 3369 N N . THR A 1 424 ? 1.354 7.032 -14.810 1.00 84.88 424 THR A N 1
ATOM 3370 C CA . THR A 1 424 ? 2.513 6.265 -14.355 1.00 84.88 424 THR A CA 1
ATOM 3371 C C . THR A 1 424 ? 3.164 6.964 -13.155 1.00 84.88 424 THR A C 1
ATOM 3373 O O . THR A 1 424 ? 2.599 7.898 -12.587 1.00 84.88 424 THR A O 1
ATOM 3376 N N . GLY A 1 425 ? 4.340 6.499 -12.728 1.00 75.44 425 GLY A N 1
ATOM 3377 C CA . GLY A 1 425 ? 5.160 7.225 -11.750 1.00 75.44 425 GLY A CA 1
ATOM 3378 C C . GLY A 1 425 ? 5.847 8.474 -12.321 1.00 75.44 425 GLY A C 1
ATOM 3379 O O . GLY A 1 425 ? 6.517 9.167 -11.570 1.00 75.44 425 GLY A O 1
ATOM 3380 N N . ILE A 1 426 ? 5.708 8.732 -13.626 1.00 82.25 426 ILE A N 1
ATOM 3381 C CA . ILE A 1 426 ? 6.311 9.838 -14.377 1.00 82.25 426 ILE A CA 1
ATOM 3382 C C . ILE A 1 426 ? 5.203 10.572 -15.131 1.00 82.25 426 ILE A C 1
ATOM 3384 O O . ILE A 1 426 ? 4.296 9.935 -15.674 1.00 82.25 426 ILE A O 1
ATOM 3388 N N . ARG A 1 427 ? 5.270 11.906 -15.174 1.00 83.56 427 ARG A N 1
ATOM 3389 C CA . ARG A 1 427 ? 4.307 12.710 -15.934 1.00 83.56 427 ARG A CA 1
ATOM 3390 C C . ARG A 1 427 ? 4.594 12.607 -17.429 1.00 83.56 427 ARG A C 1
ATOM 3392 O O . ARG A 1 427 ? 5.743 12.752 -17.855 1.00 83.56 427 ARG A O 1
ATOM 3399 N N . HIS A 1 428 ? 3.548 12.366 -18.214 1.00 88.31 428 HIS A N 1
ATOM 3400 C CA . HIS A 1 428 ? 3.632 12.383 -19.671 1.00 88.31 428 HIS A CA 1
ATOM 3401 C C . HIS A 1 428 ? 3.674 13.837 -20.177 1.00 88.31 428 HIS A C 1
ATOM 3403 O O . HIS A 1 428 ? 2.961 14.674 -19.629 1.00 88.31 428 HIS A O 1
ATOM 3409 N N . PRO A 1 429 ? 4.468 14.168 -21.212 1.00 84.31 429 PRO A N 1
ATOM 3410 C CA . PRO A 1 429 ? 4.654 15.550 -21.655 1.00 84.31 429 PRO A CA 1
ATOM 3411 C C . PRO A 1 429 ? 3.449 16.111 -22.415 1.00 84.3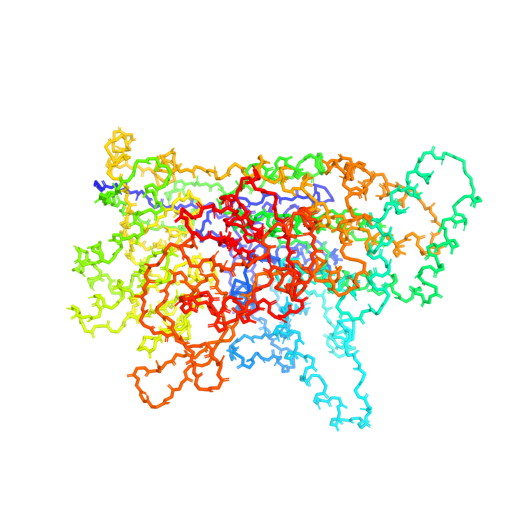1 429 PRO A C 1
ATOM 3413 O O . PRO A 1 429 ? 3.262 17.321 -22.444 1.00 84.31 429 PRO A O 1
ATOM 3416 N N . GLN A 1 430 ? 2.654 15.242 -23.048 1.00 87.12 430 GLN A N 1
ATOM 3417 C CA . GLN A 1 430 ? 1.532 15.625 -23.921 1.00 87.12 430 GLN A CA 1
ATOM 3418 C C . GLN A 1 430 ? 0.160 15.185 -23.401 1.00 87.12 430 GLN A C 1
ATOM 3420 O O . GLN A 1 430 ? -0.871 15.667 -23.872 1.00 87.12 430 GLN A O 1
ATOM 3425 N N . PHE A 1 431 ? 0.127 14.216 -22.484 1.00 90.38 431 PHE A N 1
ATOM 3426 C CA . PHE A 1 431 ? -1.109 13.539 -22.102 1.00 90.38 431 PHE A CA 1
ATOM 3427 C C . PHE A 1 431 ? -1.447 13.856 -20.650 1.00 90.38 431 PHE A C 1
ATOM 3429 O O . PHE A 1 431 ? -0.542 13.854 -19.814 1.00 90.38 431 PHE A O 1
ATOM 3436 N N . PRO A 1 432 ? -2.730 14.107 -20.340 1.00 88.50 432 PRO A N 1
ATOM 3437 C CA . PRO A 1 432 ? -3.157 14.371 -18.976 1.00 88.50 432 PRO A CA 1
ATOM 3438 C C . PRO A 1 432 ? -2.855 13.189 -18.050 1.00 88.50 432 PRO A C 1
ATOM 3440 O O . PRO A 1 432 ? -2.963 12.025 -18.445 1.00 88.50 432 PRO A O 1
ATOM 3443 N N . GLY A 1 433 ? -2.520 13.502 -16.802 1.00 85.69 433 GLY A N 1
ATOM 3444 C CA . GLY A 1 433 ? -2.233 12.554 -15.736 1.00 85.69 433 GLY A CA 1
ATOM 3445 C C . GLY A 1 433 ? -3.394 12.350 -14.759 1.00 85.69 433 GLY A C 1
ATOM 3446 O O . GLY A 1 433 ? -4.576 12.355 -15.116 1.00 85.69 433 GLY A O 1
ATOM 3447 N N . LYS A 1 434 ? -3.049 12.127 -13.482 1.00 80.00 434 LYS A N 1
ATOM 3448 C CA . LYS A 1 434 ? -4.015 11.824 -12.407 1.00 80.00 434 LYS A CA 1
ATOM 3449 C C . LYS A 1 434 ? -4.985 12.971 -12.134 1.00 80.00 434 LYS A C 1
ATOM 3451 O O . LYS A 1 434 ? -6.092 12.718 -11.667 1.00 80.00 434 LYS A O 1
ATOM 3456 N N . GLU A 1 435 ? -4.586 14.201 -12.420 1.00 77.50 435 GLU A N 1
ATOM 3457 C CA . GLU A 1 435 ? -5.345 15.422 -12.168 1.00 77.50 435 GLU A CA 1
ATOM 3458 C C . GLU A 1 435 ? -6.725 15.420 -12.844 1.00 77.50 435 GLU A C 1
ATOM 3460 O O . GLU A 1 435 ? -7.698 15.877 -12.249 1.00 77.50 435 GLU A O 1
ATOM 3465 N N . VAL A 1 436 ? -6.856 14.792 -14.018 1.00 82.88 436 VAL A N 1
ATOM 3466 C CA . VAL A 1 436 ? -8.129 14.721 -14.760 1.00 82.88 436 VAL A CA 1
ATOM 3467 C C . VAL A 1 436 ? -9.039 13.585 -14.262 1.00 82.88 436 VAL A C 1
ATOM 3469 O O . VAL A 1 436 ? -10.243 13.565 -14.535 1.00 82.88 436 VAL A O 1
ATOM 3472 N N . LEU A 1 437 ? -8.508 12.627 -13.489 1.00 83.25 437 LEU A N 1
ATOM 3473 C CA . LEU A 1 437 ? -9.291 11.482 -13.010 1.00 83.25 437 LEU A CA 1
ATOM 3474 C C . LEU A 1 437 ? -10.402 11.888 -12.039 1.00 83.25 437 LEU A C 1
ATOM 3476 O O . LEU A 1 437 ? -11.456 11.251 -12.034 1.00 83.25 437 LEU A O 1
ATOM 3480 N N . ALA A 1 438 ? -10.194 12.940 -11.242 1.00 73.50 438 ALA A N 1
ATOM 3481 C CA . ALA A 1 438 ? -11.197 13.428 -10.298 1.00 73.50 438 ALA A CA 1
ATOM 3482 C C . ALA A 1 438 ? -12.470 13.901 -11.022 1.00 73.50 438 ALA A C 1
ATOM 3484 O O . ALA A 1 438 ? -13.581 13.555 -10.619 1.00 73.50 438 ALA A O 1
ATOM 3485 N N . GLU A 1 439 ? -12.311 14.617 -12.137 1.00 77.62 439 GLU A N 1
ATOM 3486 C CA . GLU A 1 439 ? -13.418 15.151 -12.938 1.00 77.62 439 GLU A CA 1
ATOM 3487 C C . GLU A 1 439 ? -14.170 14.053 -13.704 1.00 77.62 439 GLU A C 1
ATOM 3489 O O . GLU A 1 439 ? -15.392 14.111 -13.862 1.00 77.62 439 GLU A O 1
ATOM 3494 N N . ARG A 1 440 ? -13.453 13.014 -14.153 1.00 83.75 440 ARG A N 1
ATOM 3495 C CA . ARG A 1 440 ? -13.997 11.920 -14.982 1.00 83.75 440 ARG A CA 1
ATOM 3496 C C . ARG A 1 440 ? -14.311 10.637 -14.204 1.00 83.75 440 ARG A C 1
ATOM 3498 O O . ARG A 1 440 ? -14.607 9.594 -14.804 1.00 83.75 440 ARG A O 1
ATOM 3505 N N . LYS A 1 441 ? -14.290 10.707 -12.867 1.00 81.44 441 LYS A N 1
ATOM 3506 C CA . LYS A 1 441 ? -14.473 9.564 -11.955 1.00 81.44 441 LYS A CA 1
ATOM 3507 C C . LYS A 1 441 ? -15.767 8.793 -12.218 1.00 81.44 441 LYS A C 1
ATOM 3509 O O . LYS A 1 441 ? -15.765 7.561 -12.221 1.00 81.44 441 LYS A O 1
ATOM 3514 N N . GLU A 1 442 ? -16.864 9.511 -12.462 1.00 80.31 442 GLU A N 1
ATOM 3515 C CA . GLU A 1 442 ? -18.208 8.922 -12.564 1.00 80.31 442 GLU A CA 1
ATOM 3516 C C . GLU A 1 442 ? -18.769 8.851 -13.994 1.00 80.31 442 GLU A C 1
ATOM 3518 O O . GLU A 1 442 ? -19.545 7.941 -14.297 1.00 80.31 442 GLU A O 1
ATOM 3523 N N . ARG A 1 443 ? -18.384 9.787 -14.873 1.00 82.75 443 ARG A N 1
ATOM 3524 C CA . ARG A 1 443 ? -18.979 9.978 -16.209 1.00 82.75 443 ARG A CA 1
ATOM 3525 C C . ARG A 1 443 ? -17.964 10.459 -17.253 1.00 82.75 443 ARG A C 1
ATOM 3527 O O . ARG A 1 443 ? -16.854 10.853 -16.898 1.00 82.75 443 ARG A O 1
ATOM 3534 N N . GLY A 1 444 ? -18.366 10.434 -18.526 1.00 86.25 444 GLY A N 1
ATOM 3535 C CA . GLY A 1 444 ? -17.572 10.883 -19.681 1.00 86.25 444 GLY A CA 1
ATOM 3536 C C . GLY A 1 444 ? -16.687 9.794 -20.297 1.00 86.25 444 GLY A C 1
ATOM 3537 O O . GLY A 1 444 ? -16.653 8.667 -19.807 1.00 86.25 444 GLY A O 1
ATOM 3538 N N . THR A 1 445 ? -15.952 10.131 -21.355 1.00 89.81 445 THR A N 1
ATOM 3539 C CA . THR A 1 445 ? -14.969 9.237 -21.989 1.00 89.81 445 THR A CA 1
ATOM 3540 C C . THR A 1 445 ? -13.710 9.123 -21.132 1.00 89.81 445 THR A C 1
ATOM 3542 O O . THR A 1 445 ? -13.176 10.132 -20.652 1.00 89.81 445 THR A O 1
ATOM 3545 N N . LEU A 1 446 ? -13.209 7.902 -20.955 1.00 94.44 446 LEU A N 1
ATOM 3546 C CA . LEU A 1 446 ? -12.062 7.622 -20.096 1.00 94.44 446 LEU A CA 1
ATOM 3547 C C . LEU A 1 446 ? -11.129 6.575 -20.733 1.00 94.44 446 LEU A C 1
ATOM 3549 O O . LEU A 1 446 ? -11.186 5.411 -20.343 1.00 94.44 446 LEU A O 1
ATOM 3553 N N . PRO A 1 447 ? -10.281 6.973 -21.696 1.00 96.19 447 PRO A N 1
ATOM 3554 C CA . PRO A 1 447 ? -9.199 6.140 -22.220 1.00 96.19 447 PRO A CA 1
ATOM 3555 C C . PRO A 1 447 ? -7.998 6.170 -21.262 1.00 96.19 447 PRO A C 1
ATOM 3557 O O . PRO A 1 447 ? -7.087 6.981 -21.425 1.00 96.19 447 PRO A O 1
ATOM 3560 N N . LEU A 1 448 ? -8.017 5.348 -20.209 1.00 96.12 448 LEU A N 1
ATOM 3561 C CA . LEU A 1 448 ? -6.982 5.367 -19.170 1.00 96.12 448 LEU A CA 1
ATOM 3562 C C . LEU A 1 448 ? -5.897 4.317 -19.424 1.00 96.12 448 LEU A C 1
ATOM 3564 O O . LEU A 1 448 ? -6.176 3.125 -19.503 1.00 96.12 448 LEU A O 1
ATOM 3568 N N . PHE A 1 449 ? -4.648 4.761 -19.445 1.00 96.56 449 PHE A N 1
ATOM 3569 C CA . PHE A 1 449 ? -3.454 3.938 -19.561 1.00 96.56 449 PHE A CA 1
ATOM 3570 C C . PHE A 1 449 ? -2.623 4.098 -18.292 1.00 96.56 449 PHE A C 1
ATOM 3572 O O . PHE A 1 449 ? -2.324 5.214 -17.867 1.00 96.56 449 PHE A O 1
ATOM 3579 N N . GLY A 1 450 ? -2.232 2.995 -17.662 1.00 92.94 450 GLY A N 1
ATOM 3580 C CA . GLY A 1 450 ? -1.413 3.087 -16.462 1.00 92.94 450 GLY A CA 1
ATOM 3581 C C . GLY A 1 450 ? -0.774 1.781 -16.031 1.00 92.94 450 GLY A C 1
ATOM 3582 O O . GLY A 1 450 ? -0.944 0.729 -16.645 1.00 92.94 450 GLY A O 1
ATOM 3583 N N . ASN A 1 451 ? 0.011 1.872 -14.964 1.00 88.31 451 ASN A N 1
ATOM 3584 C CA . ASN A 1 451 ? 0.660 0.731 -14.327 1.00 88.31 451 ASN A CA 1
ATOM 3585 C C . ASN A 1 451 ? 0.173 0.569 -12.879 1.00 88.31 451 ASN A C 1
ATOM 3587 O O . ASN A 1 451 ? -0.964 0.915 -12.558 1.00 88.31 451 ASN A O 1
ATOM 3591 N N . TYR A 1 452 ? 1.045 0.116 -11.978 1.00 77.62 452 TYR A N 1
ATOM 3592 C CA . TYR A 1 452 ? 0.769 0.042 -10.542 1.00 77.62 452 TYR A CA 1
ATOM 3593 C C . TYR A 1 452 ? 0.187 1.335 -9.944 1.00 77.62 452 TYR A C 1
ATOM 3595 O O . TYR A 1 452 ? -0.603 1.286 -9.004 1.00 77.62 452 TYR A O 1
ATOM 3603 N N . ALA A 1 453 ? 0.492 2.501 -10.527 1.00 73.69 453 ALA A N 1
ATOM 3604 C CA . ALA A 1 453 ? -0.023 3.793 -10.081 1.00 73.69 453 ALA A CA 1
ATOM 3605 C C . ALA A 1 453 ? -1.558 3.945 -10.159 1.00 73.69 453 ALA A C 1
ATOM 3607 O O . ALA A 1 453 ? -2.083 4.842 -9.490 1.00 73.69 453 ALA A O 1
ATOM 3608 N N . ILE A 1 454 ? -2.248 3.112 -10.952 1.00 80.44 454 ILE A N 1
ATOM 3609 C CA . ILE A 1 454 ? -3.721 3.046 -11.059 1.00 80.44 454 ILE A CA 1
ATOM 3610 C C . ILE A 1 454 ? -4.315 1.731 -10.533 1.00 80.44 454 ILE A C 1
ATOM 3612 O O . ILE A 1 454 ? -5.532 1.615 -10.399 1.00 80.44 454 ILE A O 1
ATOM 3616 N N . GLU A 1 455 ? -3.480 0.737 -10.213 1.00 74.06 455 GLU A N 1
ATOM 3617 C CA . GLU A 1 455 ? -3.925 -0.528 -9.608 1.00 74.06 455 GLU A CA 1
ATOM 3618 C C . GLU A 1 455 ? -4.472 -0.325 -8.199 1.00 74.06 455 GLU A C 1
ATOM 3620 O O . GLU A 1 455 ? -5.388 -1.031 -7.773 1.00 74.06 455 GLU A O 1
ATOM 3625 N N . ILE A 1 456 ? -3.915 0.656 -7.487 1.00 67.12 456 ILE A N 1
ATOM 3626 C CA . ILE A 1 456 ? -4.195 0.926 -6.084 1.00 67.12 456 ILE A CA 1
ATOM 3627 C C . ILE A 1 456 ? -4.619 2.386 -5.922 1.00 67.12 456 ILE A C 1
ATOM 3629 O O . ILE A 1 456 ? -3.934 3.296 -6.379 1.00 67.12 456 ILE A O 1
ATOM 3633 N N . GLY A 1 457 ? -5.740 2.611 -5.232 1.00 60.31 457 GLY A N 1
ATOM 3634 C CA . GLY A 1 457 ? -6.186 3.960 -4.851 1.00 60.31 457 GLY A CA 1
ATOM 3635 C C . GLY A 1 457 ? -6.829 4.765 -5.973 1.00 60.31 457 GLY A C 1
ATOM 3636 O O . GLY A 1 457 ? -6.854 5.986 -5.913 1.00 60.31 457 GLY A O 1
ATOM 3637 N N . VAL A 1 458 ? -7.326 4.089 -7.011 1.00 71.62 458 VAL A N 1
ATOM 3638 C CA . VAL A 1 458 ? -8.146 4.701 -8.057 1.00 71.62 458 VAL A CA 1
ATOM 3639 C C . VAL A 1 458 ? -9.479 3.951 -8.115 1.00 71.62 458 VAL A C 1
ATOM 3641 O O . VAL A 1 458 ? -9.528 2.750 -8.407 1.00 71.62 458 VAL A O 1
ATOM 3644 N N . ASP A 1 459 ? -10.564 4.640 -7.760 1.00 73.38 459 ASP A N 1
ATOM 3645 C CA . ASP A 1 459 ? -11.934 4.122 -7.830 1.00 73.38 459 ASP A CA 1
ATOM 3646 C C . ASP A 1 459 ? -12.711 4.817 -8.951 1.00 73.38 459 ASP A C 1
ATOM 3648 O O . ASP A 1 459 ? -13.257 5.904 -8.774 1.00 73.38 459 ASP A O 1
ATOM 3652 N N . LEU A 1 460 ? -12.729 4.199 -10.131 1.00 84.88 460 LEU A N 1
ATOM 3653 C CA . LEU A 1 460 ? -13.408 4.721 -11.316 1.00 84.88 460 LEU A CA 1
ATOM 3654 C C . LEU A 1 460 ? -14.684 3.924 -11.559 1.00 84.88 460 LEU A C 1
ATOM 3656 O O . LEU A 1 460 ? -14.669 2.692 -11.566 1.00 84.88 460 LEU A O 1
ATOM 3660 N N . LYS A 1 461 ? -15.795 4.626 -11.783 1.00 86.00 461 LYS A N 1
ATOM 3661 C CA . LYS A 1 461 ? -17.081 3.981 -12.057 1.00 86.00 461 LYS A CA 1
ATOM 3662 C C . LYS A 1 461 ? -17.234 3.676 -13.543 1.00 86.00 461 LYS A C 1
ATOM 3664 O O . LYS A 1 461 ? -16.705 4.391 -14.400 1.00 86.00 461 LYS A O 1
ATOM 3669 N N . ASN A 1 462 ? -18.041 2.657 -13.834 1.00 88.75 462 ASN A N 1
ATOM 3670 C CA . ASN A 1 462 ? -18.516 2.333 -15.180 1.00 88.75 462 ASN A CA 1
ATOM 3671 C C . ASN A 1 462 ? -17.399 2.018 -16.188 1.00 88.75 462 ASN A C 1
ATOM 3673 O O . ASN A 1 462 ? -17.493 2.408 -17.348 1.00 88.75 462 ASN A O 1
ATOM 3677 N N . ILE A 1 463 ? -16.339 1.335 -15.751 1.00 93.06 463 ILE A N 1
ATOM 3678 C CA . ILE A 1 463 ? -15.300 0.824 -16.652 1.00 93.06 463 ILE A CA 1
ATOM 3679 C C . ILE A 1 463 ? -15.814 -0.457 -17.306 1.00 93.06 463 ILE A C 1
ATOM 3681 O O . ILE A 1 463 ? -16.025 -1.457 -16.617 1.00 93.06 463 ILE A O 1
ATOM 3685 N N . ARG A 1 464 ? -16.030 -0.409 -18.622 1.00 94.19 464 ARG A N 1
ATOM 3686 C CA . ARG A 1 464 ? -16.678 -1.484 -19.394 1.00 94.19 464 ARG A CA 1
ATOM 3687 C C . ARG A 1 464 ? -15.686 -2.379 -20.118 1.00 94.19 464 ARG A C 1
ATOM 3689 O O . ARG A 1 464 ? -16.017 -3.513 -20.446 1.00 94.19 464 ARG A O 1
ATOM 3696 N N . TYR A 1 465 ? -14.475 -1.892 -20.345 1.00 97.31 465 TYR A N 1
ATOM 3697 C CA . TYR A 1 465 ? -13.453 -2.648 -21.047 1.00 97.31 465 TYR A CA 1
ATOM 3698 C C . TYR A 1 465 ? -12.100 -2.503 -20.365 1.00 97.31 465 TYR A C 1
ATOM 3700 O O . TYR A 1 465 ? -11.801 -1.468 -19.765 1.00 97.31 465 TYR A O 1
ATOM 3708 N N . GLY A 1 466 ? -11.251 -3.516 -20.464 1.00 97.06 466 GLY A N 1
ATOM 3709 C CA . GLY A 1 466 ? -9.852 -3.305 -20.142 1.00 97.06 466 GLY A CA 1
ATOM 3710 C C . GLY A 1 466 ? -8.909 -4.353 -20.688 1.00 97.06 466 GLY A C 1
ATOM 3711 O O . GLY A 1 466 ? -9.301 -5.475 -20.989 1.00 97.06 466 GLY A O 1
ATOM 3712 N N . VAL A 1 467 ? -7.648 -3.955 -20.801 1.00 98.19 467 VAL A N 1
ATOM 3713 C CA . VAL A 1 467 ? -6.535 -4.812 -21.211 1.00 98.19 467 VAL A CA 1
ATOM 3714 C C . VAL A 1 467 ? -5.604 -4.951 -20.018 1.00 98.19 467 VAL A C 1
ATOM 3716 O O . VAL A 1 467 ? -5.163 -3.955 -19.449 1.00 98.19 467 VAL A O 1
ATOM 3719 N N . VAL A 1 468 ? -5.327 -6.184 -19.614 1.00 96.75 468 VAL A N 1
ATOM 3720 C CA . VAL A 1 468 ? -4.585 -6.515 -18.402 1.00 96.75 468 VAL A CA 1
ATOM 3721 C C . VAL A 1 468 ? -3.385 -7.369 -18.769 1.00 96.75 468 VAL A C 1
ATOM 3723 O O . VAL A 1 468 ? -3.510 -8.547 -19.099 1.00 96.75 468 VAL A O 1
ATOM 3726 N N . VAL A 1 469 ? -2.198 -6.785 -18.652 1.00 93.88 469 VAL A N 1
ATOM 3727 C CA . VAL A 1 469 ? -0.968 -7.556 -18.441 1.00 93.88 469 VAL A CA 1
ATOM 3728 C C . VAL A 1 469 ? -0.868 -7.837 -16.944 1.00 93.88 469 VAL A C 1
ATOM 3730 O O . VAL A 1 469 ? -1.190 -6.967 -16.149 1.00 93.88 469 VAL A O 1
ATOM 3733 N N . ALA A 1 470 ? -0.438 -9.012 -16.511 1.00 89.81 470 ALA A N 1
ATOM 3734 C CA . ALA A 1 470 ? -0.126 -9.273 -15.104 1.00 89.81 470 ALA A CA 1
ATOM 3735 C C . ALA A 1 470 ? 0.937 -10.368 -15.043 1.00 89.81 470 ALA A C 1
ATOM 3737 O O . ALA A 1 470 ? 0.950 -11.237 -15.912 1.00 89.81 470 ALA A O 1
ATOM 3738 N N . ALA A 1 471 ? 1.831 -10.336 -14.050 1.00 83.25 471 ALA A N 1
ATOM 3739 C CA . ALA A 1 471 ? 2.790 -11.436 -13.858 1.00 83.25 471 ALA A CA 1
ATOM 3740 C C . ALA A 1 471 ? 2.594 -12.230 -12.568 1.00 83.25 471 ALA A C 1
ATOM 3742 O O . ALA A 1 471 ? 3.199 -13.288 -12.414 1.00 83.25 471 ALA A O 1
ATOM 3743 N N . THR A 1 472 ? 1.736 -11.749 -11.670 1.00 79.38 472 THR A N 1
ATOM 3744 C CA . THR A 1 472 ? 1.367 -12.449 -10.437 1.00 79.38 472 THR A CA 1
ATOM 3745 C C . THR A 1 472 ? -0.157 -12.511 -10.293 1.00 79.38 472 THR A C 1
ATOM 3747 O O . THR A 1 472 ? -0.853 -11.638 -10.829 1.00 79.38 472 THR A O 1
ATOM 3750 N N . PRO A 1 473 ? -0.696 -13.486 -9.537 1.00 82.50 473 PRO A N 1
ATOM 3751 C CA . PRO A 1 473 ? -2.125 -13.541 -9.224 1.00 82.50 473 PRO A CA 1
ATOM 3752 C C . PRO A 1 473 ? -2.666 -12.263 -8.578 1.00 82.50 473 PRO A C 1
ATOM 3754 O O . PRO A 1 473 ? -3.752 -11.804 -8.927 1.00 82.50 473 PRO A O 1
ATOM 3757 N N . GLY A 1 474 ? -1.897 -11.660 -7.663 1.00 77.81 474 GLY A N 1
ATOM 3758 C CA . GLY A 1 474 ? -2.291 -10.428 -6.977 1.00 77.81 474 GLY A CA 1
ATOM 3759 C C . GLY A 1 474 ? -2.485 -9.260 -7.946 1.00 77.81 474 GLY A C 1
ATOM 3760 O O . GLY A 1 474 ? -3.511 -8.584 -7.893 1.00 77.81 474 GLY A O 1
ATOM 3761 N N . GLU A 1 475 ? -1.554 -9.070 -8.888 1.00 82.50 475 GLU A N 1
ATOM 3762 C CA . GLU A 1 475 ? -1.693 -8.057 -9.945 1.00 82.50 475 GLU A CA 1
ATOM 3763 C C . GLU A 1 475 ? -2.916 -8.320 -10.821 1.00 82.50 475 GLU A C 1
ATOM 3765 O O . GLU A 1 475 ? -3.671 -7.394 -11.112 1.00 82.50 475 GLU A O 1
ATOM 3770 N N . LEU A 1 476 ? -3.137 -9.577 -11.226 1.00 89.50 476 LEU A N 1
ATOM 3771 C CA . LEU A 1 476 ? -4.292 -9.944 -12.040 1.00 89.50 476 LEU A CA 1
ATOM 3772 C C . LEU A 1 476 ? -5.594 -9.581 -11.316 1.00 89.50 476 LEU A C 1
ATOM 3774 O O . LEU A 1 476 ? -6.420 -8.849 -11.857 1.00 89.50 476 LEU A O 1
ATOM 3778 N N . ILE A 1 477 ? -5.761 -10.040 -10.075 1.00 87.00 477 ILE A N 1
ATOM 3779 C CA . ILE A 1 477 ? -6.989 -9.835 -9.301 1.00 87.00 477 ILE A CA 1
ATOM 3780 C C . ILE A 1 477 ? -7.236 -8.343 -9.042 1.00 87.00 477 ILE A C 1
ATOM 3782 O O . ILE A 1 477 ? -8.367 -7.879 -9.198 1.00 87.00 477 ILE A O 1
ATOM 3786 N N . GLN A 1 478 ? -6.195 -7.569 -8.722 1.00 82.81 478 GLN A N 1
ATOM 3787 C CA . GLN A 1 478 ? -6.318 -6.125 -8.508 1.00 82.81 478 GLN A CA 1
ATOM 3788 C C . GLN A 1 478 ? -6.689 -5.377 -9.791 1.00 82.81 478 GLN A C 1
ATOM 3790 O O . GLN A 1 478 ? -7.638 -4.591 -9.779 1.00 82.81 478 GLN A O 1
ATOM 3795 N N . ARG A 1 479 ? -5.999 -5.645 -10.908 1.00 90.00 479 ARG A N 1
ATOM 3796 C CA . ARG A 1 479 ? -6.233 -4.987 -12.208 1.00 90.00 479 ARG A CA 1
ATOM 3797 C C . ARG A 1 479 ? -7.627 -5.306 -12.755 1.00 90.00 479 ARG A C 1
ATOM 3799 O O . ARG A 1 479 ? -8.393 -4.396 -13.068 1.00 90.00 479 ARG A O 1
ATOM 3806 N N . VAL A 1 480 ? -8.007 -6.585 -12.780 1.00 90.88 480 VAL A N 1
ATOM 3807 C CA . VAL A 1 480 ? -9.351 -7.036 -13.197 1.00 90.88 480 VAL A CA 1
ATOM 3808 C C . VAL A 1 480 ? -10.422 -6.488 -12.243 1.00 90.88 480 VAL A C 1
ATOM 3810 O O . VAL A 1 480 ? -11.517 -6.102 -12.665 1.00 90.88 480 VAL A O 1
ATOM 3813 N N . GLY A 1 481 ? -10.092 -6.362 -10.957 1.00 86.56 481 GLY A N 1
ATOM 3814 C CA . GLY A 1 481 ? -10.932 -5.762 -9.927 1.00 86.56 481 GLY A CA 1
ATOM 3815 C C . GLY A 1 481 ? -11.230 -4.271 -10.115 1.00 86.56 481 GLY A C 1
ATOM 3816 O O . GLY A 1 481 ? -12.102 -3.757 -9.414 1.00 86.56 481 GLY A O 1
ATOM 3817 N N . ARG A 1 482 ? -10.557 -3.557 -11.031 1.00 87.19 482 ARG A N 1
ATOM 3818 C CA . ARG A 1 482 ? -10.855 -2.153 -11.397 1.00 87.19 482 ARG A CA 1
ATOM 3819 C C . ARG A 1 482 ? -11.848 -2.025 -12.557 1.00 87.19 482 ARG A C 1
ATOM 3821 O O . ARG A 1 482 ? -12.354 -0.934 -12.799 1.00 87.19 482 ARG A O 1
ATOM 3828 N N . ILE A 1 483 ? -12.155 -3.124 -13.241 1.00 91.44 483 ILE A N 1
ATOM 3829 C CA . ILE A 1 483 ? -13.040 -3.168 -14.411 1.00 91.44 483 ILE A CA 1
ATOM 3830 C C . ILE A 1 483 ? -14.346 -3.872 -14.020 1.00 91.44 483 ILE A C 1
ATOM 3832 O O . ILE A 1 483 ? -14.308 -4.839 -13.263 1.00 91.44 483 ILE A O 1
ATOM 3836 N N . GLY A 1 484 ? -15.503 -3.401 -14.499 1.00 88.06 484 GLY A N 1
ATOM 3837 C CA . GLY A 1 484 ? -16.803 -4.040 -14.234 1.00 88.06 484 GLY A CA 1
ATOM 3838 C C . GLY A 1 484 ? -17.331 -3.902 -12.800 1.00 88.06 484 GLY A C 1
ATOM 3839 O O . GLY A 1 484 ? -18.154 -4.708 -12.367 1.00 88.06 484 GLY A O 1
ATOM 3840 N N . ARG A 1 485 ? -16.848 -2.914 -12.029 1.00 84.06 485 ARG A N 1
ATOM 3841 C CA . ARG A 1 485 ? -17.325 -2.650 -10.657 1.00 84.06 485 ARG A CA 1
ATOM 3842 C C . ARG A 1 485 ? -18.794 -2.231 -10.632 1.00 84.06 485 ARG A C 1
ATOM 3844 O O . ARG A 1 485 ? -19.222 -1.403 -11.434 1.00 84.06 485 ARG A O 1
ATOM 3851 N N . GLY A 1 486 ? -19.525 -2.722 -9.633 1.00 81.06 486 GLY A N 1
ATOM 3852 C CA . GLY A 1 486 ? -20.961 -2.486 -9.498 1.00 81.06 486 GLY A CA 1
ATOM 3853 C C . GLY A 1 486 ? -21.757 -3.321 -10.498 1.00 81.06 486 GLY A C 1
ATOM 3854 O O . GLY A 1 486 ? -21.309 -4.382 -10.914 1.00 81.06 486 GLY A O 1
ATOM 3855 N N . ASN A 1 487 ? -22.940 -2.857 -10.895 1.00 83.88 487 ASN A N 1
ATOM 3856 C CA . ASN A 1 487 ? -23.798 -3.571 -11.845 1.00 83.88 487 ASN A CA 1
ATOM 3857 C C . ASN A 1 487 ? -23.465 -3.208 -13.304 1.00 83.88 487 ASN A C 1
ATOM 3859 O O . ASN A 1 487 ? -24.313 -2.700 -14.035 1.00 83.88 487 ASN A O 1
ATOM 3863 N N . VAL A 1 488 ? -22.197 -3.371 -13.690 1.00 88.00 488 VAL A N 1
ATOM 3864 C CA . VAL A 1 488 ? -21.686 -2.981 -15.010 1.00 88.00 488 VAL A CA 1
ATOM 3865 C C . VAL A 1 488 ? -21.122 -4.202 -15.712 1.00 88.00 488 VAL A C 1
ATOM 3867 O O . VAL A 1 488 ? -20.150 -4.800 -15.246 1.00 88.00 488 VAL A O 1
ATOM 3870 N N . ASP A 1 489 ? -21.722 -4.541 -16.848 1.00 92.56 489 ASP A N 1
ATOM 3871 C CA . ASP A 1 489 ? -21.203 -5.587 -17.717 1.00 92.56 489 ASP A CA 1
ATOM 3872 C C . ASP A 1 489 ? -19.896 -5.132 -18.365 1.00 92.56 489 ASP A C 1
ATOM 3874 O O . ASP A 1 489 ? -19.731 -3.963 -18.730 1.00 92.56 489 ASP A O 1
ATOM 3878 N N . SER A 1 490 ? -18.939 -6.052 -18.465 1.00 95.19 490 SER A N 1
ATOM 3879 C CA . SER A 1 490 ? -17.596 -5.709 -18.923 1.00 95.19 490 SER A CA 1
ATOM 3880 C C . SER A 1 490 ? -16.906 -6.814 -19.708 1.00 95.19 490 SER A C 1
ATOM 3882 O O . SER A 1 490 ? -17.212 -7.996 -19.551 1.00 95.19 490 SER A O 1
ATOM 3884 N N . LYS A 1 491 ? -15.933 -6.423 -20.531 1.00 97.44 491 LYS A N 1
ATOM 3885 C CA . LYS A 1 491 ? -15.008 -7.330 -21.212 1.00 97.44 491 LYS A CA 1
ATOM 3886 C C . LYS A 1 491 ? -13.572 -7.021 -20.799 1.00 97.44 491 LYS A C 1
ATOM 3888 O O . LYS A 1 491 ? -13.186 -5.863 -20.669 1.00 97.44 491 LYS A O 1
ATOM 3893 N N . ILE A 1 492 ? -12.787 -8.059 -20.539 1.00 97.69 492 ILE A N 1
ATOM 3894 C CA . ILE A 1 492 ? -11.419 -7.935 -20.042 1.00 97.69 492 ILE A CA 1
ATOM 3895 C C . ILE A 1 492 ? -10.516 -8.838 -20.850 1.00 97.69 492 ILE A C 1
ATOM 3897 O O . ILE A 1 492 ? -10.675 -10.054 -20.833 1.00 97.69 492 ILE A O 1
ATOM 3901 N N . VAL A 1 493 ? -9.539 -8.232 -21.506 1.00 98.25 493 VAL A N 1
ATOM 3902 C CA . VAL A 1 493 ? -8.493 -8.928 -22.240 1.00 98.25 493 VAL A CA 1
ATOM 3903 C C . VAL A 1 493 ? -7.330 -9.187 -21.293 1.00 98.25 493 VAL A C 1
ATOM 3905 O O . VAL A 1 493 ? -6.700 -8.248 -20.816 1.00 98.25 493 VAL A O 1
ATOM 3908 N N . ILE A 1 494 ? -7.038 -10.451 -21.010 1.00 97.50 494 ILE A N 1
ATOM 3909 C CA . ILE A 1 494 ? -5.900 -10.879 -20.196 1.00 97.50 494 ILE A CA 1
ATOM 3910 C C . ILE A 1 494 ? -4.797 -11.340 -21.144 1.00 97.50 494 ILE A C 1
ATOM 3912 O O . ILE A 1 494 ? -4.981 -12.281 -21.917 1.00 97.50 494 ILE A O 1
ATOM 3916 N N . VAL A 1 495 ? -3.645 -10.677 -21.084 1.00 96.81 495 VAL A N 1
ATOM 3917 C CA . VAL A 1 495 ? -2.485 -11.001 -21.918 1.00 96.81 495 VAL A CA 1
ATOM 3918 C C . VAL A 1 495 ? -1.753 -12.205 -21.322 1.00 96.81 495 VAL A C 1
ATOM 3920 O O . VAL A 1 495 ? -1.256 -12.138 -20.198 1.00 96.81 495 VAL A O 1
ATOM 3923 N N . VAL A 1 496 ? -1.672 -13.301 -22.079 1.00 95.00 496 VAL A N 1
ATOM 3924 C CA . VAL A 1 496 ? -1.129 -14.592 -21.631 1.00 95.00 496 VAL A CA 1
ATOM 3925 C C . VAL A 1 496 ? 0.030 -15.033 -22.533 1.00 95.00 496 VAL A C 1
ATOM 3927 O O . VAL A 1 496 ? -0.127 -15.076 -23.758 1.00 95.00 496 VAL A O 1
ATOM 3930 N N . PRO A 1 497 ? 1.193 -15.424 -21.978 1.00 93.38 497 PRO A N 1
ATOM 3931 C CA . PRO A 1 497 ? 2.271 -16.001 -22.771 1.00 93.38 497 PRO A CA 1
ATOM 3932 C C . PRO A 1 497 ? 1.841 -17.305 -23.457 1.00 93.38 497 PRO A C 1
ATOM 3934 O O . PRO A 1 497 ? 1.247 -18.189 -22.837 1.00 93.38 497 PRO A O 1
ATOM 3937 N N . LYS A 1 498 ? 2.230 -17.472 -24.726 1.00 94.38 498 LYS A N 1
ATOM 3938 C CA . LYS A 1 498 ? 1.976 -18.665 -25.558 1.00 94.38 498 LYS A CA 1
ATOM 3939 C C . LYS A 1 498 ? 2.274 -19.993 -24.861 1.00 94.38 498 LYS A C 1
ATOM 3941 O O . LYS A 1 498 ? 1.532 -20.949 -25.061 1.00 94.38 498 LYS A O 1
ATOM 3946 N N . TRP A 1 499 ? 3.310 -20.032 -24.025 1.00 89.00 499 TRP A N 1
ATOM 3947 C CA . TRP A 1 499 ? 3.730 -21.218 -23.274 1.00 89.00 499 TRP A CA 1
ATOM 3948 C C . TRP A 1 499 ? 2.666 -21.758 -22.312 1.00 89.00 499 TRP A C 1
ATOM 3950 O O . TRP A 1 499 ? 2.632 -22.959 -22.083 1.00 89.00 499 TRP A O 1
ATOM 3960 N N . TYR A 1 500 ? 1.802 -20.895 -21.772 1.00 90.25 500 TYR A N 1
ATOM 3961 C CA . TYR A 1 500 ? 0.773 -21.277 -20.797 1.00 90.25 500 TYR A CA 1
ATOM 3962 C C . TYR A 1 500 ? -0.625 -21.366 -21.403 1.00 90.25 500 TYR A C 1
ATOM 3964 O O . TYR A 1 500 ? -1.503 -22.013 -20.841 1.00 90.25 500 TYR A O 1
ATOM 3972 N N . TYR A 1 501 ? -0.840 -20.721 -22.551 1.00 91.81 501 TYR A N 1
ATOM 3973 C CA . TYR A 1 501 ? -2.167 -20.538 -23.130 1.00 91.81 501 TYR A CA 1
ATOM 3974 C C . TYR A 1 501 ? -2.905 -21.862 -23.375 1.00 91.81 501 TYR A C 1
ATOM 3976 O O . TYR A 1 501 ? -4.046 -22.017 -22.951 1.00 91.81 501 TYR A O 1
ATOM 3984 N N . PHE A 1 502 ? -2.263 -22.832 -24.033 1.00 90.19 502 PHE A N 1
ATOM 3985 C CA . PHE A 1 502 ? -2.935 -24.081 -24.406 1.00 90.19 502 PHE A CA 1
ATOM 3986 C C . PHE A 1 502 ? -3.311 -24.944 -23.206 1.00 90.19 502 PHE A C 1
ATOM 3988 O O . PHE A 1 502 ? -4.398 -25.516 -23.195 1.00 90.19 502 PHE A O 1
ATOM 3995 N N . ASP A 1 503 ? -2.440 -25.040 -22.203 1.00 88.56 503 ASP A N 1
ATOM 3996 C CA . ASP A 1 503 ? -2.735 -25.833 -21.011 1.00 88.56 503 ASP A CA 1
ATOM 3997 C C . ASP A 1 503 ? -3.792 -25.153 -20.143 1.00 88.56 503 ASP A C 1
ATOM 3999 O O . ASP A 1 503 ? -4.724 -25.818 -19.697 1.00 88.56 503 ASP A O 1
ATOM 4003 N N . MET A 1 504 ? -3.731 -23.827 -20.022 1.00 90.12 504 MET A N 1
ATOM 4004 C CA . MET A 1 504 ? -4.735 -23.031 -19.319 1.00 90.12 504 MET A CA 1
ATOM 4005 C C . MET A 1 504 ? -6.124 -23.153 -19.959 1.00 90.12 504 MET A C 1
ATOM 4007 O O . MET A 1 504 ? -7.114 -23.371 -19.266 1.00 90.12 504 MET A O 1
ATOM 4011 N N . VAL A 1 505 ? -6.214 -23.086 -21.292 1.00 91.75 505 VAL A N 1
ATOM 4012 C CA . VAL A 1 505 ? -7.487 -23.232 -22.019 1.00 91.75 505 VAL A CA 1
ATOM 4013 C C . VAL A 1 505 ? -8.137 -24.600 -21.779 1.00 91.75 505 VAL A C 1
ATOM 4015 O O . VAL A 1 505 ? -9.361 -24.670 -21.719 1.00 91.75 505 VAL A O 1
ATOM 4018 N N . LYS A 1 506 ? -7.361 -25.679 -21.589 1.00 89.62 506 LYS A N 1
ATOM 4019 C CA . LYS A 1 506 ? -7.911 -27.020 -21.298 1.00 89.62 506 LYS A CA 1
ATOM 4020 C C . LYS A 1 506 ? -8.630 -27.093 -19.949 1.00 89.62 506 LYS A C 1
ATOM 4022 O O . LYS A 1 506 ? -9.524 -27.920 -19.797 1.00 89.62 506 LYS A O 1
ATOM 4027 N N . GLN A 1 507 ? -8.237 -26.267 -18.980 1.00 86.75 507 GLN A N 1
ATOM 4028 C CA . GLN A 1 507 ? -8.851 -26.231 -17.649 1.00 86.75 507 GLN A CA 1
ATOM 4029 C C . GLN A 1 507 ? -10.037 -25.263 -17.559 1.00 86.75 507 GLN A C 1
ATOM 4031 O O . GLN A 1 507 ? -10.794 -25.284 -16.588 1.00 86.75 507 GLN A O 1
ATOM 4036 N N . LEU A 1 508 ? -10.224 -24.418 -18.574 1.00 91.12 508 LEU A N 1
ATOM 4037 C CA . LEU A 1 508 ? -11.249 -23.386 -18.586 1.00 91.12 508 LEU A CA 1
ATOM 4038 C C . LEU A 1 508 ? -12.467 -23.821 -19.403 1.00 91.12 508 LEU A C 1
ATOM 4040 O O . LEU A 1 508 ? -12.382 -24.524 -20.405 1.00 91.12 508 LEU A O 1
ATOM 4044 N N . SER A 1 509 ? -13.638 -23.361 -18.973 1.00 90.81 509 SER A N 1
ATOM 4045 C CA . SER A 1 509 ? -14.918 -23.577 -19.654 1.00 90.81 509 SER A CA 1
ATOM 4046 C C . SER A 1 509 ? -15.445 -22.254 -20.199 1.00 90.81 509 SER A C 1
ATOM 4048 O O . SER A 1 509 ? -15.181 -21.201 -19.625 1.00 90.81 509 SER A O 1
ATOM 4050 N N . LYS A 1 510 ? -16.236 -22.288 -21.283 1.00 91.00 510 LYS A N 1
ATOM 4051 C CA . LYS A 1 510 ? -16.858 -21.073 -21.857 1.00 91.00 510 LYS A CA 1
ATOM 4052 C C . LYS A 1 510 ? -17.763 -20.332 -20.865 1.00 91.00 510 LYS A C 1
ATOM 4054 O O . LYS A 1 510 ? -17.933 -19.125 -20.991 1.00 91.00 510 LYS A O 1
ATOM 4059 N N . HIS A 1 511 ? -18.325 -21.047 -19.893 1.00 92.81 511 HIS A N 1
ATOM 4060 C CA . HIS A 1 511 ? -19.105 -20.493 -18.792 1.00 92.81 511 HIS A CA 1
ATOM 4061 C C . HIS A 1 511 ? -18.504 -20.959 -17.471 1.00 92.81 511 HIS A C 1
ATOM 4063 O O . HIS A 1 511 ? -18.332 -22.160 -17.265 1.00 92.81 511 HIS A O 1
ATOM 4069 N N . MET A 1 512 ? -18.169 -20.020 -16.588 1.00 91.12 512 MET A N 1
ATOM 4070 C CA . MET A 1 512 ? -17.536 -20.324 -15.305 1.00 91.12 512 MET A CA 1
ATOM 4071 C C . MET A 1 512 ? -17.842 -19.229 -14.278 1.00 91.12 512 MET A C 1
ATOM 4073 O O . MET A 1 512 ? -18.067 -18.073 -14.631 1.00 91.12 512 MET A O 1
ATOM 4077 N N . GLU A 1 513 ? -17.846 -19.569 -12.991 1.00 87.81 513 GLU A N 1
ATOM 4078 C CA . GLU A 1 513 ? -17.865 -18.554 -11.934 1.00 87.81 513 GLU A CA 1
ATOM 4079 C C . GLU A 1 513 ? -16.623 -17.664 -12.022 1.00 87.81 513 GLU A C 1
ATOM 4081 O O . GLU A 1 513 ? -15.515 -18.143 -12.257 1.00 87.81 513 GLU A O 1
ATOM 4086 N N . TYR A 1 514 ? -16.806 -16.364 -11.794 1.00 87.81 514 TYR A N 1
ATOM 4087 C CA . TYR A 1 514 ? -15.742 -15.373 -11.941 1.00 87.81 514 TYR A CA 1
ATOM 4088 C C . TYR A 1 514 ? -14.501 -15.693 -11.096 1.00 87.81 514 TYR A C 1
ATOM 4090 O O . TYR A 1 514 ? -13.380 -15.643 -11.598 1.00 87.81 514 TYR A O 1
ATOM 4098 N N . THR A 1 515 ? -14.688 -16.067 -9.829 1.00 84.38 515 THR A N 1
ATOM 4099 C CA . THR A 1 515 ? -13.579 -16.416 -8.932 1.00 84.38 515 THR A CA 1
ATOM 4100 C C . THR A 1 515 ? -12.871 -17.694 -9.352 1.00 84.38 515 THR A C 1
ATOM 4102 O O . THR A 1 515 ? -11.646 -17.704 -9.372 1.00 84.38 515 THR A O 1
ATOM 4105 N N . LYS A 1 516 ? -13.615 -18.731 -9.759 1.00 88.19 516 LYS A N 1
ATOM 4106 C CA . LYS A 1 516 ? -13.037 -19.981 -10.278 1.00 88.19 516 LYS A CA 1
ATOM 4107 C C . LYS A 1 516 ? -12.228 -19.740 -11.551 1.00 88.19 516 LYS A C 1
ATOM 4109 O O . LYS A 1 516 ? -11.134 -20.273 -11.675 1.00 88.19 516 LYS A O 1
ATOM 4114 N N . ALA A 1 517 ? -12.721 -18.890 -12.455 1.00 90.88 517 ALA A N 1
ATOM 4115 C CA . ALA A 1 517 ? -12.003 -18.536 -13.677 1.00 90.88 517 ALA A CA 1
ATOM 4116 C C . ALA A 1 517 ? -10.695 -17.798 -13.372 1.00 90.88 517 ALA A C 1
ATOM 4118 O O . ALA A 1 517 ? -9.651 -18.152 -13.913 1.00 90.88 517 ALA A O 1
ATOM 4119 N N . LEU A 1 518 ? -10.728 -16.804 -12.478 1.00 89.69 518 LEU A N 1
ATOM 4120 C CA . LEU A 1 518 ? -9.511 -16.101 -12.074 1.00 89.69 518 LEU A CA 1
ATOM 4121 C C . LEU A 1 518 ? -8.531 -16.998 -11.322 1.00 89.69 518 LEU A C 1
ATOM 4123 O O . LEU A 1 518 ? -7.333 -16.868 -11.544 1.00 89.69 518 LEU A O 1
ATOM 4127 N N . GLN A 1 519 ? -9.018 -17.895 -10.465 1.00 87.75 519 GLN A N 1
ATOM 4128 C CA . GLN A 1 519 ? -8.180 -18.844 -9.738 1.00 87.75 519 GLN A CA 1
ATOM 4129 C C . GLN A 1 519 ? -7.495 -19.823 -10.698 1.00 87.75 519 GLN A C 1
ATOM 4131 O O . GLN A 1 519 ? -6.279 -19.957 -10.650 1.00 87.75 519 GLN A O 1
ATOM 4136 N N . ALA A 1 520 ? -8.239 -20.394 -11.648 1.00 89.38 520 ALA A N 1
ATOM 4137 C CA . ALA A 1 520 ? -7.680 -21.270 -12.675 1.00 89.38 520 ALA A CA 1
ATOM 4138 C C . ALA A 1 520 ? -6.638 -20.554 -13.554 1.00 89.38 520 ALA A C 1
ATOM 4140 O O . ALA A 1 520 ? -5.625 -21.140 -13.908 1.00 89.38 520 ALA A O 1
ATOM 4141 N N . ILE A 1 521 ? -6.832 -19.269 -13.883 1.00 90.44 521 ILE A N 1
ATOM 4142 C CA . ILE A 1 521 ? -5.801 -18.479 -14.584 1.00 90.44 521 ILE A CA 1
ATOM 4143 C C . ILE A 1 521 ? -4.586 -18.249 -13.671 1.00 90.44 521 ILE A C 1
ATOM 4145 O O . ILE A 1 521 ? -3.444 -18.389 -14.112 1.00 90.44 521 ILE A O 1
ATOM 4149 N N . ALA A 1 522 ? -4.827 -17.902 -12.406 1.00 85.75 522 ALA A N 1
ATOM 4150 C CA . ALA A 1 522 ? -3.798 -17.612 -11.416 1.00 85.75 522 ALA A CA 1
ATOM 4151 C C . ALA A 1 522 ? -2.889 -18.813 -11.109 1.00 85.75 522 ALA A C 1
ATOM 4153 O O . ALA A 1 522 ? -1.707 -18.596 -10.860 1.00 85.75 522 ALA A O 1
ATOM 4154 N N . GLU A 1 523 ? -3.388 -20.048 -11.195 1.00 85.38 523 GLU A N 1
ATOM 4155 C CA . GLU A 1 523 ? -2.607 -21.283 -10.991 1.00 85.38 523 GLU A CA 1
ATOM 4156 C C . GLU A 1 523 ? -1.440 -21.441 -11.987 1.00 85.38 523 GLU A C 1
ATOM 4158 O O . GLU A 1 523 ? -0.419 -22.050 -11.669 1.00 85.38 523 GLU A O 1
ATOM 4163 N N . TYR A 1 524 ? -1.549 -20.855 -13.184 1.00 85.19 524 TYR A N 1
ATOM 4164 C CA . TYR A 1 524 ? -0.473 -20.832 -14.190 1.00 85.19 524 TYR A CA 1
ATOM 4165 C C . TYR A 1 524 ? 0.443 -19.614 -14.072 1.00 85.19 524 TYR A C 1
ATOM 4167 O O . TYR A 1 524 ? 1.493 -19.536 -14.726 1.00 85.19 524 TYR A O 1
ATOM 4175 N N . MET A 1 525 ? 0.028 -18.630 -13.282 1.00 81.81 525 MET A N 1
ATOM 4176 C CA . MET A 1 525 ? 0.870 -17.503 -12.941 1.00 81.81 525 MET A CA 1
ATOM 4177 C C . MET A 1 525 ? 1.804 -17.923 -11.820 1.00 81.81 525 MET A C 1
ATOM 4179 O O . MET A 1 525 ? 1.534 -18.827 -11.033 1.00 81.81 525 MET A O 1
ATOM 4183 N N . TYR A 1 526 ? 2.941 -17.252 -11.735 1.00 69.69 526 TYR A N 1
ATOM 4184 C CA . TYR A 1 526 ? 3.852 -17.529 -10.647 1.00 69.69 526 TYR A CA 1
ATOM 4185 C C . TYR A 1 526 ? 3.233 -16.998 -9.348 1.00 69.69 526 TYR A C 1
ATOM 4187 O O . TYR A 1 526 ? 3.187 -15.786 -9.132 1.00 69.69 526 TYR A O 1
ATOM 4195 N N . GLU A 1 527 ? 2.714 -17.912 -8.518 1.00 56.19 527 GLU A N 1
ATOM 4196 C CA . GLU A 1 527 ? 1.957 -17.574 -7.309 1.00 56.19 527 GLU A CA 1
ATOM 4197 C C . GLU A 1 527 ? 2.754 -16.672 -6.364 1.00 56.19 527 GLU A C 1
ATOM 4199 O O . GLU A 1 527 ? 2.180 -15.810 -5.699 1.00 56.19 527 GLU A O 1
ATOM 4204 N N . ARG A 1 528 ? 4.076 -16.866 -6.283 1.00 50.50 528 ARG A N 1
ATOM 4205 C CA . ARG A 1 528 ? 4.918 -16.252 -5.256 1.00 50.50 528 ARG A CA 1
ATOM 4206 C C . ARG A 1 528 ? 6.362 -16.164 -5.738 1.00 50.50 528 ARG A C 1
ATOM 4208 O O . ARG A 1 528 ? 7.013 -17.192 -5.891 1.00 50.50 528 ARG A O 1
ATOM 4215 N N . LEU A 1 529 ? 6.949 -14.959 -5.805 1.00 43.44 529 LEU A N 1
ATOM 4216 C CA . LEU A 1 529 ? 8.343 -14.850 -5.324 1.00 43.44 529 LEU A CA 1
ATOM 4217 C C . LEU A 1 529 ? 8.337 -15.553 -3.967 1.00 43.44 529 LEU A C 1
ATOM 4219 O O . LEU A 1 529 ? 7.404 -15.267 -3.233 1.00 43.44 529 LEU A O 1
ATOM 4223 N N . PRO A 1 530 ? 9.217 -16.517 -3.650 1.00 42.69 530 PRO A N 1
ATOM 4224 C CA . PRO A 1 530 ? 9.112 -17.271 -2.405 1.00 42.69 530 PRO A CA 1
ATOM 4225 C C . PRO A 1 530 ? 9.358 -16.301 -1.251 1.00 42.69 530 PRO A C 1
ATOM 4227 O O . PRO A 1 530 ? 10.487 -16.126 -0.806 1.00 42.69 530 PRO A O 1
ATOM 4230 N N . VAL A 1 531 ? 8.300 -15.598 -0.848 1.00 41.28 531 VAL A N 1
ATOM 4231 C CA . VAL A 1 531 ? 8.363 -14.431 0.009 1.00 41.28 531 VAL A CA 1
ATOM 4232 C C . VAL A 1 531 ? 8.657 -14.920 1.410 1.00 41.28 531 VAL A C 1
ATOM 4234 O O . VAL A 1 531 ? 9.432 -14.255 2.054 1.00 41.28 531 VAL A O 1
ATOM 4237 N N . HIS A 1 532 ? 8.227 -16.104 1.852 1.00 42.72 532 HIS A N 1
ATOM 4238 C CA . HIS A 1 532 ? 8.730 -16.717 3.084 1.00 42.72 532 HIS A CA 1
ATOM 4239 C C . HIS A 1 532 ? 10.218 -17.062 2.992 1.00 42.72 532 HIS A C 1
ATOM 4241 O O . HIS A 1 532 ? 10.958 -16.609 3.846 1.00 42.72 532 HIS A O 1
ATOM 4247 N N . LYS A 1 533 ? 10.723 -17.756 1.955 1.00 47.16 533 LYS A N 1
ATOM 4248 C CA . LYS A 1 533 ? 12.179 -18.031 1.862 1.00 47.16 533 LYS A CA 1
ATOM 4249 C C . LYS A 1 533 ? 12.980 -16.742 1.769 1.00 47.16 533 LYS A C 1
ATOM 4251 O O . LYS A 1 533 ? 14.105 -16.688 2.244 1.00 47.16 533 LYS A O 1
ATOM 4256 N N . LEU A 1 534 ? 12.416 -15.713 1.147 1.00 44.00 534 LEU A N 1
ATOM 4257 C CA . LEU A 1 534 ? 13.056 -14.430 0.951 1.00 44.00 534 LEU A CA 1
ATOM 4258 C C . LEU A 1 534 ? 12.926 -13.509 2.164 1.00 44.00 534 LEU A C 1
ATOM 4260 O O . LEU A 1 534 ? 13.891 -12.853 2.491 1.00 44.00 534 LEU A O 1
ATOM 4264 N N . LEU A 1 535 ? 11.785 -13.445 2.837 1.00 46.72 535 LEU A N 1
ATOM 4265 C CA . LEU A 1 535 ? 11.562 -12.715 4.084 1.00 46.72 535 LEU A CA 1
ATOM 4266 C C . LEU A 1 535 ? 12.297 -13.408 5.210 1.00 46.72 535 LEU A C 1
ATOM 4268 O O . LEU A 1 535 ? 12.889 -12.715 6.011 1.00 46.72 535 LEU A O 1
ATOM 4272 N N . GLU A 1 536 ? 12.332 -14.737 5.255 1.00 50.44 536 GLU A N 1
ATOM 4273 C CA . GLU A 1 536 ? 13.218 -15.478 6.142 1.00 50.44 536 GLU A CA 1
ATOM 4274 C C . GLU A 1 536 ? 14.669 -15.153 5.803 1.00 50.44 536 GLU A C 1
ATOM 4276 O O . GLU A 1 536 ? 15.382 -14.731 6.696 1.00 50.44 536 GLU A O 1
ATOM 4281 N N . LYS A 1 537 ? 15.116 -15.230 4.540 1.00 52.97 537 LYS A N 1
ATOM 4282 C CA . LYS A 1 537 ? 16.496 -14.851 4.167 1.00 52.97 537 LYS A CA 1
ATOM 4283 C C . LYS A 1 537 ? 16.814 -13.365 4.411 1.00 52.97 537 LYS A C 1
ATOM 4285 O O . LYS A 1 537 ? 17.936 -13.055 4.787 1.00 52.97 537 LYS A O 1
ATOM 4290 N N . LEU A 1 538 ? 15.870 -12.443 4.211 1.00 51.94 538 LEU A N 1
ATOM 4291 C CA . LEU A 1 538 ? 16.046 -10.990 4.358 1.00 51.94 538 LEU A CA 1
ATOM 4292 C C . LEU A 1 538 ? 15.919 -10.554 5.817 1.00 51.94 538 LEU A C 1
ATOM 4294 O O . LEU A 1 538 ? 16.678 -9.689 6.235 1.00 51.94 538 LEU A O 1
ATOM 4298 N N . ALA A 1 539 ? 14.997 -11.142 6.583 1.00 52.75 539 ALA A N 1
ATOM 4299 C CA . ALA A 1 539 ? 14.843 -10.933 8.023 1.00 52.75 539 ALA A CA 1
ATOM 4300 C C . ALA A 1 539 ? 15.907 -11.682 8.832 1.00 52.75 539 ALA A C 1
ATOM 4302 O O . ALA A 1 539 ? 16.234 -11.219 9.911 1.00 52.75 539 ALA A O 1
ATOM 4303 N N . GLN A 1 540 ? 16.485 -12.776 8.319 1.00 55.56 540 GLN A N 1
ATOM 4304 C CA . GLN A 1 540 ? 17.753 -13.348 8.810 1.00 55.56 540 GLN A CA 1
ATOM 4305 C C . GLN A 1 540 ? 18.959 -12.539 8.312 1.00 55.56 540 GLN A C 1
ATOM 4307 O O . GLN A 1 540 ? 20.041 -12.575 8.899 1.00 55.56 540 GLN A O 1
ATOM 4312 N N . GLY A 1 541 ? 18.776 -11.822 7.203 1.00 63.78 541 GLY A N 1
ATOM 4313 C CA . GLY A 1 541 ? 19.755 -10.932 6.616 1.00 63.78 541 GLY A CA 1
ATOM 4314 C C . GLY A 1 541 ? 19.983 -9.716 7.512 1.00 63.78 541 GLY A C 1
ATOM 4315 O O . GLY A 1 541 ? 19.045 -9.220 8.144 1.00 63.78 541 GLY A O 1
ATOM 4316 N N . PRO A 1 542 ? 21.209 -9.173 7.557 1.00 64.62 542 PRO A N 1
ATOM 4317 C CA . PRO A 1 542 ? 21.516 -8.129 8.513 1.00 64.62 542 PRO A CA 1
ATOM 4318 C C . PRO A 1 542 ? 20.614 -6.889 8.436 1.00 64.62 542 PRO A C 1
ATOM 4320 O O . PRO A 1 542 ? 20.167 -6.348 9.445 1.00 64.62 542 PRO A O 1
ATOM 4323 N N . LEU A 1 543 ? 20.275 -6.461 7.225 1.00 65.19 543 LEU A N 1
ATOM 4324 C CA . LEU A 1 543 ? 19.432 -5.291 7.024 1.00 65.19 543 LEU A CA 1
ATOM 4325 C C . LEU A 1 543 ? 17.987 -5.500 7.508 1.00 65.19 543 LEU A C 1
ATOM 4327 O O . LEU A 1 543 ? 17.413 -4.582 8.091 1.00 65.19 543 LEU A O 1
ATOM 4331 N N . GLY A 1 544 ? 17.406 -6.688 7.309 1.00 68.38 544 GLY A N 1
ATOM 4332 C CA . GLY A 1 544 ? 16.055 -6.981 7.791 1.00 68.38 544 GLY A CA 1
ATOM 4333 C C . GLY A 1 544 ? 15.989 -7.099 9.310 1.00 68.38 544 GLY A C 1
ATOM 4334 O O . GLY A 1 544 ? 15.036 -6.596 9.902 1.00 68.38 544 GLY A O 1
ATOM 4335 N N . VAL A 1 545 ? 17.025 -7.651 9.960 1.00 68.94 545 VAL A N 1
ATOM 4336 C CA . VAL A 1 545 ? 17.097 -7.646 11.431 1.00 68.94 545 VAL A CA 1
ATOM 4337 C C . VAL A 1 545 ? 17.160 -6.215 11.962 1.00 68.94 545 VAL A C 1
ATOM 4339 O O . VAL A 1 545 ? 16.381 -5.889 12.852 1.00 68.94 545 VAL A O 1
ATOM 4342 N N . VAL A 1 546 ? 18.012 -5.332 11.408 1.00 70.69 546 VAL A N 1
ATOM 4343 C CA . VAL A 1 546 ? 18.034 -3.905 11.809 1.00 70.69 546 VAL A CA 1
ATOM 4344 C C . VAL A 1 546 ? 16.634 -3.300 11.682 1.00 70.69 546 VAL A C 1
ATOM 4346 O O . VAL A 1 546 ? 16.160 -2.655 12.615 1.00 70.69 546 VAL A O 1
ATOM 4349 N N . LYS A 1 547 ? 15.963 -3.542 10.551 1.00 69.38 547 LYS A N 1
ATOM 4350 C CA . LYS A 1 547 ? 14.637 -3.000 10.235 1.00 69.38 547 LYS A CA 1
ATOM 4351 C C . LYS A 1 547 ? 13.527 -3.521 11.160 1.00 69.38 547 LYS A C 1
ATOM 4353 O O . LYS A 1 547 ? 12.594 -2.790 11.446 1.00 69.38 547 LYS A O 1
ATOM 4358 N N . VAL A 1 548 ? 13.601 -4.731 11.703 1.00 70.69 548 VAL A N 1
ATOM 4359 C CA . VAL A 1 548 ? 12.594 -5.183 12.688 1.00 70.69 548 VAL A CA 1
ATOM 4360 C C . VAL A 1 548 ? 12.988 -4.797 14.118 1.00 70.69 548 VAL A C 1
ATOM 4362 O O . VAL A 1 548 ? 12.157 -4.351 14.906 1.00 70.69 548 VAL A O 1
ATOM 4365 N N . TYR A 1 549 ? 14.269 -4.925 14.456 1.00 73.31 549 TYR A N 1
ATOM 4366 C CA . TYR A 1 549 ? 14.779 -4.777 15.816 1.00 73.31 549 TYR A CA 1
ATOM 4367 C C . TYR A 1 549 ? 14.877 -3.316 16.277 1.00 73.31 549 TYR A C 1
ATOM 4369 O O . TYR A 1 549 ? 14.563 -3.006 17.431 1.00 73.31 549 TYR A O 1
ATOM 4377 N N . ALA A 1 550 ? 15.320 -2.409 15.399 1.00 73.12 550 ALA A N 1
ATOM 4378 C CA . ALA A 1 550 ? 15.530 -1.007 15.753 1.00 73.12 550 ALA A CA 1
ATOM 4379 C C . ALA A 1 550 ? 14.236 -0.299 16.200 1.00 73.12 550 ALA A C 1
ATOM 4381 O O . ALA A 1 550 ? 14.272 0.316 17.267 1.00 73.12 550 ALA A O 1
ATOM 4382 N N . PRO A 1 551 ? 13.095 -0.401 15.483 1.00 70.56 551 PRO A N 1
ATOM 4383 C CA . PRO A 1 551 ? 11.836 0.203 15.931 1.00 70.56 551 PRO A CA 1
ATOM 4384 C C . PRO A 1 551 ? 11.337 -0.363 17.259 1.00 70.56 551 PRO A C 1
ATOM 4386 O O . PRO A 1 551 ? 10.955 0.388 18.150 1.00 70.56 551 PRO A O 1
ATOM 4389 N N . LEU A 1 552 ? 11.385 -1.687 17.426 1.00 71.94 552 LEU A N 1
ATOM 4390 C CA . LEU A 1 552 ? 10.912 -2.325 18.656 1.00 71.94 552 LEU A CA 1
ATOM 4391 C C . LEU A 1 552 ? 11.742 -1.893 19.864 1.00 71.94 552 LEU A C 1
ATOM 4393 O O . LEU A 1 552 ? 11.205 -1.584 20.926 1.00 71.94 552 LEU A O 1
ATOM 4397 N N . SER A 1 553 ? 13.061 -1.816 19.694 1.00 73.88 553 SER A N 1
ATOM 4398 C CA . SER A 1 553 ? 13.962 -1.409 20.767 1.00 73.88 553 SER A CA 1
ATOM 4399 C C . SER A 1 553 ? 13.808 0.061 21.146 1.00 73.88 553 SER A C 1
ATOM 4401 O O . SER A 1 553 ? 13.880 0.387 22.330 1.00 73.88 553 SER A O 1
ATOM 4403 N N . THR A 1 554 ? 13.592 0.957 20.174 1.00 69.38 554 THR A N 1
ATOM 4404 C CA . THR A 1 554 ? 13.384 2.389 20.455 1.00 69.38 554 THR A CA 1
ATOM 4405 C C . THR A 1 554 ? 12.071 2.663 21.179 1.00 69.38 554 THR A C 1
ATOM 4407 O O . THR A 1 554 ? 11.983 3.682 21.858 1.00 69.38 554 THR A O 1
ATOM 4410 N N . LEU A 1 555 ? 11.098 1.750 21.107 1.00 70.75 555 LEU A N 1
ATOM 4411 C CA . LEU A 1 555 ? 9.843 1.816 21.858 1.00 70.75 555 LEU A CA 1
ATOM 4412 C C . LEU A 1 555 ? 9.928 1.140 23.233 1.00 70.75 555 LEU A C 1
ATOM 4414 O O . LEU A 1 555 ? 9.428 1.687 24.213 1.00 70.75 555 LEU A O 1
ATOM 4418 N N . ILE A 1 556 ? 10.617 -0.000 23.340 1.00 70.56 556 ILE A N 1
ATOM 4419 C CA . ILE A 1 556 ? 10.818 -0.708 24.616 1.00 70.56 556 ILE A CA 1
ATOM 4420 C C . ILE A 1 556 ? 11.708 0.082 25.579 1.00 70.56 556 ILE A C 1
ATOM 4422 O O . ILE A 1 556 ? 11.410 0.165 26.768 1.00 70.56 556 ILE A O 1
ATOM 4426 N N . LEU A 1 557 ? 12.796 0.681 25.094 1.00 71.31 557 LEU A N 1
ATOM 4427 C CA . LEU A 1 557 ? 13.755 1.411 25.931 1.00 71.31 557 LEU A CA 1
ATOM 4428 C C . LEU A 1 557 ? 13.097 2.499 26.814 1.00 71.31 557 LEU A C 1
ATOM 4430 O O . LEU A 1 557 ? 13.344 2.503 28.022 1.00 71.31 557 LEU A O 1
ATOM 4434 N N . PRO A 1 558 ? 12.241 3.389 26.272 1.00 69.00 558 PRO A N 1
ATOM 4435 C CA . PRO A 1 558 ? 11.453 4.346 27.051 1.00 69.00 558 PRO A CA 1
ATOM 4436 C C . PRO A 1 558 ? 10.590 3.708 28.143 1.00 69.00 558 PRO A C 1
ATOM 4438 O O . PRO A 1 558 ? 10.568 4.199 29.272 1.00 69.00 558 PRO A O 1
ATOM 4441 N N . ILE A 1 559 ? 9.907 2.606 27.833 1.00 68.50 559 ILE A N 1
ATOM 4442 C CA . ILE A 1 559 ? 9.053 1.890 28.788 1.00 68.50 559 ILE A CA 1
ATOM 4443 C C . ILE A 1 559 ? 9.883 1.412 29.985 1.00 68.50 559 ILE A C 1
ATOM 4445 O O . ILE A 1 559 ? 9.513 1.660 31.134 1.00 68.50 559 ILE A O 1
ATOM 4449 N N . LEU A 1 560 ? 11.046 0.807 29.718 1.00 68.62 560 LEU A N 1
ATOM 4450 C 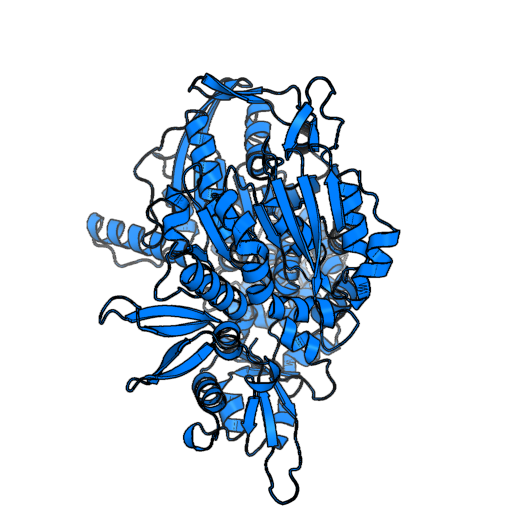CA . LEU A 1 560 ? 11.967 0.329 30.756 1.00 68.62 560 LEU A CA 1
ATOM 4451 C C . LEU A 1 560 ? 12.539 1.456 31.621 1.00 68.62 560 LEU A C 1
ATOM 4453 O O . LEU A 1 560 ? 12.856 1.229 32.786 1.00 68.62 560 LEU A O 1
ATOM 4457 N N . GLY A 1 561 ? 12.679 2.657 31.055 1.00 65.19 561 GLY A N 1
ATOM 4458 C CA . GLY A 1 561 ? 13.141 3.849 31.764 1.00 65.19 561 GLY A CA 1
ATOM 4459 C C . GLY A 1 561 ? 12.063 4.573 32.577 1.00 65.19 561 GLY A C 1
ATOM 4460 O O . GLY A 1 561 ? 12.386 5.558 33.243 1.00 65.19 561 GLY A O 1
ATOM 4461 N N . SER A 1 562 ? 10.799 4.140 32.511 1.00 63.06 562 SER A N 1
ATOM 4462 C CA . SER A 1 562 ? 9.688 4.779 33.226 1.00 63.06 562 SER A CA 1
ATOM 4463 C C . SER A 1 562 ? 9.601 4.340 34.699 1.00 63.06 562 SER A C 1
ATOM 4465 O O . SER A 1 562 ? 9.979 3.228 35.054 1.00 63.06 562 SER A O 1
ATOM 4467 N N . ASP A 1 563 ? 9.109 5.226 35.578 1.00 55.28 563 ASP A N 1
ATOM 4468 C CA . ASP A 1 563 ? 9.053 4.999 37.038 1.00 55.28 563 ASP A CA 1
ATOM 4469 C C . ASP A 1 563 ? 7.847 4.173 37.513 1.00 55.28 563 ASP A C 1
ATOM 4471 O O . ASP A 1 563 ? 7.708 3.932 38.714 1.00 55.28 563 ASP A O 1
ATOM 4475 N N . LYS A 1 564 ? 6.961 3.723 36.611 1.00 56.78 564 LYS A N 1
ATOM 4476 C CA . LYS A 1 564 ? 5.894 2.800 37.012 1.00 56.78 564 LYS A CA 1
ATOM 4477 C C . LYS A 1 564 ? 6.567 1.492 37.427 1.00 56.78 564 LYS A C 1
ATOM 4479 O O . LYS A 1 564 ? 7.271 0.877 36.629 1.00 56.78 564 LYS A O 1
ATOM 4484 N N . ALA A 1 565 ? 6.413 1.118 38.698 1.00 48.91 565 ALA A N 1
ATOM 4485 C CA . ALA A 1 565 ? 6.936 -0.133 39.229 1.00 48.91 565 ALA A CA 1
ATOM 4486 C C . ALA A 1 565 ? 6.579 -1.268 38.261 1.00 48.91 565 ALA A C 1
ATOM 4488 O O . ALA A 1 565 ? 5.436 -1.336 37.817 1.00 48.91 565 ALA A O 1
ATOM 4489 N N . TYR A 1 566 ? 7.571 -2.091 37.914 1.00 57.34 566 TYR A N 1
ATOM 4490 C CA . TYR A 1 566 ? 7.420 -3.269 37.061 1.00 57.34 566 TYR A CA 1
ATOM 4491 C C . TYR A 1 566 ? 6.278 -4.126 37.606 1.00 57.34 566 TYR A C 1
ATOM 4493 O O . TYR A 1 566 ? 6.446 -4.907 38.541 1.00 57.34 566 TYR A O 1
ATOM 4501 N N . ASP A 1 567 ? 5.097 -3.938 37.052 1.00 61.03 567 ASP A N 1
ATOM 4502 C CA . ASP A 1 567 ? 3.956 -4.775 37.323 1.00 61.03 567 ASP A CA 1
ATOM 4503 C C . ASP A 1 567 ? 4.068 -6.045 36.469 1.00 61.03 567 ASP A C 1
ATOM 4505 O O . ASP A 1 567 ? 4.936 -6.207 35.599 1.00 61.03 567 ASP A O 1
ATOM 4509 N N . LYS A 1 568 ? 3.153 -6.980 36.710 1.00 63.12 568 LYS A N 1
ATOM 4510 C CA . LYS A 1 568 ? 3.031 -8.205 35.914 1.00 63.12 568 LYS A CA 1
ATOM 4511 C C . LYS A 1 568 ? 2.905 -7.904 34.410 1.00 63.12 568 LYS A C 1
ATOM 4513 O O . LYS A 1 568 ? 3.322 -8.726 33.596 1.00 63.12 568 LYS A O 1
ATOM 4518 N N . SER A 1 569 ? 2.368 -6.734 34.055 1.00 61.75 569 SER A N 1
ATOM 4519 C CA . SER A 1 569 ? 2.156 -6.303 32.677 1.00 61.75 569 SER A CA 1
ATOM 4520 C C . SER A 1 569 ? 3.475 -5.982 31.962 1.00 61.75 569 SER A C 1
ATOM 4522 O O . SER A 1 569 ? 3.729 -6.517 30.886 1.00 61.75 569 SER A O 1
ATOM 4524 N N . THR A 1 570 ? 4.389 -5.262 32.617 1.00 66.31 570 THR A N 1
ATOM 4525 C CA . THR A 1 570 ? 5.736 -4.966 32.100 1.00 66.31 570 THR A CA 1
ATOM 4526 C C . THR A 1 570 ? 6.544 -6.235 31.813 1.00 66.31 570 THR A C 1
ATOM 4528 O O . THR A 1 570 ? 7.188 -6.367 30.771 1.00 66.31 570 THR A O 1
ATOM 4531 N N . LEU A 1 571 ? 6.492 -7.213 32.720 1.00 69.00 571 LEU A N 1
ATOM 4532 C CA . LEU A 1 571 ? 7.176 -8.497 32.533 1.00 69.00 571 LEU A CA 1
ATOM 4533 C C . LEU A 1 571 ? 6.597 -9.302 31.367 1.00 69.00 571 LEU A C 1
ATOM 4535 O O . LEU A 1 571 ? 7.343 -9.973 30.654 1.00 69.00 571 LEU A O 1
ATOM 4539 N N . GLU A 1 572 ? 5.284 -9.246 31.170 1.00 70.00 572 GLU A N 1
ATOM 4540 C CA . GLU A 1 572 ? 4.628 -9.900 30.041 1.00 70.00 572 GLU A CA 1
ATOM 4541 C C . GLU A 1 572 ? 5.050 -9.269 28.709 1.00 70.00 572 GLU A C 1
ATOM 4543 O O . GLU A 1 572 ? 5.401 -9.978 27.765 1.00 70.00 572 GLU A O 1
ATOM 4548 N N . VAL A 1 573 ? 5.142 -7.940 28.664 1.00 68.88 573 VAL A N 1
ATOM 4549 C CA . VAL A 1 573 ? 5.653 -7.189 27.510 1.00 68.88 573 VAL A CA 1
ATOM 4550 C C . VAL A 1 573 ? 7.079 -7.600 27.157 1.00 68.88 573 VAL A C 1
ATOM 4552 O O . VAL A 1 573 ? 7.383 -7.875 25.997 1.00 68.88 573 VAL A O 1
ATOM 4555 N N . LEU A 1 574 ? 7.953 -7.716 28.155 1.00 72.19 574 LEU A N 1
ATOM 4556 C CA . LEU A 1 574 ? 9.330 -8.145 27.936 1.00 72.19 574 LEU A CA 1
ATOM 4557 C C . LEU A 1 574 ? 9.444 -9.593 27.468 1.00 72.19 574 LEU A C 1
ATOM 4559 O O . LEU A 1 574 ? 10.263 -9.898 26.601 1.00 72.19 574 LEU A O 1
ATOM 4563 N N . LYS A 1 575 ? 8.612 -10.494 27.997 1.00 74.12 575 LYS A N 1
ATOM 4564 C CA . LYS A 1 575 ? 8.542 -11.876 27.507 1.00 74.12 575 LYS A CA 1
ATOM 4565 C C . LYS A 1 575 ? 8.107 -11.923 26.047 1.00 74.12 575 LYS A C 1
ATOM 4567 O O . LYS A 1 575 ? 8.713 -12.663 25.273 1.00 74.12 575 LYS A O 1
ATOM 4572 N N . ARG A 1 576 ? 7.107 -11.124 25.660 1.00 71.50 576 ARG A N 1
ATOM 4573 C CA . ARG A 1 576 ? 6.653 -10.995 24.266 1.00 71.50 576 ARG A CA 1
ATOM 4574 C C . ARG A 1 576 ? 7.757 -10.440 23.369 1.00 71.50 576 ARG A C 1
ATOM 4576 O O . ARG A 1 576 ? 8.058 -11.052 22.350 1.00 71.50 576 ARG A O 1
ATOM 4583 N N . TYR A 1 577 ? 8.441 -9.374 23.788 1.00 74.94 577 TYR A N 1
ATOM 4584 C CA . TYR A 1 577 ? 9.613 -8.846 23.084 1.00 74.94 577 TYR A CA 1
ATOM 4585 C C . TYR A 1 577 ? 10.692 -9.925 22.876 1.00 74.94 577 TYR A C 1
ATOM 4587 O O . TYR A 1 577 ? 11.160 -10.125 21.760 1.00 74.94 577 TYR A O 1
ATOM 4595 N N . LEU A 1 578 ? 11.035 -10.707 23.905 1.00 74.94 578 LEU A N 1
ATOM 4596 C CA . LEU A 1 578 ? 12.005 -11.801 23.767 1.00 74.94 578 LEU A CA 1
ATOM 4597 C C . LEU A 1 578 ? 11.525 -12.935 22.852 1.00 74.94 578 LEU A C 1
ATOM 4599 O O . LEU A 1 578 ? 12.343 -13.531 22.151 1.00 74.94 578 LEU A O 1
ATOM 4603 N N . LYS A 1 579 ? 10.226 -13.266 22.855 1.00 72.50 579 LYS A N 1
ATOM 4604 C CA . LYS A 1 579 ? 9.651 -14.233 21.904 1.00 72.50 579 LYS A CA 1
ATOM 4605 C C . LYS A 1 579 ? 9.869 -13.751 20.467 1.00 72.50 579 LYS A C 1
ATOM 4607 O O . LYS A 1 579 ? 10.334 -14.529 19.638 1.00 72.50 579 LYS A O 1
ATOM 4612 N N . VAL A 1 580 ? 9.620 -12.468 20.202 1.00 69.25 580 VAL A N 1
ATOM 4613 C CA . VAL A 1 580 ? 9.864 -11.843 18.894 1.00 69.25 580 VAL A CA 1
ATOM 4614 C C . VAL A 1 580 ? 11.330 -11.941 18.499 1.00 69.25 580 VAL A C 1
ATOM 4616 O O . VAL A 1 580 ? 11.623 -12.407 17.403 1.00 69.25 580 VAL A O 1
ATOM 4619 N N . LEU A 1 581 ? 12.253 -11.547 19.385 1.00 71.12 581 LEU A N 1
ATOM 4620 C CA . LEU A 1 581 ? 13.691 -11.596 19.097 1.00 71.12 581 LEU A CA 1
ATOM 4621 C C . LEU A 1 581 ? 14.163 -13.001 18.715 1.00 71.12 581 LEU A C 1
ATOM 4623 O O . LEU A 1 581 ? 14.952 -13.174 17.784 1.00 71.12 581 LEU A O 1
ATOM 4627 N N . LYS A 1 582 ? 13.634 -14.016 19.403 1.00 71.56 582 LYS A N 1
ATOM 4628 C CA . LYS A 1 582 ? 13.893 -15.421 19.080 1.00 71.56 582 LYS A CA 1
ATOM 4629 C C . LYS A 1 582 ? 13.294 -15.818 17.733 1.00 71.56 582 LYS A C 1
ATOM 4631 O O . LYS A 1 582 ? 13.963 -16.507 16.968 1.00 71.56 582 LYS A O 1
ATOM 4636 N N . ALA A 1 583 ? 12.069 -15.383 17.435 1.00 65.00 583 ALA A N 1
ATOM 4637 C CA . ALA A 1 583 ? 11.391 -15.682 16.175 1.00 65.00 583 ALA A CA 1
ATOM 4638 C C . ALA A 1 583 ? 12.138 -15.093 14.967 1.00 65.00 583 ALA A C 1
ATOM 4640 O O . ALA A 1 583 ? 12.323 -15.784 13.968 1.00 65.00 583 ALA A O 1
ATOM 4641 N N . ILE A 1 584 ? 12.651 -13.863 15.085 1.00 60.91 584 ILE A N 1
ATOM 4642 C CA . ILE A 1 584 ? 13.455 -13.221 14.030 1.00 60.91 584 ILE A CA 1
ATOM 4643 C C . ILE A 1 584 ? 14.918 -13.683 14.015 1.00 60.91 584 ILE A C 1
ATOM 4645 O O . ILE A 1 584 ? 15.688 -13.212 13.185 1.00 60.91 584 ILE A O 1
ATOM 4649 N N . LYS A 1 585 ? 15.298 -14.608 14.912 1.00 64.12 585 LYS A N 1
ATOM 4650 C CA . LYS A 1 585 ? 16.634 -15.207 15.014 1.00 64.12 585 LYS A CA 1
ATOM 4651 C C . LYS A 1 585 ? 17.738 -14.154 14.915 1.00 64.12 585 LYS A C 1
ATOM 4653 O O . LYS A 1 585 ? 18.561 -14.227 14.004 1.00 64.12 585 LYS A O 1
ATOM 4658 N N . VAL A 1 586 ? 17.763 -13.187 15.839 1.00 64.62 586 VAL A N 1
ATOM 4659 C CA . VAL A 1 586 ? 18.902 -12.261 15.978 1.00 64.62 586 VAL A CA 1
ATOM 4660 C C . VAL A 1 586 ? 20.164 -13.101 16.241 1.00 64.62 586 VAL A C 1
ATOM 4662 O O . VAL A 1 586 ? 20.470 -13.452 17.373 1.00 64.62 586 VAL A O 1
ATOM 4665 N N . ASP A 1 587 ? 20.852 -13.534 15.181 1.00 59.16 587 ASP A N 1
ATOM 4666 C CA . ASP A 1 587 ? 22.028 -14.398 15.283 1.00 59.16 587 ASP A CA 1
ATOM 4667 C C . ASP A 1 587 ? 23.144 -13.601 15.984 1.00 59.16 587 ASP A C 1
ATOM 4669 O O . ASP A 1 587 ? 23.378 -12.428 15.684 1.00 59.16 587 ASP A O 1
ATOM 4673 N N . GLU A 1 588 ? 23.909 -14.233 16.871 1.00 60.25 588 GLU A N 1
ATOM 4674 C CA . GLU A 1 588 ? 25.162 -13.680 17.405 1.00 60.25 588 GLU A CA 1
ATOM 4675 C C . GLU A 1 588 ? 26.140 -13.255 16.286 1.00 60.25 588 GLU A C 1
ATOM 4677 O O . GLU A 1 588 ? 26.998 -12.382 16.461 1.00 60.25 588 GLU A O 1
ATOM 4682 N N . ARG A 1 589 ? 26.029 -13.843 15.087 1.00 57.62 589 ARG A N 1
ATOM 4683 C CA . ARG A 1 589 ? 26.721 -13.379 13.873 1.00 57.62 589 ARG A CA 1
ATOM 4684 C C . ARG A 1 589 ? 26.223 -12.022 13.384 1.00 57.62 589 ARG A C 1
ATOM 4686 O O . ARG A 1 589 ? 27.045 -11.227 12.936 1.00 57.62 589 ARG A O 1
ATOM 4693 N N . PHE A 1 590 ? 24.931 -11.735 13.493 1.00 63.47 590 PHE A N 1
ATOM 4694 C CA . PHE A 1 590 ? 24.363 -10.440 13.135 1.00 63.47 590 PHE A CA 1
ATOM 4695 C C . PHE A 1 590 ? 24.791 -9.339 14.118 1.00 63.47 590 PHE A C 1
ATOM 4697 O O . PHE A 1 590 ? 25.228 -8.269 13.691 1.00 63.47 590 PHE A O 1
ATOM 4704 N N . LYS A 1 591 ? 24.793 -9.627 15.425 1.00 63.78 591 LYS A N 1
ATOM 4705 C CA . LYS A 1 591 ? 25.338 -8.716 16.448 1.00 63.78 591 LYS A CA 1
ATOM 4706 C C . LYS A 1 591 ? 26.798 -8.356 16.148 1.00 63.78 591 LYS A C 1
ATOM 4708 O O . LYS A 1 591 ? 27.159 -7.182 16.090 1.00 63.78 591 LYS A O 1
ATOM 4713 N N . ARG A 1 592 ? 27.635 -9.361 15.855 1.00 66.06 592 ARG A N 1
ATOM 4714 C CA . ARG A 1 592 ? 29.040 -9.160 15.445 1.00 66.06 592 ARG A CA 1
ATOM 4715 C C . ARG A 1 592 ? 29.188 -8.421 14.119 1.00 66.06 592 ARG A C 1
ATOM 4717 O O . ARG A 1 592 ? 30.131 -7.644 13.968 1.00 66.06 592 ARG A O 1
ATOM 4724 N N . TRP A 1 593 ? 28.299 -8.670 13.162 1.00 71.69 593 TRP A N 1
ATOM 4725 C CA . TRP A 1 593 ? 28.257 -7.945 11.899 1.00 71.69 593 TRP A CA 1
ATOM 4726 C C . TRP A 1 593 ? 28.019 -6.460 12.148 1.00 71.69 593 TRP A C 1
ATOM 4728 O O . TRP A 1 593 ? 28.815 -5.647 11.702 1.00 71.69 593 TRP A O 1
ATOM 4738 N N . LEU A 1 594 ? 27.017 -6.097 12.944 1.00 67.31 594 LEU A N 1
ATOM 4739 C CA . LEU A 1 594 ? 26.712 -4.703 13.240 1.00 67.31 594 LEU A CA 1
ATOM 4740 C C . LEU A 1 594 ? 27.906 -3.963 13.863 1.00 67.31 594 LEU A C 1
ATOM 4742 O O . LEU A 1 594 ? 28.276 -2.897 13.375 1.00 67.31 594 LEU A O 1
ATOM 4746 N N . VAL A 1 595 ? 28.532 -4.549 14.892 1.00 68.06 595 VAL A N 1
ATOM 4747 C CA . VAL A 1 595 ? 29.673 -3.943 15.609 1.00 68.06 595 VAL A CA 1
ATOM 4748 C C . VAL A 1 595 ? 30.815 -3.573 14.655 1.00 68.06 595 VAL A C 1
ATOM 4750 O O . VAL A 1 595 ? 31.485 -2.556 14.843 1.00 68.06 595 VAL A O 1
ATOM 4753 N N . ASN A 1 596 ? 31.041 -4.415 13.643 1.00 66.44 596 ASN A N 1
ATOM 4754 C CA . ASN A 1 596 ? 32.241 -4.379 12.811 1.00 66.44 596 ASN A CA 1
ATOM 4755 C C . ASN A 1 596 ? 31.998 -3.903 11.367 1.00 66.44 596 ASN A C 1
ATOM 4757 O O . ASN A 1 596 ? 32.963 -3.589 10.675 1.00 66.44 596 ASN A O 1
ATOM 4761 N N . ARG A 1 597 ? 30.750 -3.904 10.878 1.00 69.50 597 ARG A N 1
ATOM 4762 C CA . ARG A 1 597 ? 30.401 -3.758 9.448 1.00 69.50 597 ARG A CA 1
ATOM 4763 C C . ARG A 1 597 ? 29.340 -2.699 9.153 1.00 69.50 597 ARG A C 1
ATOM 4765 O O . ARG A 1 597 ? 29.133 -2.372 7.986 1.00 69.50 597 ARG A O 1
ATOM 4772 N N . VAL A 1 598 ? 28.679 -2.145 10.167 1.00 68.62 598 VAL A N 1
ATOM 4773 C CA . VAL A 1 598 ? 27.821 -0.966 9.995 1.00 68.62 598 VAL A CA 1
ATOM 4774 C C . VAL A 1 598 ? 28.617 0.270 10.381 1.00 68.62 598 VAL A C 1
ATOM 4776 O O . VAL A 1 598 ? 29.276 0.293 11.422 1.00 68.62 598 VAL A O 1
ATOM 4779 N N . ALA A 1 599 ? 28.595 1.295 9.526 1.00 62.28 599 ALA A N 1
ATOM 4780 C CA . ALA A 1 599 ? 29.276 2.546 9.819 1.00 62.28 599 ALA A CA 1
ATOM 4781 C C . ALA A 1 599 ? 28.832 3.079 11.194 1.00 62.28 599 ALA A C 1
ATOM 4783 O O . ALA A 1 599 ? 27.642 3.268 11.438 1.00 62.28 599 ALA A O 1
ATOM 4784 N N . LYS A 1 600 ? 29.791 3.411 12.072 1.00 65.44 600 LYS A N 1
ATOM 4785 C CA . LYS A 1 600 ? 29.534 4.115 13.350 1.00 65.44 600 LYS A CA 1
ATOM 4786 C C . LYS A 1 600 ? 29.031 5.557 13.148 1.00 65.44 600 LYS A C 1
ATOM 4788 O O . LYS A 1 600 ? 28.944 6.325 14.101 1.00 65.44 600 LYS A O 1
ATOM 4793 N N . ASN A 1 601 ? 28.739 5.936 11.904 1.00 61.72 601 ASN A N 1
ATOM 4794 C CA . ASN A 1 601 ? 28.176 7.221 11.548 1.00 61.72 601 ASN A CA 1
ATOM 4795 C C . ASN A 1 601 ? 26.678 7.228 11.896 1.00 61.72 601 ASN A C 1
ATOM 4797 O O . ASN A 1 601 ? 25.893 6.424 11.389 1.00 61.72 601 ASN A O 1
ATOM 4801 N N . SER A 1 602 ? 26.292 8.166 12.756 1.00 59.38 602 SER A N 1
ATOM 4802 C CA . SER A 1 602 ? 24.918 8.377 13.205 1.00 59.38 602 SER A CA 1
ATOM 4803 C C . SER A 1 602 ? 23.939 8.648 12.059 1.00 59.38 602 SER A C 1
ATOM 4805 O O . SER A 1 602 ? 22.773 8.273 12.160 1.00 59.38 602 SER A O 1
ATOM 4807 N N . GLU A 1 603 ? 24.396 9.250 10.962 1.00 61.22 603 GLU A N 1
ATOM 4808 C CA . GLU A 1 603 ? 23.573 9.556 9.792 1.00 61.22 603 GLU A CA 1
ATOM 4809 C C . GLU A 1 603 ? 23.225 8.306 8.972 1.00 61.22 603 GLU A C 1
ATOM 4811 O O . GLU A 1 603 ? 22.093 8.170 8.504 1.00 61.22 603 GLU A O 1
ATOM 4816 N N . VAL A 1 604 ? 24.148 7.344 8.885 1.00 63.75 604 VAL A N 1
ATOM 4817 C CA . VAL A 1 604 ? 23.906 6.039 8.247 1.00 63.75 604 VAL A CA 1
ATOM 4818 C C . VAL A 1 604 ? 22.913 5.227 9.075 1.00 63.75 604 VAL A C 1
ATOM 4820 O O . VAL A 1 604 ? 21.953 4.695 8.527 1.00 63.75 604 VAL A O 1
ATOM 4823 N N . LEU A 1 605 ? 23.078 5.190 10.403 1.00 65.00 605 LEU A N 1
ATOM 4824 C CA . LEU A 1 605 ? 22.144 4.508 11.309 1.00 65.00 605 LEU A CA 1
ATOM 4825 C C . LEU A 1 605 ? 20.741 5.124 11.272 1.00 65.00 605 LEU A C 1
ATOM 4827 O O . LEU A 1 605 ? 19.752 4.393 11.256 1.00 65.00 605 LEU A O 1
ATOM 4831 N N . ARG A 1 606 ? 20.648 6.459 11.212 1.00 61.66 606 ARG A N 1
ATOM 4832 C CA . ARG A 1 606 ? 19.375 7.171 11.034 1.00 61.66 606 ARG A CA 1
ATOM 4833 C C . ARG A 1 606 ? 18.715 6.790 9.712 1.00 61.66 606 ARG A C 1
ATOM 4835 O O . ARG A 1 606 ? 17.526 6.501 9.704 1.00 61.66 606 ARG A O 1
ATOM 4842 N N . SER A 1 607 ? 19.486 6.761 8.629 1.00 62.53 607 SER A N 1
ATOM 4843 C CA . SER A 1 607 ? 18.975 6.450 7.292 1.00 62.53 607 SER A CA 1
ATOM 4844 C C . SER A 1 607 ? 18.557 4.980 7.149 1.00 62.53 607 SER A C 1
ATOM 4846 O O . SER A 1 607 ? 17.628 4.674 6.417 1.00 62.53 607 SER A O 1
ATOM 4848 N N . LEU A 1 608 ? 19.183 4.065 7.896 1.00 61.81 608 LEU A N 1
ATOM 4849 C CA . LEU A 1 608 ? 18.778 2.655 7.965 1.00 61.81 608 LEU A CA 1
ATOM 4850 C C . LEU A 1 608 ? 17.516 2.421 8.790 1.00 61.81 608 LEU A C 1
ATOM 4852 O O . LEU A 1 608 ? 16.729 1.529 8.478 1.00 61.81 608 LEU A O 1
ATOM 4856 N N . ALA A 1 609 ? 17.349 3.203 9.855 1.00 56.44 609 ALA A N 1
ATOM 4857 C CA . ALA A 1 609 ? 16.144 3.195 10.668 1.00 56.44 609 ALA A CA 1
ATOM 4858 C C . ALA A 1 609 ? 15.001 3.986 10.011 1.00 56.44 609 ALA A C 1
ATOM 4860 O O . ALA A 1 609 ? 13.845 3.806 10.383 1.00 56.44 609 ALA A O 1
ATOM 4861 N N . SER A 1 610 ? 15.295 4.851 9.034 1.00 54.88 610 SER A N 1
ATOM 4862 C CA . SER A 1 610 ? 14.287 5.389 8.128 1.00 54.88 610 SER A CA 1
ATOM 4863 C C . SER A 1 610 ? 13.988 4.360 7.048 1.00 54.88 610 SER A C 1
ATOM 4865 O O . SER A 1 610 ? 14.856 3.881 6.331 1.00 54.88 610 SER A O 1
ATOM 4867 N N . PHE A 1 611 ? 12.730 3.973 6.981 1.00 57.19 611 PHE A N 1
ATOM 4868 C CA . PHE A 1 611 ? 12.333 2.694 6.422 1.00 57.19 611 PHE A CA 1
ATOM 4869 C C . PHE A 1 611 ? 12.422 2.640 4.878 1.00 57.19 611 PHE A C 1
ATOM 4871 O O . PHE A 1 611 ? 12.726 1.592 4.318 1.00 57.19 611 PHE A O 1
ATOM 4878 N N . ARG A 1 612 ? 12.350 3.759 4.154 1.00 52.78 612 ARG A N 1
ATOM 4879 C CA . ARG A 1 612 ? 12.491 3.781 2.687 1.00 52.78 612 ARG A CA 1
ATOM 4880 C C . ARG A 1 612 ? 13.797 4.436 2.263 1.00 52.78 612 ARG A C 1
ATOM 4882 O O . ARG A 1 612 ? 13.986 5.612 2.550 1.00 52.78 612 ARG A O 1
ATOM 4889 N N . ALA A 1 613 ? 14.650 3.713 1.543 1.00 51.84 613 ALA A N 1
ATOM 4890 C CA . ALA A 1 613 ? 15.853 4.300 0.960 1.00 51.84 613 ALA A CA 1
ATOM 4891 C C . ALA A 1 613 ? 15.897 4.257 -0.576 1.00 51.84 613 ALA A C 1
ATOM 4893 O O . ALA A 1 613 ? 16.876 4.708 -1.139 1.00 51.84 613 ALA A O 1
ATOM 4894 N N . THR A 1 614 ? 14.828 3.901 -1.304 1.00 53.81 614 THR A N 1
ATOM 4895 C CA . THR A 1 614 ? 14.874 4.024 -2.776 1.00 53.81 614 THR A CA 1
ATOM 4896 C C . THR A 1 614 ? 15.219 5.458 -3.194 1.00 53.81 614 THR A C 1
ATOM 4898 O O . THR A 1 614 ? 14.455 6.380 -2.910 1.00 53.81 614 THR A O 1
ATOM 4901 N N . TRP A 1 615 ? 16.355 5.647 -3.870 1.00 63.16 615 TRP A N 1
ATOM 4902 C CA . TRP A 1 615 ? 16.830 6.957 -4.320 1.00 63.16 615 TRP A CA 1
ATOM 4903 C C . TRP A 1 615 ? 15.867 7.618 -5.308 1.00 63.16 615 TRP A C 1
ATOM 4905 O O . TRP A 1 615 ? 15.733 7.171 -6.452 1.00 63.16 615 TRP A O 1
ATOM 4915 N N . PHE A 1 616 ? 15.237 8.711 -4.869 1.00 69.06 616 PHE A N 1
ATOM 4916 C CA . PHE A 1 616 ? 14.499 9.639 -5.721 1.00 69.06 616 PHE A CA 1
ATOM 4917 C C . PHE A 1 616 ? 15.418 10.768 -6.182 1.00 69.06 616 PHE A C 1
ATOM 4919 O O . PHE A 1 616 ? 16.183 11.328 -5.394 1.00 69.06 616 PHE A O 1
ATOM 4926 N N . VAL A 1 617 ? 15.330 11.103 -7.464 1.00 74.25 617 VAL A N 1
ATOM 4927 C CA . VAL A 1 617 ? 16.069 12.208 -8.075 1.00 74.25 617 VAL A CA 1
ATOM 4928 C C . VAL A 1 617 ? 15.096 13.141 -8.781 1.00 74.25 617 VAL A C 1
ATOM 4930 O O . VAL A 1 617 ? 14.083 12.690 -9.321 1.00 74.25 617 VAL A O 1
ATOM 4933 N N . GLU A 1 618 ? 15.399 14.436 -8.744 1.00 81.75 618 GLU A N 1
ATOM 4934 C CA . GLU A 1 618 ? 14.698 15.435 -9.548 1.00 81.75 618 GLU A CA 1
ATOM 4935 C C . GLU A 1 618 ? 15.034 15.224 -11.028 1.00 81.75 618 GLU A C 1
ATOM 4937 O O . GLU A 1 618 ? 16.184 14.932 -11.374 1.00 81.75 618 GLU A O 1
ATOM 4942 N N . TYR A 1 619 ? 14.031 15.357 -11.889 1.00 87.00 619 TYR A N 1
ATOM 4943 C CA . TYR A 1 619 ? 14.181 15.298 -13.333 1.00 87.00 619 TYR A CA 1
ATOM 4944 C C . TYR A 1 619 ? 13.444 16.447 -14.023 1.00 87.00 619 TYR A C 1
ATOM 4946 O O . TYR A 1 619 ? 12.451 16.965 -13.519 1.00 87.00 619 TYR A O 1
ATOM 4954 N N . GLU A 1 620 ? 13.933 16.796 -15.207 1.00 89.44 620 GLU A N 1
ATOM 4955 C CA . GLU A 1 620 ? 13.340 17.731 -16.158 1.00 89.44 620 GLU A CA 1
ATOM 4956 C C . GLU A 1 620 ? 12.784 16.949 -17.360 1.00 89.44 620 GLU A C 1
ATOM 4958 O O . GLU A 1 620 ? 13.466 16.079 -17.909 1.00 89.44 620 GLU A O 1
ATOM 4963 N N . ARG A 1 621 ? 11.565 17.256 -17.806 1.00 87.38 621 ARG A N 1
ATOM 4964 C CA . ARG A 1 621 ? 10.987 16.743 -19.061 1.00 87.38 621 ARG A CA 1
ATOM 4965 C C . ARG A 1 621 ? 10.413 17.910 -19.853 1.00 87.38 621 ARG A C 1
ATOM 4967 O O . ARG A 1 621 ? 9.664 18.707 -19.296 1.00 87.38 621 ARG A O 1
ATOM 4974 N N . GLU A 1 622 ? 10.757 18.014 -21.131 1.00 80.19 622 GLU A N 1
ATOM 4975 C CA . GLU A 1 622 ? 10.158 19.019 -22.018 1.00 80.19 622 GLU A CA 1
ATOM 4976 C C . GLU A 1 622 ? 8.659 18.733 -22.158 1.00 80.19 622 GLU A C 1
ATOM 4978 O O . GLU A 1 622 ? 8.271 17.593 -22.435 1.00 80.19 622 GLU A O 1
ATOM 4983 N N . SER A 1 623 ? 7.812 19.736 -21.907 1.00 71.38 623 SER A N 1
ATOM 4984 C CA . SER A 1 623 ? 6.379 19.601 -22.168 1.00 71.38 623 SER A CA 1
ATOM 4985 C C . SER A 1 623 ? 6.132 19.599 -23.678 1.00 71.38 623 SER A C 1
ATOM 4987 O O . SER A 1 623 ? 6.850 20.229 -24.448 1.00 71.38 623 SER A O 1
ATOM 4989 N N . GLY A 1 624 ? 5.131 18.844 -24.129 1.00 61.94 624 GLY A N 1
ATOM 4990 C CA . GLY A 1 624 ? 4.837 18.730 -25.558 1.00 61.94 624 GLY A CA 1
ATOM 4991 C C . GLY A 1 624 ? 4.105 19.938 -26.153 1.00 61.94 624 GLY A C 1
ATOM 4992 O O . GLY A 1 624 ? 3.882 19.960 -27.359 1.00 61.94 624 GLY A O 1
ATOM 4993 N N . GLU A 1 625 ? 3.722 20.920 -25.330 1.00 49.16 625 GLU A N 1
ATOM 4994 C CA . GLU A 1 625 ? 2.971 22.120 -25.715 1.00 49.16 625 GLU A CA 1
ATOM 4995 C C . GLU A 1 625 ? 3.620 23.374 -25.066 1.00 49.16 625 GLU A C 1
ATOM 4997 O O . GLU A 1 625 ? 3.074 23.934 -24.122 1.00 49.16 625 GLU A O 1
ATOM 5002 N N . GLY A 1 626 ? 4.796 23.819 -25.547 1.00 54.75 626 GLY A N 1
ATOM 5003 C CA . GLY A 1 626 ? 5.443 25.090 -25.143 1.00 54.75 626 GLY A CA 1
ATOM 5004 C C . GLY A 1 626 ? 6.918 24.985 -24.710 1.00 54.75 626 GLY A C 1
ATOM 5005 O O . GLY A 1 626 ? 7.523 23.922 -24.802 1.00 54.75 626 GLY A O 1
ATOM 5006 N N . GLU A 1 627 ? 7.505 26.095 -24.232 1.00 52.00 627 GLU A N 1
ATOM 5007 C CA . GLU A 1 627 ? 8.844 26.128 -23.592 1.00 52.00 627 GLU A CA 1
ATOM 5008 C C . GLU A 1 627 ? 8.821 25.650 -22.123 1.00 52.00 627 GLU A C 1
ATOM 5010 O O . GLU A 1 627 ? 9.855 25.634 -21.449 1.00 52.00 627 GLU A O 1
ATOM 5015 N N . ASP A 1 628 ? 7.656 25.250 -21.607 1.00 68.56 628 ASP A N 1
ATOM 5016 C CA . ASP A 1 628 ? 7.508 24.847 -20.213 1.00 68.56 628 ASP A CA 1
ATOM 5017 C C . ASP A 1 628 ? 8.193 23.498 -19.944 1.00 68.56 628 ASP A C 1
ATOM 5019 O O . ASP A 1 628 ? 7.997 22.501 -20.649 1.00 68.56 628 ASP A O 1
ATOM 5023 N N . VAL A 1 629 ? 8.997 23.463 -18.881 1.00 78.81 629 VAL A N 1
ATOM 5024 C CA . VAL A 1 629 ? 9.723 22.274 -18.424 1.00 78.81 629 VAL A CA 1
ATOM 5025 C C . VAL A 1 629 ? 9.005 21.688 -17.216 1.00 78.81 629 VAL A C 1
ATOM 5027 O O . VAL A 1 629 ? 8.836 22.347 -16.190 1.00 78.81 629 VAL A O 1
ATOM 5030 N N . ILE A 1 630 ? 8.621 20.418 -17.312 1.00 81.19 630 ILE A N 1
ATOM 5031 C CA . ILE A 1 630 ? 8.096 19.660 -16.178 1.00 81.19 630 ILE A CA 1
ATOM 5032 C C . ILE A 1 630 ? 9.272 19.314 -15.266 1.00 81.19 630 ILE A C 1
ATOM 5034 O O . ILE A 1 630 ? 10.190 18.612 -15.688 1.00 81.19 630 ILE A O 1
ATOM 5038 N N . ILE A 1 631 ? 9.223 19.776 -14.016 1.00 82.44 631 ILE A N 1
ATOM 5039 C CA . ILE A 1 631 ? 10.171 19.406 -12.961 1.00 82.44 631 ILE A CA 1
ATOM 5040 C C . ILE A 1 631 ? 9.433 18.543 -11.939 1.00 82.44 631 ILE A C 1
ATOM 5042 O O . ILE A 1 631 ? 8.436 18.979 -11.363 1.00 82.44 631 ILE A O 1
ATOM 5046 N N . ASP A 1 632 ? 9.900 17.317 -11.725 1.00 79.50 632 ASP A N 1
ATOM 5047 C CA . ASP A 1 632 ? 9.305 16.387 -10.759 1.00 79.50 632 ASP A CA 1
ATOM 5048 C C . ASP A 1 632 ? 10.376 15.427 -10.206 1.00 79.50 632 ASP A C 1
ATOM 5050 O O . ASP A 1 632 ? 11.547 15.501 -10.574 1.00 79.50 632 ASP A O 1
ATOM 5054 N N . THR A 1 633 ? 10.000 14.518 -9.307 1.00 76.88 633 THR A N 1
ATOM 5055 C CA . THR A 1 633 ? 10.910 13.539 -8.697 1.00 76.88 633 THR A CA 1
ATOM 5056 C C . THR A 1 633 ? 10.461 12.109 -8.962 1.00 76.88 633 THR A C 1
ATOM 5058 O O . THR A 1 633 ? 9.275 11.792 -8.942 1.00 76.88 633 THR A O 1
ATOM 5061 N N . ALA A 1 634 ? 11.414 11.209 -9.200 1.00 75.12 634 ALA A N 1
ATOM 5062 C CA . ALA A 1 634 ? 11.122 9.792 -9.392 1.00 75.12 634 ALA A CA 1
ATOM 5063 C C . ALA A 1 634 ? 12.288 8.900 -8.976 1.00 75.12 634 ALA A C 1
ATOM 5065 O O . ALA A 1 634 ? 13.422 9.364 -8.843 1.00 75.12 634 ALA A O 1
ATOM 5066 N N . SER A 1 635 ? 12.020 7.604 -8.782 1.00 75.00 635 SER A N 1
ATOM 5067 C CA . SER A 1 635 ? 13.089 6.662 -8.463 1.00 75.00 635 SER A CA 1
ATOM 5068 C C . SER A 1 635 ? 14.070 6.564 -9.630 1.00 75.00 635 SER A C 1
ATOM 5070 O O . SER A 1 635 ? 13.670 6.417 -10.789 1.00 75.00 635 SER A O 1
ATOM 5072 N N . ILE A 1 636 ? 15.368 6.572 -9.327 1.00 74.81 636 ILE A N 1
ATOM 5073 C CA . ILE A 1 636 ? 16.416 6.450 -10.347 1.00 74.81 636 ILE A CA 1
ATOM 5074 C C . ILE A 1 636 ? 16.263 5.159 -11.175 1.00 74.81 636 ILE A C 1
ATOM 5076 O O . ILE A 1 636 ? 16.531 5.143 -12.375 1.00 74.81 636 ILE A O 1
ATOM 5080 N N . SER A 1 637 ? 15.740 4.089 -10.561 1.00 74.12 637 SER A N 1
ATOM 5081 C CA . SER A 1 637 ? 15.386 2.824 -11.224 1.00 74.12 637 SER A CA 1
ATOM 5082 C C . SER A 1 637 ? 14.297 2.965 -12.265 1.00 74.12 637 SER A C 1
ATOM 5084 O O . SER A 1 637 ? 14.418 2.391 -13.350 1.00 74.12 637 SER A O 1
ATOM 5086 N N . THR A 1 638 ? 13.274 3.763 -11.979 1.00 77.88 638 THR A N 1
ATOM 5087 C CA . THR A 1 638 ? 12.213 4.053 -12.937 1.00 77.88 638 THR A CA 1
ATOM 5088 C C . THR A 1 638 ? 12.782 4.826 -14.117 1.00 77.88 638 THR A C 1
ATOM 5090 O O . THR A 1 638 ? 12.561 4.416 -15.255 1.00 77.88 638 THR A O 1
ATOM 5093 N N . LEU A 1 639 ? 13.575 5.869 -13.859 1.00 84.12 639 LEU A N 1
ATOM 5094 C CA . LEU A 1 639 ? 14.134 6.731 -14.902 1.00 84.12 639 LEU A CA 1
ATOM 5095 C C . LEU A 1 639 ? 15.094 5.972 -15.829 1.00 84.12 639 LEU A C 1
ATOM 5097 O O . LEU A 1 639 ? 14.857 5.899 -17.034 1.00 84.12 639 LEU A O 1
ATOM 5101 N N . LEU A 1 640 ? 16.122 5.322 -15.270 1.00 81.56 640 LEU A N 1
ATOM 5102 C CA . LEU A 1 640 ? 17.152 4.620 -16.047 1.00 81.56 640 LEU A CA 1
ATOM 5103 C C . LEU A 1 640 ? 16.608 3.457 -16.875 1.00 81.56 640 LEU A C 1
ATOM 5105 O O . LEU A 1 640 ? 17.145 3.168 -17.937 1.00 81.56 640 LEU A O 1
ATOM 5109 N N . SER A 1 641 ? 15.569 2.762 -16.407 1.00 79.81 641 SER A N 1
ATOM 5110 C CA . SER A 1 641 ? 15.065 1.565 -17.093 1.00 79.81 641 SER A CA 1
ATOM 5111 C C . SER A 1 641 ? 13.938 1.826 -18.096 1.00 79.81 641 SER A C 1
ATOM 5113 O O . SER A 1 641 ? 13.615 0.922 -18.875 1.00 79.81 641 SER A O 1
ATOM 5115 N N . ASN A 1 642 ? 13.337 3.023 -18.080 1.00 86.12 642 ASN A N 1
ATOM 5116 C CA . ASN A 1 642 ? 12.160 3.341 -18.895 1.00 86.12 642 ASN A CA 1
ATOM 5117 C C . ASN A 1 642 ? 12.338 4.517 -19.854 1.00 86.12 642 ASN A C 1
ATOM 5119 O O . ASN A 1 642 ? 11.457 4.692 -20.689 1.00 86.12 642 ASN A O 1
ATOM 5123 N N . TYR A 1 643 ? 13.414 5.302 -19.772 1.00 89.44 643 TYR A N 1
ATOM 5124 C CA . TYR A 1 643 ? 13.546 6.510 -20.588 1.00 89.44 643 TYR A CA 1
ATOM 5125 C C . TYR A 1 643 ? 14.936 6.666 -21.197 1.00 89.44 643 TYR A C 1
ATOM 5127 O O . TYR A 1 643 ? 15.955 6.218 -20.651 1.00 89.44 643 TYR A O 1
ATOM 5135 N N . ALA A 1 644 ? 14.975 7.340 -22.344 1.00 87.56 644 ALA A N 1
ATOM 5136 C CA . ALA A 1 644 ? 16.184 8.002 -22.804 1.00 87.56 644 ALA A CA 1
ATOM 5137 C C . ALA A 1 644 ? 16.495 9.165 -21.849 1.00 87.56 644 ALA A C 1
ATOM 5139 O O . ALA A 1 644 ? 15.590 9.901 -21.459 1.00 87.56 644 ALA A O 1
ATOM 5140 N N . LEU A 1 645 ? 17.755 9.313 -21.444 1.00 87.75 645 LEU A N 1
ATOM 5141 C CA . LEU A 1 645 ? 18.176 10.337 -20.487 1.00 87.75 645 LEU A CA 1
ATOM 5142 C C . LEU A 1 645 ? 19.194 11.275 -21.134 1.00 87.75 645 LEU A C 1
ATOM 5144 O O . LEU A 1 645 ? 19.878 10.888 -22.080 1.00 87.75 645 LEU A O 1
ATOM 5148 N N . SER A 1 646 ? 19.314 12.483 -20.597 1.00 85.56 646 SER A N 1
ATOM 5149 C CA . SER A 1 646 ? 20.386 13.444 -20.869 1.00 85.56 646 SER A CA 1
ATOM 5150 C C . SER A 1 646 ? 20.707 14.239 -19.598 1.00 85.56 646 SER A C 1
ATOM 5152 O O . SER A 1 646 ? 19.976 14.174 -18.611 1.00 85.56 646 SER A O 1
ATOM 5154 N N . LEU A 1 647 ? 21.832 14.955 -19.578 1.00 79.25 647 LEU A N 1
ATOM 5155 C CA . LEU A 1 647 ? 22.158 15.903 -18.510 1.00 79.25 647 LEU A CA 1
ATOM 5156 C C . LEU A 1 647 ? 22.012 17.319 -19.063 1.00 79.25 647 LEU A C 1
ATOM 5158 O O . LEU A 1 647 ? 22.525 17.627 -20.140 1.00 79.25 647 LEU A O 1
ATOM 5162 N N . SER A 1 648 ? 21.300 18.177 -18.337 1.00 72.88 648 SER A N 1
ATOM 5163 C CA . SER A 1 648 ? 21.204 19.594 -18.671 1.00 72.88 648 SER A CA 1
ATOM 5164 C C . SER A 1 648 ? 22.552 20.295 -18.447 1.00 72.88 648 SER A C 1
ATOM 5166 O O . SER A 1 648 ? 23.429 19.797 -17.737 1.00 72.88 648 SER A O 1
ATOM 5168 N N . ARG A 1 649 ? 22.713 21.510 -18.993 1.00 66.75 649 ARG A N 1
ATOM 5169 C CA . ARG A 1 649 ? 23.900 22.350 -18.727 1.00 66.75 649 ARG A CA 1
ATOM 5170 C C . ARG A 1 649 ? 24.074 22.698 -17.240 1.00 66.75 649 ARG A C 1
ATOM 5172 O O . ARG A 1 649 ? 25.182 23.021 -16.833 1.00 66.75 649 ARG A O 1
ATOM 5179 N N . SER A 1 650 ? 23.006 22.623 -16.442 1.00 64.81 650 SER A N 1
ATOM 5180 C CA . SER A 1 650 ? 23.025 22.819 -14.986 1.00 64.81 650 SER A CA 1
ATOM 5181 C C . SER A 1 650 ? 23.282 21.526 -14.196 1.00 64.81 650 SER A C 1
ATOM 5183 O O . SER A 1 650 ? 23.270 21.555 -12.968 1.00 64.81 650 SER A O 1
ATOM 5185 N N . GLY A 1 651 ? 23.514 20.394 -14.873 1.00 66.56 651 GLY A N 1
ATOM 5186 C CA . GLY A 1 651 ? 23.757 19.092 -14.245 1.00 66.56 651 GLY A CA 1
ATOM 5187 C C . GLY A 1 651 ? 22.492 18.372 -13.768 1.00 66.56 651 GLY A C 1
ATOM 5188 O O . GLY A 1 651 ? 22.597 17.347 -13.097 1.00 66.56 651 GLY A O 1
ATOM 5189 N N . LYS A 1 652 ? 21.300 18.877 -14.110 1.00 76.75 652 LYS A N 1
ATOM 5190 C CA . LYS A 1 652 ? 20.022 18.228 -13.793 1.00 76.75 652 LYS A CA 1
ATOM 5191 C C . LYS A 1 652 ? 19.721 17.106 -14.782 1.00 76.75 652 LYS A C 1
ATOM 5193 O O . LYS A 1 652 ? 20.079 17.181 -15.959 1.00 76.75 652 LYS A O 1
ATOM 5198 N N . LEU A 1 653 ? 19.057 16.059 -14.302 1.00 84.81 653 LEU A N 1
ATOM 5199 C CA . LEU A 1 653 ? 18.678 14.919 -15.127 1.00 84.81 653 LEU A CA 1
ATOM 5200 C C . LEU A 1 653 ? 17.512 15.301 -16.040 1.00 84.81 653 LEU A C 1
ATOM 5202 O O . LEU A 1 653 ? 16.470 15.717 -15.553 1.00 84.81 653 LEU A O 1
ATOM 5206 N N . ARG A 1 654 ? 17.664 15.123 -17.350 1.00 87.19 654 ARG A N 1
ATOM 5207 C CA . ARG A 1 654 ? 16.596 15.302 -18.337 1.00 87.19 654 ARG A CA 1
ATOM 5208 C C . ARG A 1 654 ? 16.112 13.957 -18.846 1.00 87.19 654 ARG A C 1
ATOM 5210 O O . ARG A 1 654 ? 16.928 13.079 -19.131 1.00 87.19 654 ARG A O 1
ATOM 5217 N N . ILE A 1 655 ? 14.800 13.797 -18.972 1.00 88.94 655 ILE A N 1
ATOM 5218 C CA . ILE A 1 655 ? 14.189 12.600 -19.554 1.00 88.94 655 ILE A CA 1
ATOM 5219 C C . ILE A 1 655 ? 13.568 12.920 -20.913 1.00 88.94 655 ILE A C 1
ATOM 5221 O O . ILE A 1 655 ? 12.911 13.943 -21.085 1.00 88.94 655 ILE A O 1
ATOM 5225 N N . GLY A 1 656 ? 13.810 12.040 -21.882 1.00 85.69 656 GLY A N 1
ATOM 5226 C CA . GLY A 1 656 ? 13.289 12.124 -23.243 1.00 85.69 656 GLY A CA 1
ATOM 5227 C C . GLY A 1 656 ? 12.127 11.159 -23.479 1.00 85.69 656 GLY A C 1
ATOM 5228 O O . GLY A 1 656 ? 11.217 11.029 -22.656 1.00 85.69 656 GLY A O 1
ATOM 5229 N N . TYR A 1 657 ? 12.160 10.472 -24.621 1.00 85.06 657 TYR A N 1
ATOM 5230 C CA . TYR A 1 657 ? 11.137 9.504 -25.013 1.00 85.06 657 TYR A CA 1
ATOM 5231 C C . TYR A 1 657 ? 11.197 8.209 -24.185 1.00 85.06 657 TYR A C 1
ATOM 5233 O O . TYR A 1 657 ? 12.238 7.840 -23.619 1.00 85.06 657 TYR A O 1
ATOM 5241 N N . ALA A 1 658 ? 10.063 7.506 -24.132 1.00 87.12 658 ALA A N 1
ATOM 5242 C CA . ALA A 1 658 ? 9.946 6.203 -23.495 1.00 87.12 658 ALA A CA 1
ATOM 5243 C C . ALA A 1 658 ? 10.852 5.174 -24.191 1.00 87.12 658 ALA A C 1
ATOM 5245 O O . ALA A 1 658 ? 10.711 4.878 -25.374 1.00 87.12 658 ALA A O 1
ATOM 5246 N N . GLN A 1 659 ? 11.786 4.591 -23.443 1.00 85.81 659 GLN A N 1
ATOM 5247 C CA . GLN A 1 659 ? 12.719 3.589 -23.942 1.00 85.81 659 GLN A CA 1
ATOM 5248 C C . GLN A 1 659 ? 12.920 2.480 -22.915 1.00 85.81 659 GLN A C 1
ATOM 5250 O O . GLN A 1 659 ? 13.506 2.668 -21.848 1.00 85.81 659 GLN A O 1
ATOM 5255 N N . ARG A 1 660 ? 12.485 1.270 -23.265 1.00 82.38 660 ARG A N 1
ATOM 5256 C CA . ARG A 1 660 ? 12.670 0.101 -22.409 1.00 82.38 660 ARG A CA 1
ATOM 5257 C C . ARG A 1 660 ? 14.132 -0.349 -22.412 1.00 82.38 660 ARG A C 1
ATOM 5259 O O . ARG A 1 660 ? 14.638 -0.816 -23.428 1.00 82.38 660 ARG A O 1
ATOM 5266 N N . LYS A 1 661 ? 14.767 -0.333 -21.240 1.00 81.81 661 LYS A N 1
ATOM 5267 C CA . LYS A 1 661 ? 16.120 -0.867 -21.013 1.00 81.81 661 LYS A CA 1
ATOM 5268 C C . LYS A 1 661 ? 16.084 -2.005 -19.985 1.00 81.81 661 LYS A C 1
ATOM 5270 O O . LYS A 1 661 ? 15.117 -2.153 -19.220 1.00 81.81 661 LYS A O 1
ATOM 5275 N N . LYS A 1 662 ? 17.098 -2.877 -19.962 1.00 72.75 662 LYS A N 1
ATOM 5276 C CA . LYS A 1 662 ? 17.220 -3.863 -18.873 1.00 72.75 662 LYS A CA 1
ATOM 5277 C C . LYS A 1 662 ? 17.851 -3.187 -17.664 1.00 72.75 662 LYS A C 1
ATOM 5279 O O . LYS A 1 662 ? 18.900 -2.571 -17.793 1.00 72.75 662 LYS A O 1
ATOM 5284 N N . VAL A 1 663 ? 17.248 -3.360 -16.486 1.00 66.50 663 VAL A N 1
ATOM 5285 C CA . VAL A 1 663 ? 17.782 -2.833 -15.213 1.00 66.50 663 VAL A CA 1
ATOM 5286 C C . VAL A 1 663 ? 19.240 -3.258 -15.031 1.00 66.50 663 VAL A C 1
ATOM 5288 O O . VAL A 1 663 ? 20.092 -2.428 -14.743 1.00 66.50 663 VAL A O 1
ATOM 5291 N N . SER A 1 664 ? 19.550 -4.524 -15.320 1.00 64.56 664 SER A N 1
ATOM 5292 C CA . SER A 1 664 ? 20.909 -5.057 -15.246 1.00 64.56 664 SER A CA 1
ATOM 5293 C C . SER A 1 664 ? 21.915 -4.337 -16.141 1.00 64.56 664 SER A C 1
ATOM 5295 O O . SER A 1 664 ? 23.087 -4.379 -15.818 1.00 64.56 664 SER A O 1
ATOM 5297 N N . GLU A 1 665 ? 21.501 -3.716 -17.249 1.00 72.31 665 GLU A N 1
ATOM 5298 C CA . GLU A 1 665 ? 22.382 -3.047 -18.225 1.00 72.31 665 GLU A CA 1
ATOM 5299 C C . GLU A 1 665 ? 22.567 -1.549 -17.945 1.00 72.31 665 GLU A C 1
ATOM 5301 O O . GLU A 1 665 ? 23.472 -0.940 -18.513 1.00 72.31 665 GLU A O 1
ATOM 5306 N N . VAL A 1 666 ? 21.704 -0.952 -17.117 1.00 73.06 666 VAL A N 1
ATOM 5307 C CA . VAL A 1 666 ? 21.718 0.490 -16.802 1.00 73.06 666 VAL A CA 1
ATOM 5308 C C . VAL A 1 666 ? 22.109 0.786 -15.355 1.00 73.06 666 VAL A C 1
ATOM 5310 O O . VAL A 1 666 ? 22.429 1.924 -15.046 1.00 73.06 666 VAL A O 1
ATOM 5313 N N . PHE A 1 667 ? 22.122 -0.227 -14.481 1.00 72.81 667 PHE A N 1
ATOM 5314 C CA . PHE A 1 667 ? 22.598 -0.152 -13.092 1.00 72.81 667 PHE A CA 1
ATOM 5315 C C . PHE A 1 667 ? 24.039 -0.657 -12.940 1.00 72.81 667 PHE A C 1
ATOM 5317 O O . PHE A 1 667 ? 24.352 -1.485 -12.081 1.00 72.81 667 PHE A O 1
ATOM 5324 N N . GLN A 1 668 ? 24.923 -0.184 -13.815 1.00 74.75 668 GLN A N 1
ATOM 5325 C CA . GLN A 1 668 ? 26.349 -0.505 -13.797 1.00 74.75 668 GLN A CA 1
ATOM 5326 C C . GLN A 1 668 ? 27.153 0.792 -13.790 1.00 74.75 668 GLN A C 1
ATOM 5328 O O . GLN A 1 668 ? 26.743 1.768 -14.410 1.00 74.75 668 GLN A O 1
ATOM 5333 N N . VAL A 1 669 ? 28.279 0.802 -13.080 1.00 74.62 669 VAL A N 1
ATOM 5334 C CA . VAL A 1 669 ? 29.285 1.862 -13.161 1.00 74.62 669 VAL A CA 1
ATOM 5335 C C . VAL A 1 669 ? 30.669 1.229 -13.193 1.00 74.62 669 VAL A C 1
ATOM 5337 O O . VAL A 1 669 ? 30.937 0.217 -12.531 1.00 74.62 669 VAL A O 1
ATOM 5340 N N . TYR A 1 670 ? 31.570 1.820 -13.962 1.00 74.81 670 TYR A N 1
ATOM 5341 C CA . TYR A 1 670 ? 32.948 1.374 -14.013 1.00 74.81 670 TYR A CA 1
ATOM 5342 C C . TYR A 1 670 ? 33.711 1.803 -12.750 1.00 74.81 670 TYR A C 1
ATOM 5344 O O . TYR A 1 670 ? 33.584 2.937 -12.283 1.00 74.81 670 TYR A O 1
ATOM 5352 N N . ALA A 1 671 ? 34.530 0.894 -12.208 1.00 71.12 671 ALA A N 1
ATOM 5353 C CA . ALA A 1 671 ? 35.345 1.132 -11.021 1.00 71.12 671 ALA A CA 1
ATOM 5354 C C . ALA A 1 671 ? 36.799 0.682 -11.231 1.00 71.12 671 ALA A C 1
ATOM 5356 O O . ALA A 1 671 ? 37.081 -0.489 -11.491 1.00 71.12 671 ALA A O 1
ATOM 5357 N N . LYS A 1 672 ? 37.749 1.597 -11.008 1.00 67.69 672 LYS A N 1
ATOM 5358 C CA . LYS A 1 672 ? 39.194 1.338 -11.134 1.00 67.69 672 LYS A CA 1
ATOM 5359 C C . LYS A 1 672 ? 39.744 0.368 -10.090 1.00 67.69 672 LYS A C 1
ATOM 5361 O O . LYS A 1 672 ? 40.701 -0.355 -10.350 1.00 67.69 672 LYS A O 1
ATOM 5366 N N . MET A 1 673 ? 39.188 0.380 -8.879 1.00 68.00 673 MET A N 1
ATOM 5367 C CA . MET A 1 673 ? 39.751 -0.321 -7.721 1.00 68.00 673 MET A CA 1
ATOM 5368 C C . MET A 1 673 ? 38.736 -1.240 -7.035 1.00 68.00 673 MET A C 1
ATOM 5370 O O . MET A 1 673 ? 38.662 -1.292 -5.808 1.00 68.00 673 MET A O 1
ATOM 5374 N N . ALA A 1 674 ? 37.984 -2.027 -7.811 1.00 63.28 674 ALA A N 1
ATOM 5375 C CA . ALA A 1 674 ? 36.993 -2.979 -7.294 1.00 63.28 674 ALA A CA 1
ATOM 5376 C C . ALA A 1 674 ? 37.538 -3.930 -6.203 1.00 63.28 674 ALA A C 1
ATOM 5378 O O . ALA A 1 674 ? 36.812 -4.310 -5.287 1.00 63.28 674 ALA A O 1
ATOM 5379 N N . GLY A 1 675 ? 38.831 -4.275 -6.242 1.00 65.31 675 GLY A N 1
ATOM 5380 C CA . GLY A 1 675 ? 39.485 -5.086 -5.208 1.00 65.31 675 GLY A CA 1
ATOM 5381 C C . GLY A 1 675 ? 39.459 -4.461 -3.806 1.00 65.31 675 GLY A C 1
ATOM 5382 O O . GLY A 1 675 ? 39.323 -5.194 -2.829 1.00 65.31 675 GLY A O 1
ATOM 5383 N N . LYS A 1 676 ? 39.503 -3.124 -3.690 1.00 70.50 676 LYS A N 1
ATOM 5384 C CA . LYS A 1 676 ? 39.388 -2.413 -2.402 1.00 70.50 676 LYS A CA 1
ATOM 5385 C C . LYS A 1 676 ? 37.982 -2.509 -1.813 1.00 70.50 676 LYS A C 1
ATOM 5387 O O . LYS A 1 676 ? 37.828 -2.477 -0.594 1.00 70.50 676 LYS A O 1
ATOM 5392 N N . LEU A 1 677 ? 36.965 -2.698 -2.659 1.00 71.19 677 LEU A N 1
ATOM 5393 C CA . LEU A 1 677 ? 35.581 -2.857 -2.214 1.00 71.19 677 LEU A CA 1
ATOM 5394 C C . LEU A 1 677 ? 35.332 -4.182 -1.487 1.00 71.19 677 LEU A C 1
ATOM 5396 O O . LEU A 1 677 ? 34.389 -4.265 -0.706 1.00 71.19 677 LEU A O 1
ATOM 5400 N N . LYS A 1 678 ? 36.216 -5.179 -1.649 1.00 72.75 678 LYS A N 1
ATOM 5401 C CA . LYS A 1 678 ? 36.148 -6.447 -0.904 1.00 72.75 678 LYS A CA 1
ATOM 5402 C C . LYS A 1 678 ? 36.155 -6.239 0.613 1.00 72.75 678 LYS A C 1
ATOM 5404 O O . LYS A 1 678 ? 35.526 -7.003 1.340 1.00 72.75 678 LYS A O 1
ATOM 5409 N N . HIS A 1 679 ? 36.824 -5.191 1.101 1.00 73.12 679 HIS A N 1
ATOM 5410 C CA . HIS A 1 679 ? 36.842 -4.858 2.528 1.00 73.12 679 HIS A CA 1
ATOM 5411 C C . HIS A 1 679 ? 35.482 -4.392 3.053 1.00 73.12 679 HIS A C 1
ATOM 5413 O O . HIS A 1 679 ? 35.205 -4.568 4.239 1.00 73.12 679 HIS A O 1
ATOM 5419 N N . PHE A 1 680 ? 34.630 -3.868 2.172 1.00 72.62 680 PHE A N 1
ATOM 5420 C CA . PHE A 1 680 ? 33.286 -3.402 2.490 1.00 72.62 680 PHE A CA 1
ATOM 5421 C C . PHE A 1 680 ? 32.198 -4.432 2.164 1.00 72.62 680 PHE A C 1
ATOM 5423 O O . PHE A 1 680 ? 31.020 -4.118 2.284 1.00 72.62 680 PHE A O 1
ATOM 5430 N N . TYR A 1 681 ? 32.547 -5.660 1.763 1.00 76.75 681 TYR A N 1
ATOM 5431 C CA . TYR A 1 681 ? 31.542 -6.700 1.545 1.00 76.75 681 TYR A CA 1
ATOM 5432 C C . TYR A 1 681 ? 30.752 -6.989 2.816 1.00 76.75 681 TYR A C 1
ATOM 5434 O O . TYR A 1 681 ? 31.302 -7.108 3.916 1.00 76.75 681 TYR A O 1
ATOM 5442 N N . ASN A 1 682 ? 29.444 -7.110 2.626 1.00 68.12 682 ASN A N 1
ATOM 5443 C CA . ASN A 1 682 ? 28.434 -7.139 3.664 1.00 68.12 682 ASN A CA 1
ATOM 5444 C C . ASN A 1 682 ? 28.639 -5.963 4.621 1.00 68.12 682 ASN A C 1
ATOM 5446 O O . ASN A 1 682 ? 28.738 -6.154 5.824 1.00 68.12 682 ASN A O 1
ATOM 5450 N N . SER A 1 683 ? 28.793 -4.744 4.115 1.00 70.38 683 SER A N 1
ATOM 5451 C CA . SER A 1 683 ? 28.826 -3.527 4.933 1.00 70.38 683 SER A CA 1
ATOM 5452 C C . SER A 1 683 ? 27.851 -2.504 4.390 1.00 70.38 683 SER A C 1
ATOM 5454 O O . SER A 1 683 ? 27.552 -2.487 3.197 1.00 70.38 683 SER A O 1
ATOM 5456 N N . ILE A 1 684 ? 27.357 -1.659 5.292 1.00 71.94 684 ILE A N 1
ATOM 5457 C CA . ILE A 1 684 ? 26.570 -0.486 4.928 1.00 71.94 684 ILE A CA 1
ATOM 5458 C C . ILE A 1 684 ? 27.439 0.734 5.156 1.00 71.94 684 ILE A C 1
ATOM 5460 O O . ILE A 1 684 ? 27.861 1.011 6.283 1.00 71.94 684 ILE A O 1
ATOM 5464 N N . VAL A 1 685 ? 27.711 1.442 4.070 1.00 72.44 685 VAL A N 1
ATOM 5465 C CA . VAL A 1 685 ? 28.619 2.583 4.039 1.00 72.44 685 VAL A CA 1
ATOM 5466 C C . VAL A 1 685 ? 27.997 3.730 3.242 1.00 72.44 685 VAL A C 1
ATOM 5468 O O . VAL A 1 685 ? 27.195 3.477 2.346 1.00 72.44 685 VAL A O 1
ATOM 5471 N N . PRO A 1 686 ? 28.341 4.988 3.554 1.00 76.88 686 PRO A N 1
ATOM 5472 C CA . PRO A 1 686 ? 27.993 6.128 2.711 1.00 76.88 686 PRO A CA 1
ATOM 5473 C C . PRO A 1 686 ? 28.442 5.917 1.256 1.00 76.88 686 PRO A C 1
ATOM 5475 O O . PRO A 1 686 ? 29.573 5.485 1.016 1.00 76.88 686 PRO A O 1
ATOM 5478 N N . ALA A 1 687 ? 27.577 6.234 0.291 1.00 76.69 687 ALA A N 1
ATOM 5479 C CA . ALA A 1 687 ? 27.824 6.028 -1.136 1.00 76.69 687 ALA A CA 1
ATOM 5480 C C . ALA A 1 687 ? 29.107 6.727 -1.613 1.00 76.69 687 ALA A C 1
ATOM 5482 O O . ALA A 1 687 ? 29.897 6.134 -2.347 1.00 76.69 687 ALA A O 1
ATOM 5483 N N . ASN A 1 688 ? 29.377 7.937 -1.122 1.00 80.00 688 ASN A N 1
ATOM 5484 C CA . ASN A 1 688 ? 30.591 8.692 -1.433 1.00 80.00 688 ASN A CA 1
ATOM 5485 C C . ASN A 1 688 ? 31.882 7.982 -1.005 1.00 80.00 688 ASN A C 1
ATOM 5487 O O . ASN A 1 688 ? 32.880 8.049 -1.723 1.00 80.00 688 ASN A O 1
ATOM 5491 N N . ILE A 1 689 ? 31.865 7.248 0.112 1.00 80.19 689 ILE A N 1
ATOM 5492 C CA . ILE A 1 689 ? 32.999 6.418 0.541 1.00 80.19 689 ILE A CA 1
ATOM 5493 C C . ILE A 1 689 ? 33.193 5.252 -0.431 1.00 80.19 689 ILE A C 1
ATOM 5495 O O . ILE A 1 689 ? 34.330 4.926 -0.773 1.00 80.19 689 ILE A O 1
ATOM 5499 N N . VAL A 1 690 ? 32.102 4.654 -0.922 1.00 77.56 690 VAL A N 1
ATOM 5500 C CA . VAL A 1 690 ? 32.163 3.614 -1.963 1.00 77.56 690 VAL A CA 1
ATOM 5501 C C . VAL A 1 690 ? 32.766 4.177 -3.240 1.00 77.56 690 VAL A C 1
ATOM 5503 O O . VAL A 1 690 ? 33.707 3.586 -3.761 1.00 77.56 690 VAL A O 1
ATOM 5506 N N . ALA A 1 691 ? 32.284 5.331 -3.709 1.00 79.69 691 ALA A N 1
ATOM 5507 C CA . ALA A 1 691 ? 32.792 6.000 -4.904 1.00 79.69 691 ALA A CA 1
ATOM 5508 C C . ALA A 1 691 ? 34.299 6.265 -4.808 1.00 79.69 691 ALA A C 1
ATOM 5510 O O . ALA A 1 691 ? 35.060 5.904 -5.707 1.00 79.69 691 ALA A O 1
ATOM 5511 N N . GLN A 1 692 ? 34.742 6.815 -3.674 1.00 83.31 692 GLN A N 1
ATOM 5512 C CA . GLN A 1 692 ? 36.147 7.102 -3.413 1.00 83.31 692 GLN A CA 1
ATOM 5513 C C . GLN A 1 692 ? 36.995 5.823 -3.347 1.00 83.31 692 GLN A C 1
ATOM 5515 O O . GLN A 1 692 ? 38.047 5.743 -3.981 1.00 83.31 692 GLN A O 1
ATOM 5520 N N . ALA A 1 693 ? 36.546 4.803 -2.611 1.00 78.56 693 ALA A N 1
ATOM 5521 C CA . ALA A 1 693 ? 37.276 3.545 -2.459 1.00 78.56 693 ALA A CA 1
ATOM 5522 C C . ALA A 1 693 ? 37.363 2.746 -3.769 1.00 78.56 693 ALA A C 1
ATOM 5524 O O . ALA A 1 693 ? 38.372 2.086 -4.029 1.00 78.56 693 ALA A O 1
ATOM 5525 N N . ALA A 1 694 ? 36.312 2.819 -4.585 1.00 74.94 694 ALA A N 1
ATOM 5526 C CA . ALA A 1 694 ? 36.217 2.206 -5.901 1.00 74.94 694 ALA A CA 1
ATOM 5527 C C . ALA A 1 694 ? 37.019 2.956 -6.976 1.00 74.94 694 ALA A C 1
ATOM 5529 O O . ALA A 1 694 ? 37.283 2.386 -8.037 1.00 74.94 694 ALA A O 1
ATOM 5530 N N . GLY A 1 695 ? 37.398 4.213 -6.716 1.00 79.25 695 GLY A N 1
ATOM 5531 C CA . GLY A 1 695 ? 37.977 5.105 -7.717 1.00 79.25 695 GLY A CA 1
ATOM 5532 C C . GLY A 1 695 ? 37.003 5.386 -8.861 1.00 79.25 695 GLY A C 1
ATOM 5533 O O . GLY A 1 695 ? 37.404 5.305 -10.018 1.00 79.25 695 GLY A O 1
ATOM 5534 N N . ILE A 1 696 ? 35.724 5.617 -8.543 1.00 80.25 696 ILE A N 1
ATOM 5535 C CA . ILE A 1 696 ? 34.692 5.977 -9.522 1.00 80.25 696 ILE A CA 1
ATOM 5536 C C . ILE A 1 696 ? 34.831 7.467 -9.839 1.00 80.25 696 ILE A C 1
ATOM 5538 O O . ILE A 1 696 ? 34.596 8.317 -8.976 1.00 80.25 696 ILE A O 1
ATOM 5542 N N . ASP A 1 697 ? 35.193 7.775 -11.082 1.00 79.69 697 ASP A N 1
ATOM 5543 C CA . ASP A 1 697 ? 35.192 9.133 -11.623 1.00 79.69 697 ASP A CA 1
ATOM 5544 C C . ASP A 1 697 ? 34.097 9.277 -12.685 1.00 79.69 697 ASP A C 1
ATOM 5546 O O . ASP A 1 697 ? 33.897 8.371 -13.490 1.00 79.69 697 ASP A O 1
ATOM 5550 N N . VAL A 1 698 ? 33.385 10.406 -12.669 1.00 78.19 698 VAL A N 1
ATOM 5551 C CA . VAL A 1 698 ? 32.286 10.716 -13.595 1.00 78.19 698 VAL A CA 1
ATOM 5552 C C . VAL A 1 698 ? 32.822 10.924 -15.010 1.00 78.19 698 VAL A C 1
ATOM 5554 O O . VAL A 1 698 ? 32.210 10.451 -15.963 1.00 78.19 698 VAL A O 1
ATOM 5557 N N . GLU A 1 699 ? 33.971 11.589 -15.153 1.00 79.81 699 GLU A N 1
ATOM 5558 C CA . GLU A 1 699 ? 34.537 11.918 -16.470 1.00 79.81 699 GLU A CA 1
ATOM 5559 C C . GLU A 1 699 ? 35.066 10.688 -17.217 1.00 79.81 699 GLU A C 1
ATOM 5561 O O . GLU A 1 699 ? 35.168 10.693 -18.440 1.00 79.81 699 GLU A O 1
ATOM 5566 N N . GLU A 1 700 ? 35.349 9.608 -16.489 1.00 77.62 700 GLU A N 1
ATOM 5567 C CA . GLU A 1 700 ? 35.901 8.365 -17.033 1.00 77.62 700 GLU A CA 1
ATOM 5568 C C . GLU A 1 700 ? 34.843 7.310 -17.363 1.00 77.62 700 GLU A C 1
ATOM 5570 O O . GLU A 1 700 ? 35.192 6.186 -17.720 1.00 77.62 700 GLU A O 1
ATOM 5575 N N . GLN A 1 701 ? 33.559 7.636 -17.205 1.00 81.31 701 GLN A N 1
ATOM 5576 C CA . GLN A 1 701 ? 32.477 6.736 -17.590 1.00 81.31 701 GLN A CA 1
ATOM 5577 C C . GLN A 1 701 ? 32.152 6.899 -19.076 1.00 81.31 701 GLN A C 1
ATOM 5579 O O . GLN A 1 701 ? 32.003 8.022 -19.569 1.00 81.31 701 GLN A O 1
ATOM 5584 N N . ASP A 1 702 ? 31.978 5.780 -19.773 1.00 78.62 702 ASP A N 1
ATOM 5585 C CA . ASP A 1 702 ? 31.749 5.774 -21.217 1.00 78.62 702 ASP A CA 1
ATOM 5586 C C . ASP A 1 702 ? 30.270 6.028 -21.538 1.00 78.62 702 ASP A C 1
ATOM 5588 O O . ASP A 1 702 ? 29.937 6.715 -22.509 1.00 78.62 702 ASP A O 1
ATOM 5592 N N . ARG A 1 703 ? 29.355 5.519 -20.700 1.00 81.12 703 ARG A N 1
ATOM 5593 C CA . ARG A 1 703 ? 27.908 5.653 -20.912 1.00 81.12 703 ARG A CA 1
ATOM 5594 C C . ARG A 1 703 ? 27.305 6.760 -20.060 1.00 81.12 703 ARG A C 1
ATOM 5596 O O . ARG A 1 703 ? 27.686 6.987 -18.916 1.00 81.12 703 ARG A O 1
ATOM 5603 N N . LEU A 1 704 ? 26.282 7.424 -20.589 1.00 80.69 704 LEU A N 1
ATOM 5604 C CA . LEU A 1 704 ? 25.571 8.464 -19.847 1.00 80.69 704 LEU A CA 1
ATOM 5605 C C . LEU A 1 704 ? 24.920 7.920 -18.565 1.00 80.69 704 LEU A C 1
ATOM 5607 O O . LEU A 1 704 ? 24.963 8.586 -17.533 1.00 80.69 704 LEU A O 1
ATOM 5611 N N . GLU A 1 705 ? 24.341 6.717 -18.607 1.00 79.94 705 GLU A N 1
ATOM 5612 C CA . GLU A 1 705 ? 23.774 6.080 -17.415 1.00 79.94 705 GLU A CA 1
ATOM 5613 C C . GLU A 1 705 ? 24.831 5.890 -16.318 1.00 79.94 705 GLU A C 1
ATOM 5615 O O . GLU A 1 705 ? 24.577 6.201 -15.155 1.00 79.94 705 GLU A O 1
ATOM 5620 N N . GLU A 1 706 ? 26.040 5.475 -16.695 1.00 80.62 706 GLU A N 1
ATOM 5621 C CA . GLU A 1 706 ? 27.176 5.328 -15.782 1.00 80.62 706 GLU A CA 1
ATOM 5622 C C . GLU A 1 706 ? 27.602 6.683 -15.199 1.00 80.62 706 GLU A C 1
ATOM 5624 O O . GLU A 1 706 ? 27.829 6.779 -13.994 1.00 80.62 706 GLU A O 1
ATOM 5629 N N . LYS A 1 707 ? 27.640 7.753 -16.011 1.00 82.31 707 LYS A N 1
ATOM 5630 C CA . LYS A 1 707 ? 27.919 9.127 -15.544 1.00 82.31 707 LYS A CA 1
ATOM 5631 C C . LYS A 1 707 ? 26.908 9.595 -14.502 1.00 82.31 707 LYS A C 1
ATOM 5633 O O . LYS A 1 707 ? 27.296 10.143 -13.470 1.00 82.31 707 LYS A O 1
ATOM 5638 N N . ILE A 1 708 ? 25.618 9.358 -14.750 1.00 78.31 708 ILE A N 1
ATOM 5639 C CA . ILE A 1 708 ? 24.534 9.699 -13.819 1.00 78.31 708 ILE A CA 1
ATOM 5640 C C . ILE A 1 708 ? 24.718 8.937 -12.504 1.00 78.31 708 ILE A C 1
ATOM 5642 O O . ILE A 1 708 ? 24.683 9.540 -11.431 1.00 78.31 708 ILE A O 1
ATOM 5646 N N . LEU A 1 709 ? 24.974 7.628 -12.566 1.00 76.56 709 LEU A N 1
ATOM 5647 C CA . LEU A 1 709 ? 25.205 6.819 -11.371 1.00 76.56 709 LEU A CA 1
ATOM 5648 C C . LEU A 1 709 ? 26.457 7.254 -10.603 1.00 76.56 709 LEU A C 1
ATOM 5650 O O . LEU A 1 709 ? 26.392 7.410 -9.385 1.00 76.56 709 LEU A O 1
ATOM 5654 N N . ALA A 1 710 ? 27.566 7.515 -11.298 1.00 79.56 710 ALA A N 1
ATOM 5655 C CA . ALA A 1 710 ? 28.802 8.030 -10.715 1.00 79.56 710 ALA A CA 1
ATOM 5656 C C . ALA A 1 710 ? 28.592 9.377 -10.008 1.00 79.56 710 ALA A C 1
ATOM 5658 O O . ALA A 1 710 ? 29.129 9.592 -8.921 1.00 79.56 710 ALA A O 1
ATOM 5659 N N . HIS A 1 711 ? 27.781 10.268 -10.587 1.00 79.12 711 HIS A N 1
ATOM 5660 C CA . HIS A 1 711 ? 27.440 11.547 -9.973 1.00 79.12 711 HIS A CA 1
ATOM 5661 C C . HIS A 1 711 ? 26.622 11.351 -8.692 1.00 79.12 711 HIS A C 1
ATOM 5663 O O . HIS A 1 711 ? 26.959 11.909 -7.648 1.00 79.12 711 HIS A O 1
ATOM 5669 N N . LEU A 1 712 ? 25.585 10.511 -8.741 1.00 73.00 712 LEU A N 1
ATOM 5670 C CA . LEU A 1 712 ? 24.721 10.251 -7.589 1.00 73.00 712 LEU A CA 1
ATOM 5671 C C . LEU A 1 712 ? 25.478 9.576 -6.437 1.00 73.00 712 LEU A C 1
ATOM 5673 O O . LEU A 1 712 ? 25.267 9.920 -5.276 1.00 73.00 712 LEU A O 1
ATOM 5677 N N . LEU A 1 713 ? 26.435 8.698 -6.745 1.00 75.31 713 LEU A N 1
ATOM 5678 C CA . LEU A 1 713 ? 27.312 8.048 -5.765 1.00 75.31 713 LEU A CA 1
ATOM 5679 C C . LEU A 1 713 ? 28.204 9.006 -4.977 1.00 75.31 713 LEU A C 1
ATOM 5681 O O . LEU A 1 713 ? 28.763 8.592 -3.970 1.00 75.31 713 LEU A O 1
ATOM 5685 N N . ARG A 1 714 ? 28.332 10.279 -5.369 1.00 76.50 714 ARG A N 1
ATOM 5686 C CA . ARG A 1 714 ? 29.062 11.288 -4.580 1.00 76.50 714 ARG A CA 1
ATOM 5687 C C . ARG A 1 714 ? 28.272 11.806 -3.373 1.00 76.50 714 ARG A C 1
ATOM 5689 O O . ARG A 1 714 ? 28.819 12.566 -2.575 1.00 76.50 714 ARG A O 1
ATOM 5696 N N . ARG A 1 715 ? 27.012 11.398 -3.208 1.00 72.81 715 ARG A N 1
ATOM 5697 C CA . ARG A 1 715 ? 26.178 11.726 -2.043 1.00 72.81 715 ARG A CA 1
ATOM 5698 C C . ARG A 1 715 ? 26.521 10.836 -0.840 1.00 72.81 715 ARG A C 1
ATOM 5700 O O . ARG A 1 715 ? 27.118 9.774 -0.983 1.00 72.81 715 ARG A O 1
ATOM 5707 N N . SER A 1 716 ? 26.141 11.253 0.365 1.00 69.44 716 SER A N 1
ATOM 5708 C CA . SER A 1 716 ? 26.422 10.511 1.611 1.00 69.44 716 SER A CA 1
ATOM 5709 C C . SER A 1 716 ? 25.361 9.459 1.965 1.00 69.44 716 SER A C 1
ATOM 5711 O O . SER A 1 716 ? 25.343 8.965 3.093 1.00 69.44 716 SER A O 1
ATOM 5713 N N . ASP A 1 717 ? 24.459 9.124 1.041 1.00 71.62 717 ASP A N 1
ATOM 5714 C CA . ASP A 1 717 ? 23.354 8.205 1.323 1.00 71.62 717 ASP A CA 1
ATOM 5715 C C . ASP A 1 717 ? 23.864 6.769 1.580 1.00 71.62 717 ASP A C 1
ATOM 5717 O O . ASP A 1 717 ? 24.909 6.379 1.050 1.00 71.62 717 ASP A O 1
ATOM 5721 N N . PRO A 1 718 ? 23.179 5.964 2.412 1.00 69.56 718 PRO A N 1
ATOM 5722 C CA . PRO A 1 718 ? 23.654 4.636 2.788 1.00 69.56 718 PRO A CA 1
ATOM 5723 C C . PRO A 1 718 ? 23.556 3.638 1.631 1.00 69.56 718 PRO A C 1
ATOM 5725 O O . PRO A 1 718 ? 22.538 3.535 0.956 1.00 69.56 718 PRO A O 1
ATOM 5728 N N . VAL A 1 719 ? 24.594 2.824 1.461 1.00 69.81 719 VAL A N 1
ATOM 5729 C CA . VAL A 1 719 ? 24.649 1.771 0.447 1.00 69.81 719 VAL A CA 1
ATOM 5730 C C . VAL A 1 719 ? 25.112 0.466 1.087 1.00 69.81 719 VAL A C 1
ATOM 5732 O O . VAL A 1 719 ? 26.156 0.424 1.738 1.00 69.81 719 VAL A O 1
ATOM 5735 N N . TYR A 1 720 ? 24.341 -0.610 0.901 1.00 71.81 720 TYR A N 1
ATOM 5736 C CA . TYR A 1 720 ? 24.769 -1.972 1.238 1.00 71.81 720 TYR A CA 1
ATOM 5737 C C . TYR A 1 720 ? 25.661 -2.514 0.123 1.00 71.81 720 TYR A C 1
ATOM 5739 O O . TYR A 1 720 ? 25.280 -2.422 -1.037 1.00 71.81 720 TYR A O 1
ATOM 5747 N N . ILE A 1 721 ? 26.815 -3.094 0.446 1.00 72.25 721 ILE A N 1
ATOM 5748 C CA . ILE A 1 721 ? 27.668 -3.780 -0.533 1.00 72.25 721 ILE A CA 1
ATOM 5749 C C . ILE A 1 721 ? 27.533 -5.286 -0.317 1.00 72.25 721 ILE A C 1
ATOM 5751 O O . ILE A 1 721 ? 28.015 -5.818 0.681 1.00 72.25 721 ILE A O 1
ATOM 5755 N N . ALA A 1 722 ? 26.890 -5.963 -1.262 1.00 67.25 722 ALA A N 1
ATOM 5756 C CA . ALA A 1 722 ? 26.661 -7.402 -1.250 1.00 67.25 722 ALA A CA 1
ATOM 5757 C C . ALA A 1 722 ? 27.913 -8.183 -1.670 1.00 67.25 722 ALA A C 1
ATOM 5759 O O . ALA A 1 722 ? 28.753 -7.695 -2.440 1.00 67.25 722 ALA A O 1
ATOM 5760 N N . LYS A 1 723 ? 28.026 -9.430 -1.206 1.00 68.12 723 LYS A N 1
ATOM 5761 C CA . LYS A 1 723 ? 29.061 -10.343 -1.705 1.00 68.12 723 LYS A CA 1
ATOM 5762 C C . LYS A 1 723 ? 28.783 -10.797 -3.149 1.00 68.12 723 LYS A C 1
ATOM 5764 O O . LYS A 1 723 ? 27.627 -10.862 -3.565 1.00 68.12 723 LYS A O 1
ATOM 5769 N N . PRO A 1 724 ? 29.823 -11.162 -3.925 1.00 62.62 724 PRO A N 1
ATOM 5770 C CA . PRO A 1 724 ? 29.664 -11.593 -5.316 1.00 62.62 724 PRO A CA 1
ATOM 5771 C C . PRO A 1 724 ? 28.790 -12.840 -5.525 1.00 62.62 724 PRO A C 1
ATOM 5773 O O . PRO A 1 724 ? 28.233 -12.984 -6.613 1.00 62.62 724 PRO A O 1
ATOM 5776 N N . AS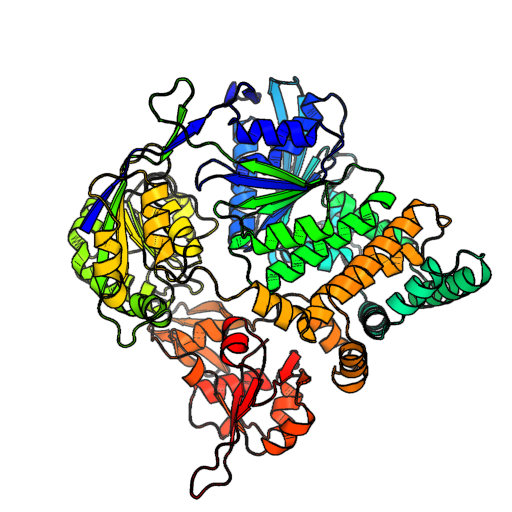P A 1 725 ? 28.692 -13.720 -4.529 1.00 59.81 725 ASP A N 1
ATOM 5777 C CA . ASP A 1 725 ? 27.944 -14.985 -4.514 1.00 59.81 725 ASP A CA 1
ATOM 5778 C C . ASP A 1 725 ? 26.528 -14.874 -3.915 1.00 59.81 725 ASP A C 1
ATOM 5780 O O . ASP A 1 725 ? 25.756 -15.826 -4.002 1.00 59.81 725 ASP A O 1
ATOM 5784 N N . GLU A 1 726 ? 26.148 -13.719 -3.352 1.00 60.78 726 GLU A N 1
ATOM 5785 C CA . GLU A 1 726 ? 24.766 -13.473 -2.915 1.00 60.78 726 GLU A CA 1
ATOM 5786 C C . GLU A 1 726 ? 23.830 -13.361 -4.141 1.00 60.78 726 GLU A C 1
ATOM 5788 O O . GLU A 1 726 ? 24.210 -12.802 -5.175 1.00 60.78 726 GLU A O 1
ATOM 5793 N N . GLU A 1 727 ? 22.605 -13.910 -4.043 1.00 55.00 727 GLU A N 1
ATOM 5794 C CA . GLU A 1 727 ? 21.582 -13.923 -5.109 1.00 55.00 727 GLU A CA 1
ATOM 5795 C C . GLU A 1 727 ? 21.164 -12.488 -5.489 1.00 55.00 727 GLU A C 1
ATOM 5797 O O . GLU A 1 727 ? 20.167 -11.937 -5.027 1.00 55.00 727 GLU A O 1
ATOM 5802 N N . PHE A 1 728 ? 21.957 -11.865 -6.356 1.00 51.19 728 PHE A N 1
ATOM 5803 C CA . PHE A 1 728 ? 21.813 -10.475 -6.779 1.00 51.19 728 PHE A CA 1
ATOM 5804 C C . PHE A 1 728 ? 20.465 -10.170 -7.425 1.00 51.19 728 PHE A C 1
ATOM 5806 O O . PHE A 1 728 ? 19.953 -9.069 -7.280 1.00 51.19 728 PHE A O 1
ATOM 5813 N N . GLU A 1 729 ? 19.867 -11.141 -8.115 1.00 48.28 729 GLU A N 1
ATOM 5814 C CA . GLU A 1 729 ? 18.560 -10.977 -8.759 1.00 48.28 729 GLU A CA 1
ATOM 5815 C C . GLU A 1 729 ? 17.446 -10.696 -7.738 1.00 48.28 729 GLU A C 1
ATOM 5817 O O . GLU A 1 729 ? 16.537 -9.916 -8.020 1.00 48.28 729 GLU A O 1
ATOM 5822 N N . LEU A 1 730 ? 17.565 -11.238 -6.521 1.00 46.38 730 LEU A N 1
ATOM 5823 C CA . LEU A 1 730 ? 16.682 -10.919 -5.401 1.00 46.38 730 LEU A CA 1
ATOM 5824 C C . LEU A 1 730 ? 16.967 -9.517 -4.856 1.00 46.38 730 LEU A C 1
ATOM 5826 O O . LEU A 1 730 ? 16.048 -8.735 -4.665 1.00 46.38 730 LEU A O 1
ATOM 5830 N N . LEU A 1 731 ? 18.229 -9.135 -4.686 1.00 47.09 731 LEU A N 1
ATOM 5831 C CA . LEU A 1 731 ? 18.596 -7.790 -4.226 1.00 47.09 731 LEU A CA 1
ATOM 5832 C C . LEU A 1 731 ? 18.166 -6.680 -5.210 1.00 47.09 731 LEU A C 1
ATOM 5834 O O . LEU A 1 731 ? 17.687 -5.626 -4.792 1.00 47.09 731 LEU A O 1
ATOM 5838 N N . VAL A 1 732 ? 18.254 -6.936 -6.518 1.00 46.41 732 VAL A N 1
ATOM 5839 C CA . VAL A 1 732 ? 17.796 -6.039 -7.594 1.00 46.41 732 VAL A CA 1
ATOM 5840 C C . VAL A 1 732 ? 16.277 -5.860 -7.577 1.00 46.41 732 VAL A C 1
ATOM 5842 O O . VAL A 1 732 ? 15.793 -4.749 -7.785 1.00 46.41 732 VAL A O 1
ATOM 5845 N N . ALA A 1 733 ? 15.517 -6.930 -7.321 1.00 39.28 733 ALA A N 1
ATOM 5846 C CA . ALA A 1 733 ? 14.053 -6.896 -7.334 1.00 39.28 733 ALA A CA 1
ATOM 5847 C C . ALA A 1 733 ? 13.446 -6.042 -6.206 1.00 39.28 733 ALA A C 1
ATOM 5849 O O . ALA A 1 733 ? 12.310 -5.589 -6.333 1.00 39.28 733 ALA A O 1
ATOM 5850 N N . TYR A 1 734 ? 14.198 -5.804 -5.127 1.00 44.66 734 TYR A N 1
ATOM 5851 C CA . TYR A 1 734 ? 13.696 -5.152 -3.915 1.00 44.66 734 TYR A CA 1
ATOM 5852 C C . TYR A 1 734 ? 14.494 -3.910 -3.494 1.00 44.66 734 TYR A C 1
ATOM 5854 O O . TYR A 1 734 ? 14.219 -3.360 -2.431 1.00 44.66 734 TYR A O 1
ATOM 5862 N N . GLY A 1 735 ? 15.443 -3.460 -4.326 1.00 47.75 735 GLY A N 1
ATOM 5863 C CA . GLY A 1 735 ? 16.277 -2.292 -4.046 1.00 47.75 735 GLY A CA 1
ATOM 5864 C C . GLY A 1 735 ? 17.191 -2.535 -2.852 1.00 47.75 735 GLY A C 1
ATOM 5865 O O . GLY A 1 735 ? 17.040 -1.887 -1.832 1.00 47.75 735 GLY A O 1
ATOM 5866 N N . TYR A 1 736 ? 18.086 -3.523 -2.932 1.00 49.78 736 TYR A N 1
ATOM 5867 C CA . TYR A 1 736 ? 18.997 -3.860 -1.838 1.00 49.78 736 TYR A CA 1
ATOM 5868 C C . TYR A 1 736 ? 20.452 -4.056 -2.296 1.00 49.78 736 TYR A C 1
ATOM 5870 O O . TYR A 1 736 ? 20.997 -5.149 -2.230 1.00 49.78 736 TYR A O 1
ATOM 5878 N N . GLY A 1 737 ? 21.141 -2.980 -2.669 1.00 54.28 737 GLY A N 1
ATOM 5879 C CA . GLY A 1 737 ? 22.603 -2.927 -2.545 1.00 54.28 737 GLY A CA 1
ATOM 5880 C C . GLY A 1 737 ? 23.465 -3.280 -3.762 1.00 54.28 737 GLY A C 1
ATOM 5881 O O . GLY A 1 737 ? 23.060 -3.845 -4.766 1.00 54.28 737 GLY A O 1
ATOM 5882 N N . VAL A 1 738 ? 24.729 -2.905 -3.656 1.00 54.81 738 VAL A N 1
ATOM 5883 C CA . VAL A 1 738 ? 25.748 -2.915 -4.699 1.00 54.81 738 VAL A CA 1
ATOM 5884 C C . VAL A 1 738 ? 26.439 -4.263 -4.775 1.00 54.81 738 VAL A C 1
ATOM 5886 O O . VAL A 1 738 ? 27.012 -4.720 -3.790 1.00 54.81 738 VAL A O 1
ATOM 5889 N N . ARG A 1 739 ? 26.478 -4.865 -5.963 1.00 62.03 739 ARG A N 1
ATOM 5890 C CA . ARG A 1 739 ? 27.320 -6.021 -6.268 1.00 62.03 739 ARG A CA 1
ATOM 5891 C C . ARG A 1 739 ? 28.526 -5.602 -7.088 1.00 62.03 739 ARG A C 1
ATOM 5893 O O . ARG A 1 739 ? 28.425 -5.158 -8.221 1.00 62.03 739 ARG A O 1
ATOM 5900 N N . VAL A 1 740 ? 29.715 -5.844 -6.568 1.00 58.12 740 VAL A N 1
ATOM 5901 C CA . VAL A 1 740 ? 30.948 -5.582 -7.316 1.00 58.12 740 VAL A CA 1
ATOM 5902 C C . VAL A 1 740 ? 31.339 -6.846 -8.078 1.00 58.12 740 VAL A C 1
ATOM 5904 O O . VAL A 1 740 ? 31.625 -7.860 -7.443 1.00 58.12 740 VAL A O 1
ATOM 5907 N N . ILE A 1 741 ? 31.371 -6.804 -9.415 1.00 58.53 741 ILE A N 1
ATOM 5908 C CA . ILE A 1 741 ? 31.804 -7.940 -10.241 1.00 58.53 741 ILE A CA 1
ATOM 5909 C C . ILE A 1 741 ? 33.108 -7.570 -10.949 1.00 58.53 741 ILE A C 1
ATOM 5911 O O . ILE A 1 741 ? 33.130 -6.878 -11.963 1.00 58.53 741 ILE A O 1
ATOM 5915 N N . ALA A 1 742 ? 34.228 -8.080 -10.444 1.00 54.53 742 ALA A N 1
ATOM 5916 C CA . ALA A 1 742 ? 35.468 -8.011 -11.204 1.00 54.53 742 ALA A CA 1
ATOM 5917 C C . ALA A 1 742 ? 35.325 -8.885 -12.464 1.00 54.53 742 ALA A C 1
ATOM 5919 O O . ALA A 1 742 ? 35.199 -10.103 -12.356 1.00 54.53 742 ALA A O 1
ATOM 5920 N N . ARG A 1 743 ? 35.312 -8.266 -13.647 1.00 52.47 743 ARG A N 1
ATOM 5921 C CA . ARG A 1 743 ? 35.550 -8.952 -14.920 1.00 52.47 743 ARG A CA 1
ATOM 5922 C C . ARG A 1 743 ? 36.969 -8.616 -15.341 1.00 52.47 743 ARG A C 1
ATOM 5924 O O . ARG A 1 743 ? 37.265 -7.442 -15.482 1.00 52.47 743 AR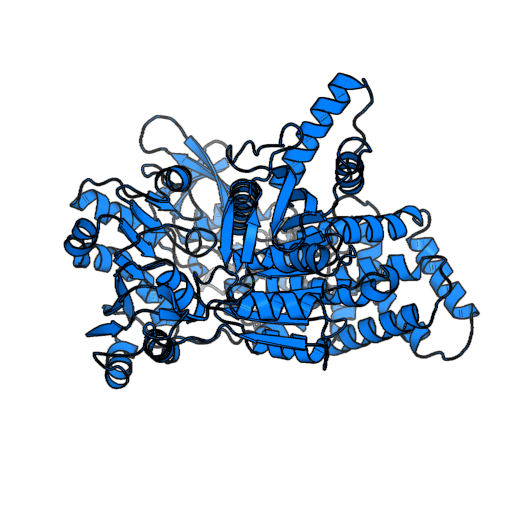G A O 1
ATOM 5931 N N . GLU A 1 744 ? 37.826 -9.611 -15.525 1.00 46.41 744 GLU A N 1
ATOM 5932 C CA . GLU A 1 744 ? 39.069 -9.394 -16.265 1.00 46.41 744 GLU A CA 1
ATOM 5933 C C . GLU A 1 744 ? 38.699 -9.287 -17.747 1.00 46.41 744 GLU A C 1
ATOM 5935 O O . GLU A 1 744 ? 38.380 -10.287 -18.389 1.00 46.41 744 GLU A O 1
ATOM 5940 N N . GLU A 1 745 ? 38.669 -8.072 -18.291 1.00 43.19 745 GLU A N 1
ATOM 5941 C CA . GLU A 1 745 ? 38.671 -7.908 -19.742 1.00 43.19 745 GLU A CA 1
ATOM 5942 C C . GLU A 1 745 ? 40.077 -8.216 -20.262 1.00 43.19 745 GLU A C 1
ATOM 5944 O O . GLU A 1 745 ? 41.062 -7.620 -19.822 1.00 43.19 745 GLU A O 1
ATOM 5949 N N . LEU A 1 746 ? 40.168 -9.164 -21.199 1.00 39.12 746 LEU A N 1
ATOM 5950 C CA . LEU A 1 746 ? 41.399 -9.518 -21.907 1.00 39.12 746 LEU A CA 1
ATOM 5951 C C . LEU A 1 746 ? 42.090 -8.245 -22.425 1.00 39.12 746 LEU A C 1
ATOM 5953 O O . LEU A 1 746 ? 41.631 -7.619 -23.375 1.00 39.12 746 LEU A O 1
ATOM 5957 N N . GLY A 1 747 ? 43.195 -7.865 -21.778 1.00 46.47 747 GLY A N 1
ATOM 5958 C CA . GLY A 1 747 ? 44.044 -6.740 -22.178 1.00 46.47 747 GLY A CA 1
ATOM 5959 C C . GLY A 1 747 ? 43.868 -5.431 -21.398 1.00 46.47 747 GLY A C 1
ATOM 5960 O O . GLY A 1 747 ? 44.658 -4.517 -21.618 1.00 46.47 747 GLY A O 1
ATOM 5961 N N . SER A 1 748 ? 42.922 -5.314 -20.453 1.00 48.25 748 SER A N 1
ATOM 5962 C CA . SER A 1 748 ? 42.822 -4.123 -19.591 1.00 48.25 748 SER A CA 1
ATOM 5963 C C . SER A 1 748 ? 42.512 -4.471 -18.127 1.00 48.25 748 SER A C 1
ATOM 5965 O O . SER A 1 748 ? 41.660 -5.300 -17.825 1.00 48.25 748 SER A O 1
ATOM 5967 N N . ARG A 1 749 ? 43.210 -3.831 -17.172 1.00 48.72 749 ARG A N 1
ATOM 5968 C CA . ARG A 1 749 ? 42.932 -3.946 -15.722 1.00 48.72 749 ARG A CA 1
ATOM 5969 C C . ARG A 1 749 ? 41.676 -3.144 -15.343 1.00 48.72 749 ARG A C 1
ATOM 5971 O O . ARG A 1 749 ? 41.758 -2.211 -14.547 1.00 48.72 749 ARG A O 1
ATOM 5978 N N . ARG A 1 750 ? 40.532 -3.453 -15.951 1.00 53.84 750 ARG A N 1
ATOM 5979 C CA . ARG A 1 750 ? 39.240 -2.792 -15.709 1.00 53.84 750 ARG A CA 1
ATOM 5980 C C . ARG A 1 750 ? 38.323 -3.716 -14.903 1.00 53.84 750 ARG A C 1
ATOM 5982 O O . ARG A 1 750 ? 38.387 -4.922 -15.074 1.00 53.84 750 ARG A O 1
ATOM 5989 N N . ALA A 1 751 ? 37.500 -3.176 -14.001 1.00 56.06 751 ALA A N 1
ATOM 5990 C CA . ALA A 1 751 ? 36.496 -3.936 -13.250 1.00 56.06 751 ALA A CA 1
ATOM 5991 C C . ALA A 1 751 ? 35.144 -3.200 -13.249 1.00 56.06 751 ALA A C 1
ATOM 5993 O O . ALA A 1 751 ? 35.102 -1.971 -13.229 1.00 56.06 751 ALA A O 1
ATOM 5994 N N . ILE A 1 752 ? 34.031 -3.944 -13.256 1.00 57.59 752 ILE A N 1
ATOM 5995 C CA . ILE A 1 752 ? 32.675 -3.380 -13.367 1.00 57.59 752 ILE A CA 1
ATOM 5996 C C . ILE A 1 752 ? 31.944 -3.525 -12.025 1.00 57.59 752 ILE A C 1
ATOM 5998 O O . ILE A 1 752 ? 31.742 -4.627 -11.512 1.00 57.59 752 ILE A O 1
ATOM 6002 N N . ALA A 1 753 ? 31.511 -2.418 -11.428 1.00 58.34 753 ALA A N 1
ATOM 6003 C CA . ALA A 1 753 ? 30.656 -2.456 -10.247 1.00 58.34 753 ALA A CA 1
ATOM 6004 C C . ALA A 1 753 ? 29.182 -2.379 -10.676 1.00 58.34 753 ALA A C 1
ATOM 6006 O O . ALA A 1 753 ? 28.755 -1.427 -11.320 1.00 58.34 753 ALA A O 1
ATOM 6007 N N . TYR A 1 754 ? 28.380 -3.377 -10.309 1.00 56.41 754 TYR A N 1
ATOM 6008 C CA . TYR A 1 754 ? 26.928 -3.337 -10.464 1.00 56.41 754 TYR A CA 1
ATOM 6009 C C . TYR A 1 754 ? 26.357 -2.662 -9.232 1.00 56.41 754 TYR A C 1
ATOM 6011 O O . TYR A 1 754 ? 26.391 -3.209 -8.132 1.00 56.41 754 TYR A O 1
ATOM 6019 N N . ILE A 1 755 ? 25.847 -1.454 -9.387 1.00 53.69 755 ILE A N 1
ATOM 6020 C CA . ILE A 1 755 ? 25.406 -0.670 -8.244 1.00 53.69 755 ILE A CA 1
ATOM 6021 C C . ILE A 1 755 ? 23.890 -0.664 -8.238 1.00 53.69 755 ILE A C 1
ATOM 6023 O O . ILE A 1 755 ? 23.281 -0.032 -9.091 1.00 53.69 755 ILE A O 1
ATOM 6027 N N . VAL A 1 756 ? 23.281 -1.373 -7.285 1.00 47.50 756 VAL A N 1
ATOM 6028 C CA . VAL A 1 756 ? 21.847 -1.251 -7.003 1.00 47.50 756 VAL A CA 1
ATOM 6029 C C . VAL A 1 756 ? 21.706 -0.484 -5.704 1.00 47.50 756 VAL A C 1
ATOM 6031 O O . VAL A 1 756 ? 22.383 -0.757 -4.714 1.00 47.50 756 VAL A O 1
ATOM 6034 N N . PHE A 1 757 ? 20.850 0.522 -5.729 1.00 49.59 757 PHE A N 1
ATOM 6035 C CA . PHE A 1 757 ? 20.656 1.413 -4.598 1.00 49.59 757 PHE A CA 1
ATOM 6036 C C . PHE A 1 757 ? 19.638 0.808 -3.635 1.00 49.59 757 PHE A C 1
ATOM 6038 O O . PHE A 1 757 ? 18.647 0.221 -4.083 1.00 49.59 757 PHE A O 1
ATOM 6045 N N . VAL A 1 758 ? 19.958 0.901 -2.339 1.00 40.03 758 VAL A N 1
ATOM 6046 C CA . VAL A 1 758 ? 19.057 0.582 -1.221 1.00 40.03 758 VAL A CA 1
ATOM 6047 C C . VAL A 1 758 ? 18.153 1.758 -0.976 1.00 40.03 758 VAL A C 1
ATOM 6049 O O . VAL A 1 758 ? 18.766 2.841 -0.905 1.00 40.03 758 VAL A O 1
#

Foldseek 3Di:
DKAWAAFWWFFFDDFWWAAPLRDIDTHTPLLVVLLVCLLDLFLQEEEEAEAQLNPPLCSLCSNVVSCLVVVHNQKAEEEEAEQDLLQLQLSLLVVVVVQVSSVWDWDDDFLAQPVHRSGRQWTWTFTQIPPDRRDTFIEIEHEFDPSSVVSLLVVVQVVCCVPPVDDDDPDQVLNVLVVCCPPRNNHRYYYYGYHLQRLLCNLLVLVPDPLLLVLLLCLLLCVLVVLLCVVLVDPDDPDSLVVLLVVLCVSCVPDLVSLVVSLVSNVSSILEYEYEACVPHDLQSLLSVVLVVLLSVLCVVVNVGSRHYYYYHNDDDVVSVVVVCVLSPPSYYYRYGDIDDCPDPNIFGFFAIEMEAEDEDAAPDDDLVRLVRLLQCQLVVCVVCLVVLVVLLAEEEEGAALLSQVSSQVSSCVVPVDAAEEEELDDDQEGHYPVCCVVPQEDGGHRYTYYPRCLHSRARPQHAEYEDRDQALSSVSSVVSNHRTGRHHHYYYYYDYPNCVVVLVVVDDSYDHPVVNSVSVRVSHDHDPPSCVVSLVVLLQLLSVSQSSSSSSSSLSSVSNHPPPDDPSNSVSSVSVSVVCVVSCCDPVSSVCCVQFEPSDSVQSSLSNSSDFQDKFWEWENRPPDRDIDIDIDGLLSQQQFFDWDADPVRHIYTDHTDGDDSQVLQKAWFLQLVQCVVNAQHKFFLLVVLVSRVGDLVPTPDPSNNNVSVVSNGRHIFGEHEQPPPVVSCQVRQHHKYWAQDPDVPDSITMIRTGHD

Radius of gyration: 26.83 Å; chains: 1; bounding box: 77×64×78 Å

Secondary structure (DSSP, 8-state):
-EEEE--EEEEEEEEEEEETTS-EEEEEHHHHHHHHHHHSS---EEEEE--TTS-GGGGGGHHHHHHHHSSS----EEEEE-SSHHHHHHHHHHHHHHHHHTT-EEEEEEEE-SS-TT-EEEEEEEEEEEETT-EEEEEEEEEESHHHHHHHHHHHHHHHHHHH--------HHHHHHHHT-TTT--SEEEEEE-TTHHHHHHH-TTT-TTHHHHHHHHHTTHHHHHHHHHHH--S-THHHHHHHHHHHHHTTT-HHHHHHHHHHHHHH-SEEEEESGGG--HHHHHHHHHHHHHHHHHHHHH-S--EEEEEESS--HHHHHHHHHHHTT-EEEEE--EE-TTSTTEEEEE--EEEEEEEE--SS-SHHHHHHGGGGHHHHHHHTHHHHHHHSEEEEE-SSHHHHHHHHHHHHHHH----EEESSS--SSS--GGGTTTTSSSS-EEEEESHHHHSS---S---EEEE--SSHHHHHHHHTTSSBTT--EEEEEEEEHHHHHHHHHH--SEE-HHHHHHHHHTTS---S-HHHHHHHHHSSHHHHHHHHHHHHHHHHHHHTS-S---HHHHHHHHHHHHHHHHTT--HHHHHHHHHHB-S-HHHHHHHHSS----EEEEEEE-SSSSPEEEEEEEHHHHHHHEEEEE-TTS-EEEEEE----HHHHSEEEETTHHHHGGGTTEEEEHHHHHHHHT--STT-SSHHHHHHHHHTTS--EEEEE-TTS-HHHHHHHT--EEEE---BTTB--EEEE----

Sequence (758 aa):
MEIVTNPVCIRSGKIRVQGSSGHLITLREFQEKLLDFFSRTRPSVAFLSAPTGSGKTFTTLMPLLASLLNGEKEYVGTLAVYPTRALVYDQALAISQTLKKLGAKPIGKPIMSKSHHQLPLLEVLELKLKEPANANVRVGLLVLTSEALNEIIEKIHSQFVEDKGLPPRRIVLKNLVEELWTEETQIDYIISFTVPEYPYLVASRLYSNPYAPKLLFNALMGLVEEYVLKAVRLKDYPEKLEEIRSEVRRLLGRARFVCRELLDILTGLGDVVFVDEYHVWSGFEKQTILALSLSYLVLQPYIGTYFRLVFSSATPDPEVVDLLRTVFEEDVEEIVAELIPCNTQNAHVIRGRTILELYQVETKVAGPSSWLQADASLPDVVEAKLEELCQAERFIVFGRRASSVEIAAEKFYERTNIKPIVVTGIRHPQFPGKEVLAERKERGTLPLFGNYAIEIGVDLKNIRYGVVVAATPGELIQRVGRIGRGNVDSKIVIVVPKWYYFDMVKQLSKHMEYTKALQAIAEYMYERLPVHKLLEKLAQGPLGVVKVYAPLSTLILPILGSDKAYDKSTLEVLKRYLKVLKAIKVDERFKRWLVNRVAKNSEVLRSLASFRATWFVEYERESGEGEDVIIDTASISTLLSNYALSLSRSGKLRIGYAQRKKVSEVFQVYAKMAGKLKHFYNSIVPANIVAQAAGIDVEEQDRLEEKILAHLLRRSDPVYIAKPDEEFELLVAYGYGVRVIAREELGSRRAIAYIVFV

pLDDT: mean 76.07, std 14.17, range [39.12, 98.25]